Protein 5Y53 (pdb70)

Structure (mmCIF, N/CA/C/O backbone):
data_5Y53
#
_entry.id   5Y53
#
_cell.length_a   43.650
_cell.length_b   49.232
_cell.length_c   71.265
_cell.angle_alpha   75.64
_cell.angle_beta   82.97
_cell.angle_gamma   67.38
#
_symmetry.space_group_name_H-M   'P 1'
#
loop_
_entity.id
_entity.type
_entity.pdbx_description
1 polymer 'PHD finger protein ALFIN-LIKE 2'
2 polymer 'AtBMI1b binding site'
3 water water
#
loop_
_atom_site.group_PDB
_atom_site.id
_atom_site.type_symbol
_atom_site.label_atom_id
_atom_site.label_alt_id
_atom_site.label_comp_id
_atom_site.label_asym_id
_atom_site.label_entity_id
_atom_site.label_seq_id
_atom_site.pdbx_PDB_ins_code
_atom_site.Cartn_x
_atom_site.Cartn_y
_atom_site.Cartn_z
_atom_site.occupancy
_atom_site.B_iso_or_equiv
_atom_site.auth_seq_id
_atom_site.auth_comp_id
_atom_site.auth_asym_id
_atom_site.auth_atom_id
_atom_site.pdbx_PDB_model_num
ATOM 1 N N . SER A 1 2 ? -20.194 -1.083 -12.429 1.00 19.08 -1 SER A N 1
ATOM 2 C CA . SER A 1 2 ? -19.871 -1.834 -11.217 1.00 17.18 -1 SER A CA 1
ATOM 3 C C . SER A 1 2 ? -21.113 -2.516 -10.634 1.00 10.24 -1 SER A C 1
ATOM 4 O O . SER A 1 2 ? -22.232 -2.039 -10.834 1.00 12.90 -1 SER A O 1
ATOM 7 N N . PRO A 1 3 ? -20.923 -3.618 -9.901 1.00 9.38 10 PRO A N 1
ATOM 8 C CA . PRO A 1 3 ? -22.071 -4.265 -9.236 1.00 8.04 10 PRO A CA 1
ATOM 9 C C . PRO A 1 3 ? -22.744 -3.304 -8.262 1.00 10.91 10 PRO A C 1
ATOM 10 O O . PRO A 1 3 ? -22.082 -2.579 -7.500 1.00 10.89 10 PRO A O 1
ATOM 14 N N . ARG A 1 4 ? -24.091 -3.305 -8.277 1.00 8.37 11 ARG A N 1
ATOM 15 C CA . ARG A 1 4 ? -24.824 -2.410 -7.375 1.00 10.86 11 ARG A CA 1
ATOM 16 C C . ARG A 1 4 ? -25.895 -3.126 -6.563 1.00 8.45 11 ARG A C 1
ATOM 17 O O . ARG A 1 4 ? -26.053 -2.821 -5.375 1.00 10.41 11 ARG A O 1
ATOM 25 N N . THR A 1 5 ? -26.657 -4.039 -7.172 1.00 10.82 12 THR A N 1
ATOM 26 C CA . THR A 1 5 ? -27.698 -4.728 -6.422 1.00 8.32 12 THR A CA 1
ATOM 27 C C . THR A 1 5 ? -27.083 -5.839 -5.583 1.00 8.39 12 THR A C 1
ATOM 28 O O . THR A 1 5 ? -25.944 -6.268 -5.806 1.00 8.48 12 THR A O 1
ATOM 32 N N . VAL A 1 6 ? -27.856 -6.311 -4.602 1.00 9.07 13 VAL A N 1
ATOM 33 C CA . VAL A 1 6 ? -27.398 -7.436 -3.780 1.00 9.48 13 VAL A CA 1
ATOM 34 C C . VAL A 1 6 ? -27.017 -8.605 -4.670 1.00 6.60 13 VAL A C 1
ATOM 35 O O . VAL A 1 6 ? -25.993 -9.261 -4.458 1.00 7.14 13 VAL A O 1
ATOM 39 N N . GLU A 1 7 ? -27.842 -8.894 -5.680 1.00 7.41 14 GLU A N 1
ATOM 40 C CA . GLU A 1 7 ? -27.562 -10.023 -6.552 1.00 7.95 14 GLU A CA 1
ATOM 41 C C . GLU A 1 7 ? -26.270 -9.806 -7.332 1.00 6.78 14 GLU A C 1
ATOM 42 O O . GLU A 1 7 ? -25.442 -10.716 -7.419 1.00 7.34 14 GLU A O 1
ATOM 48 N N . GLU A 1 8 ? -26.097 -8.612 -7.918 1.00 6.96 15 GLU A N 1
ATOM 49 C CA . GLU A 1 8 ? -24.895 -8.327 -8.700 1.00 5.97 15 GLU A CA 1
ATOM 50 C C . GLU A 1 8 ? -23.664 -8.419 -7.826 1.00 5.79 15 GLU A C 1
ATOM 51 O O . GLU A 1 8 ? -22.639 -8.972 -8.247 1.00 9.25 15 GLU A O 1
ATOM 57 N N . ILE A 1 9 ? -23.750 -7.889 -6.604 1.00 5.63 16 ILE A N 1
ATOM 58 C CA . ILE A 1 9 ? -22.564 -7.889 -5.749 1.00 4.58 16 ILE A CA 1
ATOM 59 C C . ILE A 1 9 ? -22.232 -9.299 -5.308 1.00 6.92 16 ILE A C 1
ATOM 60 O O . ILE A 1 9 ? -21.050 -9.683 -5.241 1.00 6.89 16 ILE A O 1
ATOM 65 N N . PHE A 1 10 ? -23.260 -10.095 -4.975 1.00 6.74 17 PHE A N 1
ATOM 66 C CA . PHE A 1 10 ? -22.986 -11.452 -4.531 1.00 6.46 17 PHE A CA 1
ATOM 67 C C . PHE A 1 10 ? -22.478 -12.327 -5.675 1.00 7.41 17 PHE A C 1
ATOM 68 O O . PHE A 1 10 ? -21.633 -13.195 -5.442 1.00 7.89 17 PHE A O 1
ATOM 76 N N . LYS A 1 11 ? -22.948 -12.100 -6.906 1.00 6.37 18 LYS A N 1
ATOM 77 C CA . LYS A 1 11 ? -22.366 -12.809 -8.049 1.00 10.10 18 LYS A CA 1
ATOM 78 C C . LYS A 1 11 ? -20.882 -12.482 -8.194 1.00 6.09 18 LYS A C 1
ATOM 79 O O . LYS A 1 11 ? -20.068 -13.375 -8.457 1.00 8.43 18 LYS A O 1
ATOM 85 N N . ASP A 1 12 ? -20.521 -11.197 -8.039 1.00 6.29 19 ASP A N 1
ATOM 86 C CA . ASP A 1 12 ? -19.126 -10.772 -8.133 1.00 7.09 19 ASP A CA 1
ATOM 87 C C . ASP A 1 12 ? -18.304 -11.408 -7.018 1.00 5.98 19 ASP A C 1
ATOM 88 O O . ASP A 1 12 ? -17.230 -11.969 -7.261 1.00 6.89 19 ASP A O 1
ATOM 93 N N . TYR A 1 13 ? -18.835 -11.383 -5.792 1.00 5.69 20 TYR A N 1
ATOM 94 C CA . TYR A 1 13 ? -18.175 -12.012 -4.651 1.00 4.43 20 TYR A CA 1
ATOM 95 C C . TYR A 1 13 ? -17.931 -13.491 -4.921 1.00 6.71 20 TYR A C 1
ATOM 96 O O . TYR A 1 13 ? -16.832 -14.012 -4.691 1.00 7.02 20 TYR A O 1
ATOM 105 N N . SER A 1 14 ? -18.967 -14.189 -5.378 1.00 6.06 21 SER A N 1
ATOM 106 C CA . SER A 1 14 ? -18.867 -15.631 -5.575 1.00 6.01 21 SER A CA 1
ATOM 107 C C . SER A 1 14 ? -17.845 -15.972 -6.647 1.00 5.24 21 SER A C 1
ATOM 108 O O . SER A 1 14 ? -17.143 -16.981 -6.532 1.00 7.74 21 SER A O 1
ATOM 111 N N . ALA A 1 15 ? -17.774 -15.155 -7.699 1.00 7.44 22 ALA A N 1
ATOM 112 C CA . ALA A 1 15 ? -16.811 -15.401 -8.767 1.00 6.35 22 ALA A CA 1
ATOM 113 C C . ALA A 1 15 ? -15.377 -15.170 -8.287 1.00 10.03 22 ALA A C 1
ATOM 114 O O . ALA A 1 15 ? -14.482 -15.990 -8.538 1.00 9.63 22 ALA A O 1
ATOM 116 N N . ARG A 1 16 ? -15.130 -14.059 -7.592 1.00 5.38 23 ARG A N 1
ATOM 117 C CA . ARG A 1 16 ? -13.778 -13.839 -7.063 1.00 6.07 23 ARG A CA 1
ATOM 118 C C . ARG A 1 16 ? -13.379 -14.928 -6.075 1.00 6.12 23 ARG A C 1
ATOM 119 O O . ARG A 1 16 ? -12.219 -15.368 -6.047 1.00 7.13 23 ARG A O 1
ATOM 127 N N . ARG A 1 17 ? -14.310 -15.316 -5.203 1.00 4.87 24 ARG A N 1
ATOM 128 C CA . ARG A 1 17 ? -14.056 -16.368 -4.234 1.00 4.31 24 ARG A CA 1
ATOM 129 C C . ARG A 1 17 ? -13.731 -17.683 -4.926 1.00 8.23 24 ARG A C 1
ATOM 130 O O . ARG A 1 17 ? -12.808 -18.403 -4.518 1.00 8.17 24 ARG A O 1
ATOM 138 N N . ALA A 1 18 ? -14.480 -18.016 -5.981 1.00 7.50 25 ALA A N 1
ATOM 139 C CA . ALA A 1 18 ? -14.197 -19.256 -6.691 1.00 8.23 25 ALA A CA 1
ATOM 140 C C . ALA A 1 18 ? -12.766 -19.271 -7.210 1.00 8.68 25 ALA A C 1
ATOM 141 O O . ALA A 1 18 ? -12.086 -20.310 -7.169 1.00 10.05 25 ALA A O 1
ATOM 143 N N . ALA A 1 19 ? -12.310 -18.124 -7.721 1.00 7.18 26 ALA A N 1
ATOM 144 C CA . ALA A 1 19 ? -10.935 -17.999 -8.221 1.00 6.89 26 ALA A CA 1
ATOM 145 C C . ALA A 1 19 ? -9.926 -18.201 -7.093 1.00 7.39 26 ALA A C 1
ATOM 146 O O . ALA A 1 19 ? -8.936 -18.930 -7.245 1.00 7.17 26 ALA A O 1
ATOM 148 N N . LEU A 1 20 ? -10.146 -17.540 -5.957 1.00 5.34 27 LEU A N 1
ATOM 149 C CA . LEU A 1 20 ? -9.197 -17.654 -4.852 1.00 4.51 27 LEU A CA 1
ATOM 150 C C . LEU A 1 20 ? -9.219 -19.055 -4.262 1.00 5.62 27 LEU A C 1
ATOM 151 O O . LEU A 1 20 ? -8.179 -19.578 -3.845 1.00 7.65 27 LEU A O 1
ATOM 156 N N . LEU A 1 21 ? -10.402 -19.672 -4.194 1.00 7.36 28 LEU A N 1
ATOM 157 C CA . LEU A 1 21 ? -10.474 -21.046 -3.714 1.00 7.27 28 LEU A CA 1
ATOM 158 C C . LEU A 1 21 ? -9.656 -21.971 -4.610 1.00 7.82 28 LEU A C 1
ATOM 159 O O . LEU A 1 21 ? -8.899 -22.817 -4.116 1.00 8.46 28 LEU A O 1
ATOM 164 N N . ARG A 1 22 ? -9.785 -21.810 -5.929 1.00 6.15 29 ARG A N 1
ATOM 165 C CA . ARG A 1 22 ? -8.934 -22.575 -6.849 1.00 7.08 29 ARG A CA 1
ATOM 166 C C . ARG A 1 22 ? -7.450 -22.311 -6.584 1.00 9.02 29 ARG A C 1
ATOM 167 O O . ARG A 1 22 ? -6.649 -23.246 -6.516 1.00 9.17 29 ARG A O 1
ATOM 175 N N . ALA A 1 23 ? -7.064 -21.045 -6.402 1.00 6.32 30 ALA A N 1
ATOM 176 C CA . ALA A 1 23 ? -5.653 -20.721 -6.158 1.00 7.28 30 ALA A CA 1
ATOM 177 C C . ALA A 1 23 ? -5.098 -21.442 -4.933 1.00 6.90 30 ALA A C 1
ATOM 178 O O . ALA A 1 23 ? -3.925 -21.867 -4.918 1.00 7.00 30 ALA A O 1
ATOM 180 N N . LEU A 1 24 ? -5.915 -21.554 -3.881 1.00 6.98 31 LEU A N 1
ATOM 181 C CA . LEU A 1 24 ? -5.474 -22.067 -2.604 1.00 9.10 31 LEU A CA 1
ATOM 182 C C . LEU A 1 24 ? -5.681 -23.569 -2.461 1.00 7.86 31 LEU A C 1
ATOM 183 O O . LEU A 1 24 ? -5.250 -24.139 -1.457 1.00 11.06 31 LEU A O 1
ATOM 188 N N . THR A 1 25 ? -6.282 -24.234 -3.459 1.00 7.05 32 THR A N 1
ATOM 189 C CA . THR A 1 25 ? -6.507 -25.669 -3.371 1.00 10.55 32 THR A CA 1
ATOM 190 C C . THR A 1 25 ? -6.028 -26.345 -4.648 1.00 6.12 32 THR A C 1
ATOM 191 O O . THR A 1 25 ? -4.889 -26.816 -4.706 1.00 9.14 32 THR A O 1
ATOM 195 N N . LYS A 1 26 ? -6.865 -26.358 -5.688 1.00 8.73 33 LYS A N 1
ATOM 196 C CA . LYS A 1 26 ? -6.515 -27.070 -6.915 1.00 8.70 33 LYS A CA 1
ATOM 197 C C . LYS A 1 26 ? -5.190 -26.594 -7.502 1.00 8.00 33 LYS A C 1
ATOM 198 O O . LYS A 1 26 ? -4.352 -27.410 -7.921 1.00 9.88 33 LYS A O 1
ATOM 204 N N . ASP A 1 27 ? -4.985 -25.274 -7.557 1.00 7.27 34 ASP A N 1
ATOM 205 C CA . ASP A 1 27 ? -3.786 -24.703 -8.165 1.00 6.33 34 ASP A CA 1
ATOM 206 C C . ASP A 1 27 ? -2.760 -24.263 -7.125 1.00 5.75 34 ASP A C 1
ATOM 207 O O . ASP A 1 27 ? -1.901 -23.422 -7.431 1.00 7.87 34 ASP A O 1
ATOM 212 N N . VAL A 1 28 ? -2.819 -24.820 -5.912 1.00 7.29 35 VAL A N 1
ATOM 213 C CA . VAL A 1 28 ? -1.985 -24.299 -4.828 1.00 7.13 35 VAL A CA 1
ATOM 214 C C . VAL A 1 28 ? -0.497 -24.425 -5.135 1.00 7.73 35 VAL A C 1
ATOM 215 O O . VAL A 1 28 ? 0.294 -23.578 -4.709 1.00 8.43 35 VAL A O 1
ATOM 219 N N . ASP A 1 29 ? -0.081 -25.448 -5.886 1.00 7.64 36 ASP A N 1
ATOM 220 C CA . ASP A 1 29 ? 1.348 -25.552 -6.183 1.00 7.71 36 ASP A CA 1
ATOM 221 C C . ASP A 1 29 ? 1.796 -24.459 -7.145 1.00 9.38 36 ASP A C 1
ATOM 222 O O . ASP A 1 29 ? 2.941 -23.993 -7.075 1.00 10.29 36 ASP A O 1
ATOM 227 N N . ASP A 1 30 ? 0.908 -24.016 -8.029 1.00 9.37 37 ASP A N 1
ATOM 228 C CA . ASP A 1 30 ? 1.241 -22.906 -8.916 1.00 7.33 37 ASP A CA 1
ATOM 229 C C . ASP A 1 30 ? 1.276 -21.605 -8.130 1.00 8.35 37 ASP A C 1
ATOM 230 O O . ASP A 1 30 ? 2.237 -20.825 -8.216 1.00 8.02 37 ASP A O 1
ATOM 235 N N . PHE A 1 31 ? 0.231 -21.367 -7.340 1.00 5.90 38 PHE A N 1
ATOM 236 C CA . PHE A 1 31 ? 0.179 -20.177 -6.508 1.00 6.28 38 PHE A CA 1
ATOM 237 C C . PHE A 1 31 ? 1.416 -20.073 -5.610 1.00 7.08 38 PHE A C 1
ATOM 238 O O . PHE A 1 31 ? 2.066 -19.023 -5.540 1.00 7.94 38 PHE A O 1
ATOM 246 N N . TYR A 1 32 ? 1.771 -21.169 -4.939 1.00 7.07 39 TYR A N 1
ATOM 247 C CA . TYR A 1 32 ? 2.904 -21.128 -4.023 1.00 8.07 39 TYR A CA 1
ATOM 248 C C . TYR A 1 32 ? 4.186 -20.790 -4.768 1.00 9.01 39 TYR A C 1
ATOM 249 O O . TYR A 1 32 ? 4.968 -19.940 -4.325 1.00 10.56 39 TYR A O 1
ATOM 258 N N . SER A 1 33 ? 4.391 -21.425 -5.920 1.00 7.96 40 SER A N 1
ATOM 259 C CA A SER A 1 33 ? 5.619 -21.207 -6.681 0.55 8.45 40 SER A CA 1
ATOM 260 C CA B SER A 1 33 ? 5.624 -21.207 -6.674 0.45 8.50 40 SER A CA 1
ATOM 261 C C . SER A 1 33 ? 5.742 -19.767 -7.152 1.00 10.76 40 SER A C 1
ATOM 262 O O . SER A 1 33 ? 6.854 -19.230 -7.247 1.00 13.50 40 SER A O 1
ATOM 267 N N . GLN A 1 34 ? 4.617 -19.120 -7.437 1.00 6.17 41 GLN A N 1
ATOM 268 C CA . GLN A 1 34 ? 4.648 -17.752 -7.927 1.00 5.91 41 GLN A CA 1
ATOM 269 C C . GLN A 1 34 ? 4.979 -16.752 -6.827 1.00 9.91 41 GLN A C 1
ATOM 270 O O . GLN A 1 34 ? 5.362 -15.620 -7.134 1.00 9.73 41 GLN A O 1
ATOM 276 N N . CYS A 1 35 ? 4.850 -17.144 -5.566 1.00 9.02 42 CYS A N 1
ATOM 277 C CA . CYS A 1 35 ? 5.066 -16.203 -4.465 1.00 5.97 42 CYS A CA 1
ATOM 278 C C . CYS A 1 35 ? 6.507 -16.258 -3.956 1.00 8.46 42 CYS A C 1
ATOM 279 O O . CYS A 1 35 ? 6.760 -16.463 -2.782 1.00 8.58 42 CYS A O 1
ATOM 282 N N . ASP A 1 36 ? 7.445 -16.032 -4.852 1.00 10.90 43 ASP A N 1
ATOM 283 C CA . ASP A 1 36 ? 8.865 -16.105 -4.545 1.00 12.22 43 ASP A CA 1
ATOM 284 C C . ASP A 1 36 ? 9.247 -14.973 -3.609 1.00 9.51 43 ASP A C 1
ATOM 285 O O . ASP A 1 36 ? 8.999 -13.810 -3.949 1.00 9.18 43 ASP A O 1
ATOM 290 N N . PRO A 1 37 ? 9.812 -15.259 -2.426 1.00 10.59 44 PRO A N 1
ATOM 291 C CA . PRO A 1 37 ? 10.180 -14.184 -1.498 1.00 9.84 44 PRO A CA 1
ATOM 292 C C . PRO A 1 37 ? 11.148 -13.167 -2.066 1.00 10.43 44 PRO A C 1
ATOM 293 O O . PRO A 1 37 ? 11.182 -12.051 -1.540 1.00 9.19 44 PRO A O 1
ATOM 297 N N . GLU A 1 38 ? 11.934 -13.499 -3.105 1.00 9.70 45 GLU A N 1
ATOM 298 C CA . GLU A 1 38 ? 12.900 -12.513 -3.593 1.00 10.13 45 GLU A CA 1
ATOM 299 C C . GLU A 1 38 ? 12.268 -11.467 -4.505 1.00 8.02 45 GLU A C 1
ATOM 300 O O . GLU A 1 38 ? 12.905 -10.448 -4.779 1.00 10.22 45 GLU A O 1
ATOM 306 N N . LYS A 1 39 ? 11.024 -11.667 -4.952 1.00 8.56 46 LYS A N 1
ATOM 307 C CA . LYS A 1 39 ? 10.407 -10.693 -5.847 1.00 8.43 46 LYS A CA 1
ATOM 308 C C . LYS A 1 39 ? 9.941 -9.453 -5.059 1.00 10.03 46 LYS A C 1
ATOM 309 O O . LYS A 1 39 ? 9.982 -9.408 -3.824 1.00 9.67 46 LYS A O 1
ATOM 315 N N . GLU A 1 40 ? 9.505 -8.425 -5.792 1.00 9.20 47 GLU A N 1
ATOM 316 C CA . GLU A 1 40 ? 8.885 -7.268 -5.169 1.00 11.58 47 GLU A CA 1
ATOM 317 C C . GLU A 1 40 ? 7.565 -7.704 -4.535 1.00 9.11 47 GLU A C 1
ATOM 318 O O . GLU A 1 40 ? 7.133 -8.844 -4.702 1.00 8.13 47 GLU A O 1
ATOM 324 N N . ASN A 1 41 ? 6.914 -6.793 -3.812 1.00 8.32 48 ASN A N 1
ATOM 325 C CA . ASN A 1 41 ? 5.685 -7.154 -3.105 1.00 7.41 48 ASN A CA 1
ATOM 326 C C . ASN A 1 41 ? 4.612 -7.657 -4.062 1.00 7.97 48 ASN A C 1
ATOM 327 O O . ASN A 1 41 ? 4.261 -6.988 -5.043 1.00 9.27 48 ASN A O 1
ATOM 332 N N . LEU A 1 42 ? 4.084 -8.843 -3.770 1.00 6.63 49 LEU A N 1
ATOM 333 C CA . LEU A 1 42 ? 3.048 -9.465 -4.589 1.00 4.96 49 LEU A CA 1
ATOM 334 C C . LEU A 1 42 ? 1.764 -9.629 -3.778 1.00 8.35 49 LEU A C 1
ATOM 335 O O . LEU A 1 42 ? 1.785 -9.723 -2.549 1.00 8.60 49 LEU A O 1
ATOM 340 N N . CYS A 1 43 ? 0.640 -9.695 -4.495 1.00 7.12 50 CYS A N 1
ATOM 341 C CA . CYS A 1 43 ? -0.689 -9.869 -3.917 1.00 8.06 50 CYS A CA 1
ATOM 342 C C . CYS A 1 43 ? -1.416 -10.953 -4.683 1.00 10.02 50 CYS A C 1
ATOM 343 O O . CYS A 1 43 ? -1.161 -11.159 -5.873 1.00 8.29 50 CYS A O 1
ATOM 346 N N . LEU A 1 44 ? -2.362 -11.593 -4.009 1.00 7.11 51 LEU A N 1
ATOM 347 C CA . LEU A 1 44 ? -3.235 -12.585 -4.627 1.00 4.42 51 LEU A CA 1
ATOM 348 C C . LEU A 1 44 ? -4.566 -11.916 -4.947 1.00 6.54 51 LEU A C 1
ATOM 349 O O . LEU A 1 44 ? -5.249 -11.446 -4.041 1.00 6.00 51 LEU A O 1
ATOM 354 N N . TYR A 1 45 ? -4.922 -11.869 -6.231 1.00 6.71 52 TYR A N 1
ATOM 355 C CA . TYR A 1 45 ? -6.166 -11.259 -6.683 1.00 5.08 52 TYR A CA 1
ATOM 356 C C . TYR A 1 45 ? -7.091 -12.336 -7.210 1.00 7.22 52 TYR A C 1
ATOM 357 O O . TYR A 1 45 ? -6.640 -13.263 -7.883 1.00 7.14 52 TYR A O 1
ATOM 366 N N . GLY A 1 46 ? -8.378 -12.167 -6.971 1.00 8.61 53 GLY A N 1
ATOM 367 C CA . GLY A 1 46 ? -9.403 -12.959 -7.641 1.00 9.27 53 GLY A CA 1
ATOM 368 C C . GLY A 1 46 ? -10.325 -11.999 -8.362 1.00 5.70 53 GLY A C 1
ATOM 369 O O . GLY A 1 46 ? -10.664 -10.939 -7.832 1.00 8.26 53 GLY A O 1
ATOM 370 N N . HIS A 1 47 ? -10.737 -12.379 -9.563 1.00 7.13 54 HIS A N 1
ATOM 371 C CA . HIS A 1 47 ? -11.448 -11.465 -10.438 1.00 6.35 54 HIS A CA 1
ATOM 372 C C . HIS A 1 47 ? -12.819 -12.013 -10.775 1.00 7.34 54 HIS A C 1
ATOM 373 O O . HIS A 1 47 ? -13.058 -13.218 -10.657 1.00 8.35 54 HIS A O 1
ATOM 380 N N . PRO A 1 48 ? -13.753 -11.153 -11.178 1.00 7.47 55 PRO A N 1
ATOM 381 C CA . PRO A 1 48 ? -15.108 -11.638 -11.458 1.00 9.24 55 PRO A CA 1
ATOM 382 C C . PRO A 1 48 ? -15.203 -12.545 -12.681 1.00 7.92 55 PRO A C 1
ATOM 383 O O . PRO A 1 48 ? -16.248 -13.172 -12.865 1.00 11.16 55 PRO A O 1
ATOM 387 N N . ASN A 1 49 ? -14.160 -12.653 -13.501 1.00 7.70 56 ASN A N 1
ATOM 388 C CA . ASN A 1 49 ? -14.147 -13.658 -14.560 1.00 8.57 56 ASN A CA 1
ATOM 389 C C . ASN A 1 49 ? -13.647 -15.016 -14.066 1.00 9.45 56 ASN A C 1
ATOM 390 O O . ASN A 1 49 ? -13.398 -15.927 -14.882 1.00 7.74 56 ASN A O 1
ATOM 395 N N . GLU A 1 50 ? -13.524 -15.176 -12.745 1.00 6.79 57 GLU A N 1
ATOM 396 C CA . GLU A 1 50 ? -13.133 -16.400 -12.047 1.00 6.07 57 GLU A CA 1
ATOM 397 C C . GLU A 1 50 ? -11.675 -16.772 -12.283 1.00 10.65 57 GLU A C 1
ATOM 398 O O . GLU A 1 50 ? -11.278 -17.915 -12.066 1.00 11.68 57 GLU A O 1
ATOM 404 N N . SER A 1 51 ? -10.860 -15.808 -12.665 1.00 5.62 58 SER A N 1
ATOM 405 C CA A SER A 1 51 ? -9.418 -15.991 -12.756 0.56 8.99 58 SER A CA 1
ATOM 406 C CA B SER A 1 51 ? -9.418 -15.989 -12.756 0.44 9.00 58 SER A CA 1
ATOM 407 C C . SER A 1 51 ? -8.748 -15.483 -11.485 1.00 9.61 58 SER A C 1
ATOM 408 O O . SER A 1 51 ? -9.221 -14.539 -10.855 1.00 8.20 58 SER A O 1
ATOM 413 N N . TRP A 1 52 ? -7.639 -16.122 -11.116 1.00 6.89 59 TRP A N 1
ATOM 414 C CA . TRP A 1 52 ? -6.790 -15.646 -10.028 1.00 5.96 59 TRP A CA 1
ATOM 415 C C . TRP A 1 52 ? -5.427 -15.292 -10.605 1.00 8.97 59 TRP A C 1
ATOM 416 O O . TRP A 1 52 ? -5.009 -15.797 -11.662 1.00 7.17 59 TRP A O 1
ATOM 427 N N . GLU A 1 53 ? -4.738 -14.383 -9.924 1.00 6.31 60 GLU A N 1
ATOM 428 C CA . GLU A 1 53 ? -3.384 -14.058 -10.335 1.00 6.98 60 GLU A CA 1
ATOM 429 C C . GLU A 1 53 ? -2.610 -13.592 -9.119 1.00 5.97 60 GLU A C 1
ATOM 430 O O . GLU A 1 53 ? -3.177 -13.105 -8.137 1.00 6.23 60 GLU A O 1
ATOM 436 N N . VAL A 1 54 ? -1.296 -13.712 -9.227 1.00 5.60 61 VAL A N 1
ATOM 437 C CA . VAL A 1 54 ? -0.338 -13.146 -8.275 1.00 2.73 61 VAL A CA 1
ATOM 438 C C . VAL A 1 54 ? 0.356 -12.002 -9.011 1.00 4.01 61 VAL A C 1
ATOM 439 O O . VAL A 1 54 ? 0.988 -12.228 -10.060 1.00 6.85 61 VAL A O 1
ATOM 443 N N . ASN A 1 55 ? 0.243 -10.774 -8.481 1.00 6.41 62 ASN A N 1
ATOM 444 C CA . ASN A 1 55 ? 0.763 -9.634 -9.220 1.00 7.91 62 ASN A CA 1
ATOM 445 C C . ASN A 1 55 ? 1.188 -8.526 -8.263 1.00 7.76 62 ASN A C 1
ATOM 446 O O . ASN A 1 55 ? 0.810 -8.511 -7.087 1.00 8.88 62 ASN A O 1
ATOM 451 N N . LEU A 1 56 ? 1.952 -7.580 -8.808 1.00 8.96 63 LEU A N 1
ATOM 452 C CA . LEU A 1 56 ? 2.223 -6.321 -8.129 1.00 10.87 63 LEU A CA 1
ATOM 453 C C . LEU A 1 56 ? 0.911 -5.600 -7.822 1.00 14.94 63 LEU A C 1
ATOM 454 O O . LEU A 1 56 ? -0.074 -5.750 -8.558 1.00 13.74 63 LEU A O 1
ATOM 459 N N . PRO A 1 57 ? 0.881 -4.773 -6.777 1.00 10.85 64 PRO A N 1
ATOM 460 C CA . PRO A 1 57 ? -0.312 -3.954 -6.521 1.00 10.65 64 PRO A CA 1
ATOM 461 C C . PRO A 1 57 ? -0.533 -2.907 -7.608 1.00 12.04 64 PRO A C 1
ATOM 462 O O . PRO A 1 57 ? 0.308 -2.651 -8.476 1.00 14.10 64 PRO A O 1
ATOM 466 N N . ALA A 1 58 ? -1.719 -2.300 -7.545 1.00 16.18 65 ALA A N 1
ATOM 467 C CA . ALA A 1 58 ? -2.105 -1.271 -8.506 1.00 22.56 65 ALA A CA 1
ATOM 468 C C . ALA A 1 58 ? -1.093 -0.132 -8.521 1.00 16.89 65 ALA A C 1
ATOM 469 O O . ALA A 1 58 ? -0.666 0.345 -7.462 1.00 17.66 65 ALA A O 1
ATOM 471 N N . GLU A 1 59 ? -0.721 0.316 -9.728 1.00 18.42 66 GLU A N 1
ATOM 472 C CA . GLU A 1 59 ? 0.334 1.323 -9.834 1.00 17.10 66 GLU A CA 1
ATOM 473 C C . GLU A 1 59 ? -0.172 2.708 -9.441 1.00 22.88 66 GLU A C 1
ATOM 474 O O . GLU A 1 59 ? 0.576 3.511 -8.870 1.00 30.28 66 GLU A O 1
ATOM 480 N N . GLU A 1 60 ? -1.426 3.009 -9.740 1.00 19.75 67 GLU A N 1
ATOM 481 C CA . GLU A 1 60 ? -2.013 4.306 -9.435 1.00 27.62 67 GLU A CA 1
ATOM 482 C C . GLU A 1 60 ? -2.813 4.197 -8.147 1.00 22.09 67 GLU A C 1
ATOM 483 O O . GLU A 1 60 ? -3.540 3.222 -7.945 1.00 19.34 67 GLU A O 1
ATOM 489 N N . VAL A 1 61 ? -2.667 5.186 -7.273 1.00 16.62 68 VAL A N 1
ATOM 490 C CA . VAL A 1 61 ? -3.371 5.153 -5.991 1.00 14.49 68 VAL A CA 1
ATOM 491 C C . VAL A 1 61 ? -4.054 6.505 -5.785 1.00 19.03 68 VAL A C 1
ATOM 492 O O . VAL A 1 61 ? -3.584 7.524 -6.316 1.00 18.25 68 VAL A O 1
ATOM 496 N N . PRO A 1 62 ? -5.197 6.564 -5.079 1.00 15.15 69 PRO A N 1
ATOM 497 C CA . PRO A 1 62 ? -5.838 5.394 -4.466 1.00 12.97 69 PRO A CA 1
ATOM 498 C C . PRO A 1 62 ? -6.485 4.494 -5.519 1.00 12.60 69 PRO A C 1
ATOM 499 O O . PRO A 1 62 ? -6.991 4.984 -6.511 1.00 15.29 69 PRO A O 1
ATOM 503 N N . PRO A 1 63 ? -6.428 3.185 -5.307 1.00 19.39 70 PRO A N 1
ATOM 504 C CA . PRO A 1 63 ? -6.972 2.252 -6.295 1.00 18.45 70 PRO A CA 1
ATOM 505 C C . PRO A 1 63 ? -8.484 2.333 -6.340 1.00 13.50 70 PRO A C 1
ATOM 506 O O . PRO A 1 63 ? -9.138 2.709 -5.367 1.00 15.68 70 PRO A O 1
ATOM 510 N N . GLU A 1 64 ? -9.035 1.926 -7.486 1.00 16.84 71 GLU A N 1
ATOM 511 C CA . GLU A 1 64 ? -10.483 1.963 -7.656 1.00 20.58 71 GLU A CA 1
ATOM 512 C C . GLU A 1 64 ? -11.176 1.056 -6.651 1.00 22.23 71 GLU A C 1
ATOM 513 O O . GLU A 1 64 ? -12.202 1.431 -6.074 1.00 37.34 71 GLU A O 1
ATOM 519 N N . LEU A 1 65 ? -10.613 -0.119 -6.397 1.00 15.46 72 LEU A N 1
ATOM 520 C CA . LEU A 1 65 ? -11.151 -1.072 -5.447 1.00 13.03 72 LEU A CA 1
ATOM 521 C C . LEU A 1 65 ? -10.217 -1.222 -4.256 1.00 14.21 72 LEU A C 1
ATOM 522 O O . LEU A 1 65 ? -9.005 -1.002 -4.384 1.00 13.37 72 LEU A O 1
ATOM 527 N N . PRO A 1 66 ? -10.741 -1.633 -3.093 1.00 10.76 73 PRO A N 1
ATOM 528 C CA . PRO A 1 66 ? -9.870 -2.108 -2.014 1.00 8.20 73 PRO A CA 1
ATOM 529 C C . PRO A 1 66 ? -8.861 -3.106 -2.561 1.00 8.12 73 PRO A C 1
ATOM 530 O O . PRO A 1 66 ? -9.156 -3.887 -3.469 1.00 10.70 73 PRO A O 1
ATOM 534 N N A GLU A 1 67 ? -7.659 -3.075 -1.994 0.51 11.09 74 GLU A N 1
ATOM 535 N N B GLU A 1 67 ? -7.628 -3.063 -1.994 0.49 11.08 74 GLU A N 1
ATOM 536 C CA A GLU A 1 67 ? -6.569 -3.898 -2.482 0.51 11.98 74 GLU A CA 1
ATOM 537 C CA B GLU A 1 67 ? -6.484 -3.854 -2.419 0.49 12.07 74 GLU A CA 1
ATOM 538 C C A GLU A 1 67 ? -6.265 -5.045 -1.523 0.51 11.27 74 GLU A C 1
ATOM 539 C C B GLU A 1 67 ? -6.270 -5.054 -1.505 0.49 11.30 74 GLU A C 1
ATOM 540 O O A GLU A 1 67 ? -6.443 -4.920 -0.305 0.51 9.96 74 GLU A O 1
ATOM 541 O O B GLU A 1 67 ? -6.513 -4.976 -0.294 0.49 9.90 74 GLU A O 1
ATOM 552 N N . PRO A 1 68 ? -5.808 -6.178 -2.049 1.00 8.20 75 PRO A N 1
ATOM 553 C CA . PRO A 1 68 ? -5.467 -7.330 -1.193 1.00 6.61 75 PRO A CA 1
ATOM 554 C C . PRO A 1 68 ? -4.221 -7.040 -0.370 1.00 11.55 75 PRO A C 1
ATOM 555 O O . PRO A 1 68 ? -3.509 -6.056 -0.588 1.00 11.28 75 PRO A O 1
ATOM 559 N N . ALA A 1 69 ? -3.945 -7.945 0.571 1.00 8.38 76 ALA A N 1
ATOM 560 C CA . ALA A 1 69 ? -2.734 -7.876 1.378 1.00 6.52 76 ALA A CA 1
ATOM 561 C C . ALA A 1 69 ? -1.491 -7.857 0.492 1.00 9.66 76 ALA A C 1
ATOM 562 O O . ALA A 1 69 ? -1.378 -8.632 -0.461 1.00 9.53 76 ALA A O 1
ATOM 564 N N . LEU A 1 70 ? -0.560 -6.977 0.827 1.00 9.82 77 LEU A N 1
ATOM 565 C CA . LEU A 1 70 ? 0.622 -6.686 0.033 1.00 9.33 77 LEU A CA 1
ATOM 566 C C . LEU A 1 70 ? 1.829 -7.476 0.531 1.00 9.54 77 LEU A C 1
ATOM 567 O O . LEU A 1 70 ? 2.056 -7.571 1.740 1.00 12.26 77 LEU A O 1
ATOM 572 N N . GLY A 1 71 ? 2.611 -8.032 -0.394 1.00 7.63 78 GLY A N 1
ATOM 573 C CA . GLY A 1 71 ? 3.847 -8.672 0.026 1.00 11.23 78 GLY A CA 1
ATOM 574 C C . GLY A 1 71 ? 3.679 -10.030 0.676 1.00 8.40 78 GLY A C 1
ATOM 575 O O . GLY A 1 71 ? 4.526 -10.430 1.492 1.00 8.75 78 GLY A O 1
ATOM 576 N N . ILE A 1 72 ? 2.628 -10.782 0.308 1.00 8.58 79 ILE A N 1
ATOM 577 C CA . ILE A 1 72 ? 2.438 -12.090 0.927 1.00 6.33 79 ILE A CA 1
ATOM 578 C C . ILE A 1 72 ? 3.601 -13.013 0.597 1.00 9.17 79 ILE A C 1
ATOM 579 O O . ILE A 1 72 ? 3.895 -13.933 1.367 1.00 9.98 79 ILE A O 1
ATOM 584 N N . ASN A 1 73 ? 4.309 -12.765 -0.511 1.00 6.43 80 ASN A N 1
ATOM 585 C CA . ASN A 1 73 ? 5.447 -13.601 -0.866 1.00 7.78 80 ASN A CA 1
ATOM 586 C C . ASN A 1 73 ? 6.604 -13.458 0.111 1.00 8.03 80 ASN A C 1
ATOM 587 O O . ASN A 1 73 ? 7.422 -14.377 0.232 1.00 9.15 80 ASN A O 1
ATOM 592 N N . PHE A 1 74 ? 6.709 -12.318 0.801 1.00 7.48 81 PHE A N 1
ATOM 593 C CA . PHE A 1 74 ? 7.928 -12.082 1.573 1.00 7.61 81 PHE A CA 1
ATOM 594 C C . PHE A 1 74 ? 8.119 -13.119 2.672 1.00 11.60 81 PHE A C 1
ATOM 595 O O . PHE A 1 74 ? 9.264 -13.462 3.006 1.00 13.69 81 PHE A O 1
ATOM 603 N N . ALA A 1 75 ? 7.026 -13.608 3.256 1.00 12.64 82 ALA A N 1
ATOM 604 C CA . ALA A 1 75 ? 7.083 -14.518 4.395 1.00 18.15 82 ALA A CA 1
ATOM 605 C C . ALA A 1 75 ? 7.042 -15.992 4.006 1.00 17.18 82 ALA A C 1
ATOM 606 O O . ALA A 1 75 ? 7.072 -16.857 4.890 1.00 14.11 82 ALA A O 1
ATOM 608 N N . ARG A 1 76 ? 6.980 -16.298 2.712 1.00 9.95 83 ARG A N 1
ATOM 609 C CA . ARG A 1 76 ? 6.689 -17.665 2.284 1.00 9.21 83 ARG A CA 1
ATOM 610 C C . ARG A 1 76 ? 7.682 -18.683 2.833 1.00 13.42 83 ARG A C 1
ATOM 611 O O . ARG A 1 76 ? 7.278 -19.780 3.231 1.00 13.97 83 ARG A O 1
ATOM 619 N N . ASP A 1 77 ? 8.980 -18.366 2.818 1.00 10.71 84 ASP A N 1
ATOM 620 C CA . ASP A 1 77 ? 10.005 -19.342 3.178 1.00 10.49 84 ASP A CA 1
ATOM 621 C C . ASP A 1 77 ? 10.449 -19.199 4.630 1.00 15.44 84 ASP A C 1
ATOM 622 O O . ASP A 1 77 ? 11.506 -19.717 5.003 1.00 15.74 84 ASP A O 1
ATOM 627 N N . GLY A 1 78 ? 9.675 -18.493 5.446 1.00 11.73 85 GLY A N 1
ATOM 628 C CA . GLY A 1 78 ? 9.981 -18.328 6.849 1.00 18.83 85 GLY A CA 1
ATOM 629 C C . GLY A 1 78 ? 8.951 -18.931 7.770 1.00 22.15 85 GLY A C 1
ATOM 630 O O . GLY A 1 78 ? 9.023 -18.707 8.987 1.00 20.09 85 GLY A O 1
ATOM 631 N N . MET A 1 79 ? 7.992 -19.689 7.244 1.00 12.45 86 MET A N 1
ATOM 632 C CA . MET A 1 79 ? 6.993 -20.326 8.078 1.00 15.57 86 MET A CA 1
ATOM 633 C C . MET A 1 79 ? 6.568 -21.613 7.394 1.00 13.42 86 MET A C 1
ATOM 634 O O . MET A 1 79 ? 6.795 -21.811 6.195 1.00 12.50 86 MET A O 1
ATOM 639 N N . GLN A 1 80 ? 6.007 -22.522 8.186 1.00 13.53 87 GLN A N 1
ATOM 640 C CA . GLN A 1 80 ? 5.516 -23.757 7.606 1.00 11.15 87 GLN A CA 1
ATOM 641 C C . GLN A 1 80 ? 4.407 -23.450 6.616 1.00 10.73 87 GLN A C 1
ATOM 642 O O . GLN A 1 80 ? 3.631 -22.506 6.803 1.00 12.87 87 GLN A O 1
ATOM 648 N N . ARG A 1 81 ? 4.353 -24.255 5.554 1.00 12.37 88 ARG A N 1
ATOM 649 C CA . ARG A 1 81 ? 3.433 -24.005 4.446 1.00 10.98 88 ARG A CA 1
ATOM 650 C C . ARG A 1 81 ? 1.997 -23.840 4.927 1.00 11.14 88 ARG A C 1
ATOM 651 O O . ARG A 1 81 ? 1.286 -22.932 4.483 1.00 10.35 88 ARG A O 1
ATOM 659 N N . LYS A 1 82 ? 1.553 -24.709 5.838 1.00 13.48 89 LYS A N 1
ATOM 660 C CA . LYS A 1 82 ? 0.159 -24.633 6.289 1.00 12.42 89 LYS A CA 1
ATOM 661 C C . LYS A 1 82 ? -0.141 -23.292 6.944 1.00 12.00 89 LYS A C 1
ATOM 662 O O . LYS A 1 82 ? -1.256 -22.760 6.806 1.00 12.91 89 LYS A O 1
ATOM 668 N N . ASP A 1 83 ? 0.823 -22.740 7.683 1.00 12.79 90 ASP A N 1
ATOM 669 C CA . ASP A 1 83 ? 0.642 -21.466 8.366 1.00 13.88 90 ASP A CA 1
ATOM 670 C C . ASP A 1 83 ? 0.676 -20.301 7.391 1.00 10.97 90 ASP A C 1
ATOM 671 O O . ASP A 1 83 ? -0.054 -19.315 7.574 1.00 12.35 90 ASP A O 1
ATOM 676 N N . TRP A 1 84 ? 1.488 -20.406 6.342 1.00 10.29 91 TRP A N 1
ATOM 677 C CA . TRP A 1 84 ? 1.501 -19.345 5.346 1.00 10.03 91 TRP A CA 1
ATOM 678 C C . TRP A 1 84 ? 0.193 -19.338 4.557 1.00 9.36 91 TRP A C 1
ATOM 679 O O . TRP A 1 84 ? -0.389 -18.268 4.317 1.00 7.44 91 TRP A O 1
ATOM 690 N N . LEU A 1 85 ? -0.290 -20.524 4.159 1.00 7.83 92 LEU A N 1
ATOM 691 C CA . LEU A 1 85 ? -1.539 -20.587 3.414 1.00 7.34 92 LEU A CA 1
ATOM 692 C C . LEU A 1 85 ? -2.696 -20.079 4.258 1.00 8.33 92 LEU A C 1
ATOM 693 O O . LEU A 1 85 ? -3.594 -19.404 3.745 1.00 8.74 92 LEU A O 1
ATOM 698 N N A SER A 1 86 ? -2.691 -20.376 5.560 0.43 9.43 93 SER A N 1
ATOM 699 N N C SER A 1 86 ? -2.691 -20.383 5.558 0.48 9.37 93 SER A N 1
ATOM 700 C CA A SER A 1 86 ? -3.760 -19.862 6.414 0.48 8.85 93 SER A CA 1
ATOM 701 C CA C SER A 1 86 ? -3.750 -19.863 6.424 0.52 8.82 93 SER A CA 1
ATOM 702 C C A SER A 1 86 ? -3.732 -18.338 6.471 0.43 9.17 93 SER A C 1
ATOM 703 C C C SER A 1 86 ? -3.729 -18.340 6.469 0.48 9.13 93 SER A C 1
ATOM 704 O O A SER A 1 86 ? -4.785 -17.689 6.411 0.43 9.64 93 SER A O 1
ATOM 705 O O C SER A 1 86 ? -4.784 -17.695 6.401 0.48 9.59 93 SER A O 1
ATOM 710 N N . LEU A 1 87 ? -2.534 -17.751 6.573 1.00 9.23 94 LEU A N 1
ATOM 711 C CA . LEU A 1 87 ? -2.395 -16.298 6.540 1.00 10.37 94 LEU A CA 1
ATOM 712 C C . LEU A 1 87 ? -2.941 -15.723 5.237 1.00 9.59 94 LEU A C 1
ATOM 713 O O . LEU A 1 87 ? -3.681 -14.724 5.231 1.00 9.01 94 LEU A O 1
ATOM 718 N N . VAL A 1 88 ? -2.570 -16.338 4.114 1.00 6.12 95 VAL A N 1
ATOM 719 C CA . VAL A 1 88 ? -3.083 -15.850 2.833 1.00 8.15 95 VAL A CA 1
ATOM 720 C C . VAL A 1 88 ? -4.606 -15.956 2.799 1.00 9.48 95 VAL A C 1
ATOM 721 O O . VAL A 1 88 ? -5.308 -15.052 2.315 1.00 8.86 95 VAL A O 1
ATOM 725 N N . ALA A 1 89 ? -5.134 -17.081 3.283 1.00 8.66 96 ALA A N 1
ATOM 726 C CA . ALA A 1 89 ? -6.579 -17.331 3.263 1.00 7.66 96 ALA A CA 1
ATOM 727 C C . ALA A 1 89 ? -7.337 -16.284 4.070 1.00 9.77 96 ALA A C 1
ATOM 728 O O . ALA A 1 89 ? -8.330 -15.728 3.596 1.00 7.83 96 ALA A O 1
ATOM 730 N N . VAL A 1 90 ? -6.875 -15.974 5.284 1.00 8.70 97 VAL A N 1
ATOM 731 C CA A VAL A 1 90 ? -7.619 -15.005 6.089 0.47 8.73 97 VAL A CA 1
ATOM 732 C CA B VAL A 1 90 ? -7.573 -14.989 6.118 0.53 8.75 97 VAL A CA 1
ATOM 733 C C . VAL A 1 90 ? -7.576 -13.626 5.437 1.00 7.32 97 VAL A C 1
ATOM 734 O O . VAL A 1 90 ? -8.604 -12.951 5.333 1.00 7.51 97 VAL A O 1
ATOM 741 N N . HIS A 1 91 ? -6.411 -13.200 4.950 1.00 5.96 98 HIS A N 1
ATOM 742 C CA . HIS A 1 91 ? -6.362 -11.902 4.286 1.00 4.46 98 HIS A CA 1
ATOM 743 C C . HIS A 1 91 ? -7.226 -11.884 3.039 1.00 8.67 98 HIS A C 1
ATOM 744 O O . HIS A 1 91 ? -7.789 -10.839 2.694 1.00 7.54 98 HIS A O 1
ATOM 751 N N . SER A 1 92 ? -7.340 -13.033 2.368 1.00 6.13 99 SER A N 1
ATOM 752 C CA . SER A 1 92 ? -8.181 -13.123 1.175 1.00 5.80 99 SER A CA 1
ATOM 753 C C . SER A 1 92 ? -9.658 -13.043 1.540 1.00 6.05 99 SER A C 1
ATOM 754 O O . SER A 1 92 ? -10.416 -12.357 0.856 1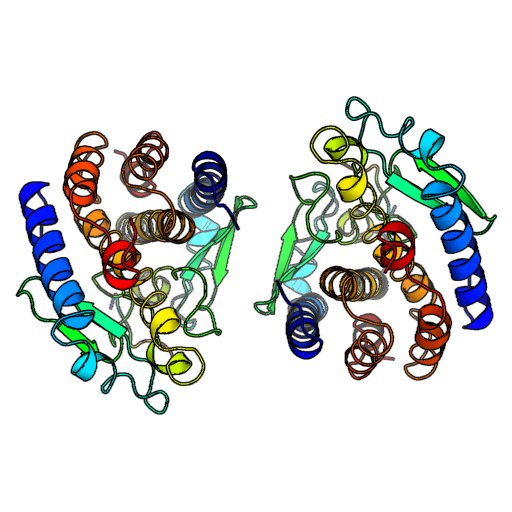.00 6.49 99 SER A O 1
ATOM 757 N N . ASP A 1 93 ? -10.069 -13.695 2.634 1.00 5.24 100 ASP A N 1
ATOM 758 C CA . ASP A 1 93 ? -11.451 -13.578 3.105 1.00 8.09 100 ASP A CA 1
ATOM 759 C C . ASP A 1 93 ? -11.786 -12.125 3.415 1.00 7.34 100 ASP A C 1
ATOM 760 O O . ASP A 1 93 ? -12.858 -11.617 3.043 1.00 7.11 100 ASP A O 1
ATOM 765 N N . CYS A 1 94 ? -10.848 -11.432 4.079 1.00 5.59 101 CYS A N 1
ATOM 766 C CA . CYS A 1 94 ? -11.061 -10.032 4.430 1.00 6.56 101 CYS A CA 1
ATOM 767 C C . CYS A 1 94 ? -11.164 -9.164 3.196 1.00 6.80 101 CYS A C 1
ATOM 768 O O . CYS A 1 94 ? -11.996 -8.262 3.143 1.00 8.76 101 CYS A O 1
ATOM 771 N N . TRP A 1 95 ? -10.356 -9.457 2.167 1.00 8.06 102 TRP A N 1
ATOM 772 C CA . TRP A 1 95 ? -10.392 -8.670 0.940 1.00 5.20 102 TRP A CA 1
ATOM 773 C C . TRP A 1 95 ? -11.707 -8.862 0.201 1.00 6.47 102 TRP A C 1
ATOM 774 O O . TRP A 1 95 ? -12.314 -7.890 -0.273 1.00 6.29 102 TRP A O 1
ATOM 785 N N . LEU A 1 96 ? -12.167 -10.115 0.094 1.00 7.30 103 LEU A N 1
ATOM 786 C CA . LEU A 1 96 ? -13.442 -10.370 -0.573 1.00 7.58 103 LEU A CA 1
ATOM 787 C C . LEU A 1 96 ? -14.564 -9.589 0.090 1.00 7.11 103 LEU A C 1
ATOM 788 O O . LEU A 1 96 ? -15.415 -9.006 -0.584 1.00 7.53 103 LEU A O 1
ATOM 793 N N . LEU A 1 97 ? -14.591 -9.591 1.420 1.00 6.04 104 LEU A N 1
ATOM 794 C CA A LEU A 1 97 ? -15.603 -8.825 2.148 0.57 7.46 104 LEU A CA 1
ATOM 795 C CA B LEU A 1 97 ? -15.603 -8.823 2.149 0.43 7.46 104 LEU A CA 1
ATOM 796 C C . LEU A 1 97 ? -15.477 -7.334 1.854 1.00 6.49 104 LEU A C 1
ATOM 797 O O . LEU A 1 97 ? -16.474 -6.647 1.591 1.00 8.82 104 LEU A O 1
ATOM 806 N N . SER A 1 98 ? -14.244 -6.818 1.902 1.00 6.12 105 SER A N 1
ATOM 807 C CA A SER A 1 98 ? -14.013 -5.406 1.635 0.54 6.97 105 SER A CA 1
ATOM 808 C CA B SER A 1 98 ? -14.011 -5.404 1.630 0.46 6.94 105 SER A CA 1
ATOM 809 C C . SER A 1 98 ? -14.496 -5.015 0.246 1.00 6.95 105 SER A C 1
ATOM 810 O O . SER A 1 98 ? -15.132 -3.965 0.074 1.00 7.02 105 SER A O 1
ATOM 815 N N . VAL A 1 99 ? -14.215 -5.851 -0.764 1.00 6.25 106 VAL A N 1
ATOM 816 C CA . VAL A 1 99 ? -14.633 -5.503 -2.116 1.00 5.69 106 VAL A CA 1
ATOM 817 C C . VAL A 1 99 ? -16.153 -5.456 -2.211 1.00 6.86 106 VAL A C 1
ATOM 818 O O . VAL A 1 99 ? -16.732 -4.513 -2.759 1.00 6.43 106 VAL A O 1
ATOM 822 N N . SER A 1 100 ? -16.819 -6.473 -1.665 1.00 6.08 107 SER A N 1
ATOM 823 C CA . SER A 1 100 ? -18.277 -6.524 -1.799 1.00 5.05 107 SER A CA 1
ATOM 824 C C . SER A 1 100 ? -18.934 -5.341 -1.108 1.00 5.82 107 SER A C 1
ATOM 825 O O . SER A 1 100 ? -19.901 -4.763 -1.626 1.00 7.38 107 SER A O 1
ATOM 828 N N . PHE A 1 101 ? -18.433 -4.971 0.075 1.00 5.91 108 PHE A N 1
ATOM 829 C CA . PHE A 1 101 ? -19.084 -3.875 0.785 1.00 6.27 108 PHE A CA 1
ATOM 830 C C . PHE A 1 101 ? -18.612 -2.512 0.296 1.00 7.93 108 PHE A C 1
ATOM 831 O O . PHE A 1 101 ? -19.299 -1.504 0.532 1.00 9.19 108 PHE A O 1
ATOM 839 N N . TYR A 1 102 ? -17.556 -2.478 -0.515 1.00 6.80 109 TYR A N 1
ATOM 840 C CA . TYR A 1 102 ? -17.266 -1.277 -1.288 1.00 5.62 109 TYR A CA 1
ATOM 841 C C . TYR A 1 102 ? -18.343 -1.065 -2.344 1.00 7.76 109 TYR A C 1
ATOM 842 O O . TYR A 1 102 ? -18.934 0.017 -2.450 1.00 8.34 109 TYR A O 1
ATOM 851 N N . PHE A 1 103 ? -18.561 -2.086 -3.178 1.00 7.36 110 PHE A N 1
ATOM 852 C CA . PHE A 1 103 ? -19.622 -2.008 -4.174 1.00 5.78 110 PHE A CA 1
ATOM 853 C C . PHE A 1 103 ? -20.962 -1.745 -3.505 1.00 8.99 110 PHE A C 1
ATOM 854 O O . PHE A 1 103 ? -21.824 -1.047 -4.060 1.00 10.00 110 PHE A O 1
ATOM 862 N N . GLY A 1 104 ? -21.146 -2.290 -2.298 1.00 7.00 111 GLY A N 1
ATOM 863 C CA . GLY A 1 104 ? -22.392 -2.200 -1.547 1.00 7.01 111 GLY A CA 1
ATOM 864 C C . GLY A 1 104 ? -22.548 -0.955 -0.689 1.00 7.33 111 GLY A C 1
ATOM 865 O O . GLY A 1 104 ? -23.433 -0.903 0.170 1.00 9.99 111 GLY A O 1
ATOM 866 N N . ALA A 1 105 ? -21.731 0.068 -0.927 1.00 8.16 112 ALA A N 1
ATOM 867 C CA . ALA A 1 105 ? -21.774 1.245 -0.048 1.00 9.65 112 ALA A CA 1
ATOM 868 C C . ALA A 1 105 ? -23.164 1.867 0.003 1.00 7.27 112 ALA A C 1
ATOM 869 O O . ALA A 1 105 ? -23.593 2.365 1.057 1.00 9.61 112 ALA A O 1
ATOM 871 N N . ARG A 1 106 ? -23.861 1.866 -1.123 1.00 8.15 113 ARG A N 1
ATOM 872 C CA . ARG A 1 106 ? -25.160 2.515 -1.234 1.00 10.13 113 ARG A CA 1
ATOM 873 C C . ARG A 1 106 ? -26.318 1.615 -0.846 1.00 9.79 113 ARG A C 1
ATOM 874 O O . ARG A 1 106 ? -27.458 2.086 -0.860 1.00 14.51 113 ARG A O 1
ATOM 882 N N . LEU A 1 107 ? -26.066 0.349 -0.515 1.00 8.69 114 LEU A N 1
ATOM 883 C CA . LEU A 1 107 ? -27.121 -0.504 0.022 1.00 7.84 114 LEU A CA 1
ATOM 884 C C . LEU A 1 107 ? -27.541 -0.005 1.390 1.00 10.29 114 LEU A C 1
ATOM 885 O O . LEU A 1 107 ? -26.722 0.482 2.168 1.00 9.57 114 LEU A O 1
ATOM 890 N N . ASN A 1 108 ? -28.820 -0.179 1.706 1.00 9.61 115 ASN A N 1
ATOM 891 C CA . ASN A 1 108 ? -29.291 0.202 3.025 1.00 10.08 115 ASN A CA 1
ATOM 892 C C . ASN A 1 108 ? -28.939 -0.884 4.050 1.00 13.55 115 ASN A C 1
ATOM 893 O O . ASN A 1 108 ? -28.388 -1.934 3.721 1.00 9.63 115 ASN A O 1
ATOM 898 N N . ARG A 1 109 ? -29.255 -0.607 5.318 1.00 10.17 116 ARG A N 1
ATOM 899 C CA . ARG A 1 109 ? -28.895 -1.505 6.415 1.00 9.71 116 ARG A CA 1
ATOM 900 C C . ARG A 1 109 ? -29.446 -2.914 6.212 1.00 9.36 116 ARG A C 1
ATOM 901 O O . ARG A 1 109 ? -28.734 -3.904 6.426 1.00 8.90 116 ARG A O 1
ATOM 909 N N . ASN A 1 110 ? -30.707 -3.024 5.795 1.00 10.65 117 ASN A N 1
ATOM 910 C CA . ASN A 1 110 ? -31.314 -4.333 5.575 1.00 9.75 117 ASN A CA 1
ATOM 911 C C . ASN A 1 110 ? -30.641 -5.078 4.430 1.00 10.17 117 ASN A C 1
ATOM 912 O O . ASN A 1 110 ? -30.412 -6.290 4.524 1.00 9.55 117 ASN A O 1
ATOM 917 N N . GLU A 1 111 ? -30.340 -4.365 3.341 1.00 8.38 118 GLU A N 1
ATOM 918 C CA . GLU A 1 111 ? -29.661 -4.960 2.199 1.00 7.52 118 GLU A CA 1
ATOM 919 C C . GLU A 1 111 ? -28.268 -5.419 2.580 1.00 6.14 118 GLU A C 1
ATOM 920 O O . GLU A 1 111 ? -27.812 -6.473 2.126 1.00 8.52 118 GLU A O 1
ATOM 926 N N . ARG A 1 112 ? -27.559 -4.638 3.392 1.00 7.04 119 ARG A N 1
ATOM 927 C CA A ARG A 1 112 ? -26.218 -5.059 3.782 0.58 9.06 119 ARG A CA 1
ATOM 928 C CA B ARG A 1 112 ? -26.218 -5.065 3.778 0.42 9.13 119 ARG A CA 1
ATOM 929 C C . ARG A 1 112 ? -26.268 -6.335 4.616 1.00 5.11 119 ARG A C 1
ATOM 930 O O . ARG A 1 112 ? -25.441 -7.235 4.434 1.00 7.96 119 ARG A O 1
ATOM 945 N N . LYS A 1 113 ? -27.242 -6.436 5.527 1.00 7.00 120 LYS A N 1
ATOM 946 C CA . LYS A 1 113 ? -27.421 -7.667 6.286 1.00 8.16 120 LYS A CA 1
ATOM 947 C C . LYS A 1 113 ? -27.739 -8.853 5.380 1.00 5.94 120 LYS A C 1
ATOM 948 O O . LYS A 1 113 ? -27.227 -9.959 5.593 1.00 7.92 120 LYS A O 1
ATOM 954 N N . ARG A 1 114 ? -28.592 -8.639 4.373 1.00 7.81 121 ARG A N 1
ATOM 955 C CA . ARG A 1 114 ? -28.953 -9.720 3.457 1.00 5.18 121 ARG A CA 1
ATOM 956 C C . ARG A 1 114 ? -27.746 -10.155 2.667 1.00 8.54 121 ARG A C 1
ATOM 957 O O . ARG A 1 114 ? -27.541 -11.351 2.446 1.00 9.44 121 ARG A O 1
ATOM 965 N N . LEU A 1 115 ? -26.914 -9.195 2.262 1.00 7.57 122 LEU A N 1
ATOM 966 C CA . LEU A 1 115 ? -25.713 -9.561 1.510 1.00 7.51 122 LEU A CA 1
ATOM 967 C C . LEU A 1 115 ? -24.735 -10.337 2.374 1.00 7.72 122 LEU A C 1
ATOM 968 O O . LEU A 1 115 ? -24.145 -11.322 1.920 1.00 7.54 122 LEU A O 1
ATOM 973 N N . PHE A 1 116 ? -24.527 -9.911 3.623 1.00 8.03 123 PHE A N 1
ATOM 974 C CA . PHE A 1 116 ? -23.639 -10.702 4.463 1.00 7.53 123 PHE A CA 1
ATOM 975 C C . PHE A 1 116 ? -24.189 -12.111 4.659 1.00 7.21 123 PHE A C 1
ATOM 976 O O . PHE A 1 116 ? -23.417 -13.077 4.765 1.00 7.69 123 PHE A O 1
ATOM 984 N N . SER A 1 117 ? -25.518 -12.243 4.768 1.00 7.15 124 SER A N 1
ATOM 985 C CA . SER A 1 117 ? -26.102 -13.568 4.965 1.00 7.59 124 SER A CA 1
ATOM 986 C C . SER A 1 117 ? -25.768 -14.495 3.802 1.00 9.82 124 SER A C 1
ATOM 987 O O . SER A 1 117 ? -25.407 -15.658 4.019 1.00 10.71 124 SER A O 1
ATOM 990 N N . LEU A 1 118 ? -25.852 -13.988 2.569 1.00 6.07 125 LEU A N 1
ATOM 991 C CA . LEU A 1 118 ? -25.460 -14.771 1.404 1.00 7.05 125 LEU A CA 1
ATOM 992 C C . LEU A 1 118 ? -23.994 -15.177 1.490 1.00 6.63 125 LEU A C 1
ATOM 993 O O . LEU A 1 118 ? -23.629 -16.340 1.240 1.00 8.78 125 LEU A O 1
ATOM 998 N N . ILE A 1 119 ? -23.131 -14.219 1.841 1.00 6.22 126 ILE A N 1
ATOM 999 C CA . ILE A 1 119 ? -21.698 -14.499 1.933 1.00 8.15 126 ILE A CA 1
ATOM 1000 C C . ILE A 1 119 ? -21.430 -15.541 3.010 1.00 9.20 126 ILE A C 1
ATOM 1001 O O . ILE A 1 119 ? -20.564 -16.410 2.862 1.00 10.48 126 ILE A O 1
ATOM 1006 N N . ASN A 1 120 ? -22.165 -15.453 4.120 1.00 6.88 127 ASN A N 1
ATOM 1007 C CA . ASN A 1 120 ? -21.922 -16.311 5.261 1.00 6.05 127 ASN A CA 1
ATOM 1008 C C . ASN A 1 120 ? -22.421 -17.724 5.052 1.00 10.77 127 ASN A C 1
ATOM 1009 O O . ASN A 1 120 ? -22.144 -18.587 5.893 1.00 15.08 127 ASN A O 1
ATOM 1014 N N . ASP A 1 121 ? -23.125 -17.996 3.960 1.00 6.75 128 ASP A N 1
ATOM 1015 C CA . ASP A 1 121 ? -23.509 -19.359 3.646 1.00 9.25 128 ASP A CA 1
ATOM 1016 C C . ASP A 1 121 ? -22.438 -20.082 2.840 1.00 19.16 128 ASP A C 1
ATOM 1017 O O . ASP A 1 121 ? -22.631 -21.251 2.503 1.00 18.42 128 ASP A O 1
ATOM 1022 N N . LEU A 1 122 ? -21.313 -19.423 2.546 1.00 12.91 129 LEU A N 1
ATOM 1023 C CA . LEU A 1 122 ? -20.154 -20.051 1.905 1.00 10.43 129 LEU A CA 1
ATOM 1024 C C . LEU A 1 122 ? -19.044 -20.189 2.931 1.00 15.21 129 LEU A C 1
ATOM 1025 O O . LEU A 1 122 ? -18.764 -19.226 3.657 1.00 15.50 129 LEU A O 1
ATOM 1030 N N . PRO A 1 123 ? -18.408 -21.348 3.035 1.00 10.69 130 PRO A N 1
ATOM 1031 C CA . PRO A 1 123 ? -17.273 -21.484 3.956 1.00 9.56 130 PRO A CA 1
ATOM 1032 C C . PRO A 1 123 ? -16.195 -20.470 3.605 1.00 8.35 130 PRO A C 1
ATOM 1033 O O . PRO A 1 123 ? -15.977 -20.153 2.430 1.00 11.28 130 PRO A O 1
ATOM 1037 N N . THR A 1 124 ? -15.522 -19.970 4.632 1.00 8.40 131 THR A N 1
ATOM 1038 C CA . THR A 1 124 ? -14.426 -19.039 4.400 1.00 10.02 131 THR A CA 1
ATOM 1039 C C . THR A 1 124 ? -13.212 -19.766 3.844 1.00 9.10 131 THR A C 1
ATOM 1040 O O . THR A 1 124 ? -13.017 -20.964 4.067 1.00 9.21 131 THR A O 1
ATOM 1044 N N . LEU A 1 125 ? -12.377 -19.022 3.125 1.00 9.59 132 LEU A N 1
ATOM 1045 C CA . LEU A 1 125 ? -11.147 -19.633 2.613 1.00 7.73 132 LEU A CA 1
ATOM 1046 C C . LEU A 1 125 ? -10.274 -20.126 3.763 1.00 11.28 132 LEU A C 1
ATOM 1047 O O . LEU A 1 125 ? -9.635 -21.184 3.663 1.00 11.22 132 LEU A O 1
ATOM 1052 N N . PHE A 1 126 ? -10.260 -19.388 4.872 1.00 8.77 133 PHE A N 1
ATOM 1053 C CA . PHE A 1 126 ? -9.564 -19.850 6.071 1.00 10.21 133 PHE A CA 1
ATOM 1054 C C . PHE A 1 126 ? -10.091 -21.213 6.521 1.00 10.18 133 PHE A C 1
ATOM 1055 O O . PHE A 1 126 ? -9.301 -22.118 6.810 1.00 11.73 133 PHE A O 1
ATOM 1063 N N . ASP A 1 127 ? -11.427 -21.374 6.594 1.00 8.70 134 ASP A N 1
ATOM 1064 C CA . ASP A 1 127 ? -12.033 -22.674 6.891 1.00 13.54 134 ASP A CA 1
ATOM 1065 C C . ASP A 1 127 ? -11.554 -23.750 5.920 1.00 12.39 134 ASP A C 1
ATOM 1066 O O . ASP A 1 127 ? -11.220 -24.870 6.329 1.00 14.10 134 ASP A O 1
ATOM 1071 N N . VAL A 1 128 ? -11.570 -23.447 4.622 1.00 10.78 135 VAL A N 1
ATOM 1072 C CA . VAL A 1 128 ? -11.221 -24.457 3.619 1.00 14.80 135 VAL A CA 1
ATOM 1073 C C . VAL A 1 128 ? -9.768 -24.884 3.769 1.00 18.37 135 VAL A C 1
ATOM 1074 O O . VAL A 1 128 ? -9.455 -26.080 3.813 1.00 17.07 135 VAL A O 1
ATOM 1078 N N . VAL A 1 129 ? -8.857 -23.915 3.845 1.00 14.57 136 VAL A N 1
ATOM 1079 C CA . VAL A 1 129 ? -7.426 -24.223 3.829 1.00 16.33 136 VAL A CA 1
ATOM 1080 C C . VAL A 1 129 ? -7.002 -24.934 5.105 1.00 22.50 136 VAL A C 1
ATOM 1081 O O . VAL A 1 129 ? -6.173 -25.853 5.073 1.00 25.05 136 VAL A O 1
ATOM 1085 N N . THR A 1 130 ? -7.550 -24.526 6.248 1.00 13.20 137 THR A N 1
ATOM 1086 C CA . THR A 1 130 ? -7.217 -25.183 7.504 1.00 16.38 137 THR A CA 1
ATOM 1087 C C . THR A 1 130 ? -7.987 -26.484 7.730 1.00 17.77 137 THR A C 1
ATOM 1088 O O . THR A 1 130 ? -7.641 -27.222 8.657 1.00 24.36 137 THR A O 1
ATOM 1092 N N . GLY A 1 131 ? -8.992 -26.789 6.912 1.00 16.06 138 GLY A N 1
ATOM 1093 C CA . GLY A 1 131 ? -9.797 -27.985 7.138 1.00 14.98 138 GLY A CA 1
ATOM 1094 C C . GLY A 1 131 ? -10.581 -27.924 8.431 1.00 24.58 138 GLY A C 1
ATOM 1095 O O . GLY A 1 131 ? -10.683 -28.929 9.148 1.00 19.78 138 GLY A O 1
ATOM 1096 N N . ARG A 1 132 ? -11.120 -26.748 8.752 1.00 25.46 139 ARG A N 1
ATOM 1097 C CA . ARG A 1 132 ? -11.919 -26.543 9.955 1.00 24.75 139 ARG A CA 1
ATOM 1098 C C . ARG A 1 132 ? -13.176 -27.393 9.997 1.00 19.95 139 ARG A C 1
ATOM 1099 O O . ARG A 1 132 ? -13.940 -27.461 9.030 1.00 27.38 139 ARG A O 1
ATOM 1107 N N . LYS A 1 133 ? -13.421 -27.970 11.172 1.00 33.98 140 LYS A N 1
ATOM 1108 C CA . LYS A 1 133 ? -14.557 -28.845 11.434 1.00 39.84 140 LYS A CA 1
ATOM 1109 C C . LYS A 1 133 ? -15.921 -28.147 11.285 1.00 28.83 140 LYS A C 1
ATOM 1110 O O . LYS A 1 133 ? -16.166 -27.114 11.892 1.00 21.77 140 LYS A O 1
ATOM 1116 N N . SER B 1 2 ? -5.344 -9.435 21.292 1.00 22.64 -1 SER B N 1
ATOM 1117 C CA A SER B 1 2 ? -6.207 -8.988 20.198 0.51 17.56 -1 SER B CA 1
ATOM 1118 C CA B SER B 1 2 ? -6.203 -8.983 20.205 0.49 17.57 -1 SER B CA 1
ATOM 1119 C C . SER B 1 2 ? -7.644 -9.359 20.519 1.00 13.77 -1 SER B C 1
ATOM 1120 O O . SER B 1 2 ? -7.884 -10.297 21.260 1.00 15.52 -1 SER B O 1
ATOM 1125 N N . PRO B 1 3 ? -8.608 -8.623 19.965 1.00 10.28 10 PRO B N 1
ATOM 1126 C CA . PRO B 1 3 ? -10.011 -8.990 20.198 1.00 9.03 10 PRO B CA 1
ATOM 1127 C C . PRO B 1 3 ? -10.301 -10.367 19.639 1.00 10.69 10 PRO B C 1
ATOM 1128 O O . PRO B 1 3 ? -9.880 -10.701 18.526 1.00 11.21 10 PRO B O 1
ATOM 1132 N N . ARG B 1 4 ? -11.063 -11.154 20.403 1.00 10.91 11 ARG B N 1
ATOM 1133 C CA . ARG B 1 4 ? -11.371 -12.508 19.962 1.00 9.68 11 ARG B CA 1
ATOM 1134 C C . ARG B 1 4 ? -12.851 -12.825 20.026 1.00 9.92 11 ARG B C 1
ATOM 1135 O O . ARG B 1 4 ? -13.369 -13.463 19.108 1.00 11.48 11 ARG B O 1
ATOM 1143 N N . THR B 1 5 ? -13.541 -12.429 21.091 1.00 10.46 12 THR B N 1
ATOM 1144 C CA . THR B 1 5 ? -14.966 -12.749 21.138 1.00 8.75 12 THR B CA 1
ATOM 1145 C C . THR B 1 5 ? -15.759 -11.770 20.293 1.00 9.93 12 THR B C 1
ATOM 1146 O O . THR B 1 5 ? -15.287 -10.696 19.943 1.00 7.71 12 THR B O 1
ATOM 1150 N N . VAL B 1 6 ? -17.007 -12.144 19.993 1.00 9.79 13 VAL B N 1
ATOM 1151 C CA . VAL B 1 6 ? -17.887 -11.219 19.285 1.00 7.91 13 VAL B CA 1
ATOM 1152 C C . VAL B 1 6 ? -17.918 -9.861 19.987 1.00 8.21 13 VAL B C 1
ATOM 1153 O O . VAL B 1 6 ? -17.769 -8.803 19.349 1.00 8.22 13 VAL B O 1
ATOM 1157 N N . GLU B 1 7 ? -18.106 -9.869 21.319 1.00 9.48 14 GLU B N 1
ATOM 1158 C CA . GLU B 1 7 ? -18.189 -8.605 22.055 1.00 9.10 14 GLU B CA 1
ATOM 1159 C C . GLU B 1 7 ? -16.878 -7.826 22.005 1.00 9.19 14 GLU B C 1
ATOM 1160 O O . GLU B 1 7 ? -16.884 -6.594 21.880 1.00 8.69 14 GLU B O 1
ATOM 1166 N N . GLU B 1 8 ? -15.739 -8.513 22.124 1.00 6.96 15 GLU B N 1
ATOM 1167 C CA . GLU B 1 8 ? -14.463 -7.801 22.077 1.00 9.21 15 GLU B CA 1
ATOM 1168 C C . GLU B 1 8 ? -14.258 -7.162 20.713 1.00 7.99 15 GLU B C 1
ATOM 1169 O O . GLU B 1 8 ? -13.758 -6.036 20.600 1.00 8.28 15 GLU B O 1
ATOM 1175 N N . ILE B 1 9 ? -14.630 -7.887 19.667 1.00 5.96 16 ILE B N 1
ATOM 1176 C CA . ILE B 1 9 ? -14.432 -7.384 18.317 1.00 7.16 16 ILE B CA 1
ATOM 1177 C C . ILE B 1 9 ? -15.345 -6.197 18.050 1.00 6.84 16 ILE B C 1
ATOM 1178 O O . ILE B 1 9 ? -14.937 -5.217 17.411 1.00 6.74 16 ILE B O 1
ATOM 1183 N N . PHE B 1 10 ? -16.583 -6.238 18.563 1.00 5.97 17 PHE B N 1
ATOM 1184 C CA . PHE B 1 10 ? -17.470 -5.091 18.359 1.00 5.18 17 PHE B CA 1
ATOM 1185 C C . PHE B 1 10 ? -17.003 -3.877 19.153 1.00 6.65 17 PHE B C 1
ATOM 1186 O O . PHE B 1 10 ? -17.129 -2.735 18.687 1.00 8.75 17 PHE B O 1
ATOM 1194 N N . LYS B 1 11 ? -16.467 -4.087 20.358 1.00 6.39 18 LYS B N 1
ATOM 1195 C CA . LYS B 1 11 ? -15.910 -2.952 21.091 1.00 7.11 18 LYS B CA 1
ATOM 1196 C C . LYS B 1 11 ? -14.800 -2.270 20.297 1.00 7.45 18 LYS B C 1
ATOM 1197 O O . LYS B 1 11 ? -14.760 -1.034 20.179 1.00 9.49 18 LYS B O 1
ATOM 1203 N N . ASP B 1 12 ? -13.884 -3.068 19.751 1.00 5.64 19 ASP B N 1
ATOM 1204 C CA . ASP B 1 12 ? -12.803 -2.532 18.928 1.00 7.87 19 ASP B CA 1
ATOM 1205 C C . ASP B 1 12 ? -13.361 -1.821 17.694 1.00 8.17 19 ASP B C 1
ATOM 1206 O O . ASP B 1 12 ? -12.970 -0.689 17.377 1.00 7.73 19 ASP B O 1
ATOM 1211 N N . TYR B 1 13 ? -14.327 -2.452 17.012 1.00 7.48 20 TYR B N 1
ATOM 1212 C CA . TYR B 1 13 ? -14.936 -1.829 15.842 1.00 9.06 20 TYR B CA 1
ATOM 1213 C C . TYR B 1 13 ? -15.559 -0.480 16.184 1.00 7.96 20 TYR B C 1
ATOM 1214 O O . TYR B 1 13 ? -15.355 0.508 15.471 1.00 6.98 20 TYR B O 1
ATOM 1223 N N A SER B 1 14 ? -16.331 -0.421 17.272 0.57 6.98 21 SER B N 1
ATOM 1224 N N B SER B 1 14 ? -16.326 -0.421 17.277 0.43 7.03 21 SER B N 1
ATOM 1225 C CA A SER B 1 14 ? -17.045 0.816 17.570 0.57 7.88 21 SER B CA 1
ATOM 1226 C CA B SER B 1 14 ? -17.036 0.813 17.602 0.43 7.92 21 SER B CA 1
ATOM 1227 C C A SER B 1 14 ? -16.081 1.935 17.939 0.57 8.05 21 SER B C 1
ATOM 1228 C C B SER B 1 14 ? -16.062 1.935 17.919 0.43 8.05 21 SER B C 1
ATOM 1229 O O A SER B 1 14 ? -16.336 3.097 17.601 0.57 7.38 21 SER B O 1
ATOM 1230 O O B SER B 1 14 ? -16.298 3.093 17.552 0.43 7.30 21 SER B O 1
ATOM 1235 N N . ALA B 1 15 ? -14.947 1.607 18.572 1.00 6.71 22 ALA B N 1
ATOM 1236 C CA . ALA B 1 15 ? -13.994 2.645 18.939 1.00 7.94 22 ALA B CA 1
ATOM 1237 C C . ALA B 1 15 ? -13.273 3.177 17.706 1.00 9.71 22 ALA B C 1
ATOM 1238 O O . ALA B 1 15 ? -13.099 4.391 17.561 1.00 8.91 22 ALA B O 1
ATOM 1240 N N . ARG B 1 16 ? -12.838 2.283 16.808 1.00 7.39 23 ARG B N 1
ATOM 1241 C CA . ARG B 1 16 ? -12.214 2.758 15.577 1.00 6.72 23 ARG B CA 1
ATOM 1242 C C . ARG B 1 16 ? -13.192 3.575 14.750 1.00 7.41 23 ARG B C 1
ATOM 1243 O O . ARG B 1 16 ? -12.822 4.607 14.174 1.00 7.44 23 ARG B O 1
ATOM 1251 N N . ARG B 1 17 ? -14.448 3.112 14.662 1.00 7.31 24 ARG B N 1
ATOM 1252 C CA . ARG B 1 17 ? -15.460 3.826 13.900 1.00 6.74 24 ARG B CA 1
ATOM 1253 C C . ARG B 1 17 ? -15.698 5.215 14.480 1.00 9.36 24 ARG B C 1
ATOM 1254 O O . ARG B 1 17 ? -15.836 6.195 13.741 1.00 9.55 24 ARG B O 1
ATOM 1262 N N . ALA B 1 18 ? -15.791 5.315 15.807 1.00 7.30 25 ALA B N 1
ATOM 1263 C CA . ALA B 1 18 ? -15.982 6.631 16.414 1.00 11.12 25 ALA B CA 1
ATOM 1264 C C . ALA B 1 18 ? -14.860 7.587 16.034 1.00 12.14 25 ALA B C 1
ATOM 1265 O O . ALA B 1 18 ? -15.112 8.768 15.738 1.00 11.52 25 ALA B O 1
ATOM 1267 N N . ALA B 1 19 ? -13.616 7.092 16.027 1.00 7.94 26 ALA B N 1
ATOM 1268 C CA . ALA B 1 19 ? -12.470 7.899 15.608 1.00 10.35 26 ALA B CA 1
ATOM 1269 C C . ALA B 1 19 ? -12.618 8.385 14.173 1.00 11.04 26 ALA B C 1
ATOM 1270 O O . ALA B 1 19 ? -12.447 9.577 13.881 1.00 9.83 26 ALA B O 1
ATOM 1272 N N . LEU B 1 20 ? -12.908 7.461 13.253 1.00 8.08 27 LEU B N 1
ATOM 1273 C CA . LEU B 1 20 ? -13.019 7.825 11.847 1.00 5.29 27 LEU B CA 1
ATOM 1274 C C . LEU B 1 20 ? -14.186 8.767 11.606 1.00 8.50 27 LEU B C 1
ATOM 1275 O O . LEU B 1 20 ? -14.093 9.669 10.767 1.00 9.75 27 LEU B O 1
ATOM 1280 N N . LEU B 1 21 ? -15.318 8.540 12.286 1.00 7.23 28 LEU B N 1
ATOM 1281 C CA . LEU B 1 21 ? -16.460 9.428 12.107 1.00 10.08 28 LEU B CA 1
ATOM 1282 C C . LEU B 1 21 ? -16.090 10.850 12.493 1.00 10.15 28 LEU B C 1
ATOM 1283 O O . LEU B 1 21 ? -16.459 11.812 11.806 1.00 9.53 28 LEU B O 1
ATOM 1288 N N . ARG B 1 22 ? -15.312 10.991 13.572 1.00 10.47 29 ARG B N 1
ATOM 1289 C CA . ARG B 1 22 ? -14.907 12.320 14.016 1.00 11.45 29 ARG B CA 1
ATOM 1290 C C . ARG B 1 22 ? -14.024 12.997 12.978 1.00 13.37 29 ARG B C 1
ATOM 1291 O O . ARG B 1 22 ? -14.231 14.170 12.654 1.00 9.63 29 ARG B O 1
ATOM 1299 N N . ALA B 1 23 ? -13.060 12.260 12.417 1.00 10.22 30 ALA B N 1
ATOM 1300 C CA . ALA B 1 23 ? -12.200 12.793 11.367 1.00 10.36 30 ALA B CA 1
ATOM 1301 C C . ALA B 1 23 ? -13.007 13.337 10.205 1.00 9.41 30 ALA B C 1
ATOM 1302 O O . ALA B 1 23 ? -12.661 14.375 9.634 1.00 12.56 30 ALA B O 1
ATOM 1304 N N . LEU B 1 24 ? -14.085 12.647 9.836 1.00 8.15 31 LEU B N 1
ATOM 1305 C CA . LEU B 1 24 ? -14.870 13.005 8.661 1.00 9.37 31 LEU B CA 1
ATOM 1306 C C . LEU B 1 24 ? -15.921 14.075 8.917 1.00 13.34 31 LEU B C 1
ATOM 1307 O O . LEU B 1 24 ? -16.515 14.572 7.954 1.00 12.40 31 LEU B O 1
ATOM 1312 N N . THR B 1 25 ? -16.180 14.429 10.174 1.00 10.87 32 THR B N 1
ATOM 1313 C CA . THR B 1 25 ? -17.248 15.378 10.474 1.00 12.63 32 THR B CA 1
ATOM 1314 C C . THR B 1 25 ? -16.715 16.500 11.362 1.00 11.50 32 THR B C 1
ATOM 1315 O O . THR B 1 25 ? -16.227 17.510 10.845 1.00 12.51 32 THR B O 1
ATOM 1319 N N . LYS B 1 26 ? -16.773 16.319 12.686 1.00 9.34 33 LYS B N 1
ATOM 1320 C CA . LYS B 1 26 ? -16.381 17.370 13.623 1.00 11.92 33 LYS B CA 1
ATOM 1321 C C . LYS B 1 26 ? -14.969 17.873 13.359 1.00 15.79 33 LYS B C 1
ATOM 1322 O O . LYS B 1 26 ? -14.699 19.081 13.456 1.00 11.78 33 LYS B O 1
ATOM 1328 N N . ASP B 1 27 ? -14.047 16.964 13.050 1.00 11.79 34 ASP B N 1
ATOM 1329 C CA . ASP B 1 27 ? -12.653 17.323 12.865 1.00 10.44 34 ASP B CA 1
ATOM 1330 C C . ASP B 1 27 ? -12.278 17.486 11.402 1.00 8.12 34 ASP B C 1
ATOM 1331 O O . ASP B 1 27 ? -11.082 17.470 11.101 1.00 9.78 34 ASP B O 1
ATOM 1336 N N . VAL B 1 28 ? -13.259 17.684 10.503 1.00 11.36 35 VAL B N 1
ATOM 1337 C CA . VAL B 1 28 ? -12.978 17.590 9.065 1.00 10.22 35 VAL B CA 1
ATOM 1338 C C . VAL B 1 28 ? -12.013 18.676 8.592 1.00 12.24 35 VAL B C 1
ATOM 1339 O O . VAL B 1 28 ? -11.241 18.455 7.642 1.00 10.46 35 VAL B O 1
ATOM 1343 N N . ASP B 1 29 ? -12.049 19.868 9.193 1.00 8.78 36 ASP B N 1
ATOM 1344 C CA . ASP B 1 29 ? -11.113 20.902 8.755 1.00 12.18 36 ASP B CA 1
ATOM 1345 C C . ASP B 1 29 ? -9.671 20.450 8.959 1.00 11.57 36 ASP B C 1
ATOM 1346 O O . ASP B 1 29 ? -8.817 20.618 8.074 1.00 11.49 36 ASP B O 1
ATOM 1351 N N . ASP B 1 30 ? -9.385 19.863 10.119 1.00 10.45 37 ASP B N 1
ATOM 1352 C CA . ASP B 1 30 ? -8.035 19.386 10.403 1.00 10.97 37 ASP B CA 1
ATOM 1353 C C . ASP B 1 30 ? -7.706 18.154 9.567 1.00 11.15 37 ASP B C 1
ATOM 1354 O O . ASP B 1 30 ? -6.614 18.059 8.993 1.00 11.51 37 ASP B O 1
ATOM 1359 N N . PHE B 1 31 ? -8.641 17.204 9.482 1.00 9.71 38 PHE B N 1
ATOM 1360 C CA . PHE B 1 31 ? -8.403 16.010 8.678 1.00 9.12 38 PHE B CA 1
ATOM 1361 C C . PHE B 1 31 ? -8.128 16.369 7.221 1.00 7.42 38 PHE B C 1
ATOM 1362 O O . PHE B 1 31 ? -7.169 15.871 6.613 1.00 9.70 38 PHE B O 1
ATOM 1370 N N . TYR B 1 32 ? -8.975 17.218 6.635 1.00 7.89 39 TYR B N 1
ATOM 1371 C CA . TYR B 1 32 ? -8.772 17.599 5.243 1.00 9.80 39 TYR B CA 1
ATOM 1372 C C . TYR B 1 32 ? -7.397 18.207 5.042 1.00 10.09 39 TYR B C 1
ATOM 1373 O O . TYR B 1 32 ? -6.694 17.872 4.078 1.00 11.31 39 TYR B O 1
ATOM 1382 N N . SER B 1 33 ? -6.985 19.068 5.978 1.00 9.81 40 SER B N 1
ATOM 1383 C CA A SER B 1 33 ? -5.685 19.732 5.888 0.60 10.59 40 SER B CA 1
ATOM 1384 C CA B SER B 1 33 ? -5.688 19.728 5.867 0.40 10.57 40 SER B CA 1
ATOM 1385 C C . SER B 1 33 ? -4.539 18.736 5.964 1.00 12.60 40 SER B C 1
ATOM 1386 O O . SER B 1 33 ? -3.525 18.889 5.270 1.00 15.60 40 SER B O 1
ATOM 1391 N N . GLN B 1 34 ? -4.676 17.718 6.812 1.00 12.13 41 GLN B N 1
ATOM 1392 C CA . GLN B 1 34 ? -3.592 16.756 6.974 1.00 11.52 41 GLN B CA 1
ATOM 1393 C C . GLN B 1 34 ? -3.402 15.882 5.742 1.00 14.01 41 GLN B C 1
ATOM 1394 O O . GLN B 1 34 ? -2.328 15.288 5.580 1.00 12.88 41 GLN B O 1
ATOM 1400 N N . CYS B 1 35 ? -4.400 15.793 4.864 1.00 12.76 42 CYS B N 1
ATOM 1401 C CA . CYS B 1 35 ? -4.288 14.925 3.689 1.00 12.63 42 CYS B CA 1
ATOM 1402 C C . CYS B 1 35 ? -3.660 15.705 2.538 1.00 11.72 42 CYS B C 1
ATOM 1403 O O . CYS B 1 35 ? -4.246 15.943 1.478 1.00 12.68 42 CYS B O 1
ATOM 1406 N N . ASP B 1 36 ? -2.411 16.068 2.771 1.00 13.03 43 ASP B N 1
ATOM 1407 C CA . ASP B 1 36 ? -1.621 16.941 1.925 1.00 14.79 43 ASP B CA 1
ATOM 1408 C C . ASP B 1 36 ? -1.214 16.258 0.618 1.00 12.52 43 ASP B C 1
ATOM 1409 O O . ASP B 1 36 ? -0.422 15.312 0.659 1.00 13.50 43 ASP B O 1
ATOM 1414 N N . PRO B 1 37 ? -1.728 16.681 -0.541 1.00 14.65 44 PRO B N 1
ATOM 1415 C CA . PRO B 1 37 ? -1.330 16.047 -1.806 1.00 17.65 44 PRO B CA 1
ATOM 1416 C C . PRO B 1 37 ? 0.154 16.151 -2.092 1.00 18.25 44 PRO B C 1
ATOM 1417 O O . PRO B 1 37 ? 0.654 15.403 -2.941 1.00 20.68 44 PRO B O 1
ATOM 1421 N N . GLU B 1 38 ? 0.870 17.051 -1.411 1.00 18.43 45 GLU B N 1
ATOM 1422 C CA . GLU B 1 38 ? 2.298 17.204 -1.642 1.00 19.95 45 GLU B CA 1
ATOM 1423 C C . GLU B 1 38 ? 3.115 16.110 -0.966 1.00 20.42 45 GLU B C 1
ATOM 1424 O O . GLU B 1 38 ? 4.284 15.927 -1.324 1.00 19.88 45 GLU B O 1
ATOM 1430 N N . LYS B 1 39 ? 2.531 15.390 -0.001 1.00 16.42 46 LYS B N 1
ATOM 1431 C CA . LYS B 1 39 ? 3.217 14.328 0.722 1.00 15.36 46 LYS B CA 1
ATOM 1432 C C . LYS B 1 39 ? 3.179 13.025 -0.078 1.00 13.50 46 LYS B C 1
ATOM 1433 O O . LYS B 1 39 ? 2.498 12.913 -1.101 1.00 16.46 46 LYS B O 1
ATOM 1439 N N . GLU B 1 40 ? 3.910 12.053 0.420 1.00 16.41 47 GLU B N 1
ATOM 1440 C CA . GLU B 1 40 ? 3.844 10.696 -0.086 1.00 15.29 47 GLU B CA 1
ATOM 1441 C C . GLU B 1 40 ? 2.434 10.113 0.187 1.00 13.93 47 GLU B C 1
ATOM 1442 O O . GLU B 1 40 ? 1.633 10.735 0.827 1.00 15.10 47 GLU B O 1
ATOM 1448 N N . ASN B 1 41 ? 2.185 8.909 -0.297 1.00 11.62 48 ASN B N 1
ATOM 1449 C CA . ASN B 1 41 ? 0.859 8.333 -0.091 1.00 12.37 48 ASN B CA 1
ATOM 1450 C C . ASN B 1 41 ? 0.439 8.229 1.373 1.00 13.49 48 ASN B C 1
ATOM 1451 O O . ASN B 1 41 ? 1.118 7.693 2.152 1.00 13.75 48 ASN B O 1
ATOM 1456 N N . LEU B 1 42 ? -0.728 8.766 1.695 1.00 10.11 49 LEU B N 1
ATOM 1457 C CA . LEU B 1 42 ? -1.225 8.757 3.044 1.00 9.54 49 LEU B CA 1
ATOM 1458 C C . LEU B 1 42 ? -2.504 7.934 3.231 1.00 10.14 49 LEU B C 1
ATOM 1459 O O . LEU B 1 42 ? -3.198 7.712 2.311 1.00 8.51 49 LEU B O 1
ATOM 1464 N N . CYS B 1 43 ? -2.711 7.523 4.499 1.00 10.38 50 CYS B N 1
ATOM 1465 C CA . CYS B 1 43 ? -3.866 6.723 4.889 1.00 10.97 50 CYS B CA 1
ATOM 1466 C C . CYS B 1 43 ? -4.529 7.335 6.108 1.00 10.14 50 CYS B C 1
ATOM 1467 O O . CYS B 1 43 ? -3.872 7.987 6.921 1.00 9.73 50 CYS B O 1
ATOM 1470 N N . LEU B 1 44 ? -5.818 7.035 6.274 1.00 6.59 51 LEU B N 1
ATOM 1471 C CA . LEU B 1 44 ? -6.572 7.393 7.471 1.00 6.24 51 LEU B CA 1
ATOM 1472 C C . LEU B 1 44 ? -6.782 6.147 8.327 1.00 9.15 51 LEU B C 1
ATOM 1473 O O . LEU B 1 44 ? -7.370 5.159 7.861 1.00 9.64 51 LEU B O 1
ATOM 1478 N N . TYR B 1 45 ? -6.251 6.178 9.552 1.00 10.74 52 TYR B N 1
ATOM 1479 C CA . TYR B 1 45 ? -6.377 5.095 10.521 1.00 8.44 52 TYR B CA 1
ATOM 1480 C C . TYR B 1 45 ? -7.319 5.496 11.640 1.00 9.90 52 TYR B C 1
ATOM 1481 O O . TYR B 1 45 ? -7.311 6.649 12.090 1.00 11.50 52 TYR B O 1
ATOM 1490 N N . GLY B 1 46 ? -8.108 4.539 12.109 1.00 8.91 53 GLY B N 1
ATOM 1491 C CA . GLY B 1 46 ? -8.828 4.731 13.355 1.00 8.17 53 GLY B CA 1
ATOM 1492 C C . GLY B 1 46 ? -8.366 3.706 14.370 1.00 9.46 53 GLY B C 1
ATOM 1493 O O . GLY B 1 46 ? -8.254 2.529 14.049 1.00 8.70 53 GLY B O 1
ATOM 1494 N N . HIS B 1 47 ? -8.092 4.137 15.591 1.00 12.63 54 HIS B N 1
ATOM 1495 C CA . HIS B 1 47 ? -7.493 3.280 16.603 1.00 11.87 54 HIS B CA 1
ATOM 1496 C C . HIS B 1 47 ? -8.471 2.936 17.721 1.00 10.61 54 HIS B C 1
ATOM 1497 O O . HIS B 1 47 ? -9.451 3.654 17.952 1.00 12.10 54 HIS B O 1
ATOM 1504 N N . PRO B 1 48 ? -8.227 1.833 18.445 1.00 10.43 55 PRO B N 1
ATOM 1505 C CA . PRO B 1 48 ? -9.183 1.392 19.473 1.00 11.15 55 PRO B CA 1
ATOM 1506 C C . PRO B 1 48 ? -9.246 2.296 20.696 1.00 12.94 55 PRO B C 1
ATOM 1507 O O . PRO B 1 48 ? -10.148 2.103 21.523 1.00 14.11 55 PRO B O 1
ATOM 1511 N N . ASN B 1 49 ? -8.360 3.285 20.827 1.00 12.72 56 ASN B N 1
ATOM 1512 C CA . ASN B 1 49 ? -8.530 4.324 21.840 1.00 12.17 56 ASN B CA 1
ATOM 1513 C C . ASN B 1 49 ? -9.319 5.518 21.316 1.00 15.11 56 ASN B C 1
ATOM 1514 O O . ASN B 1 49 ? -9.352 6.570 21.966 1.00 12.95 56 ASN B O 1
ATOM 1519 N N . GLU B 1 50 ? -9.947 5.379 20.145 1.00 10.79 57 GLU B N 1
ATOM 1520 C CA . GLU B 1 50 ? -10.813 6.380 19.539 1.00 12.45 57 GLU B CA 1
ATOM 1521 C C . GLU B 1 50 ? -10.039 7.576 18.997 1.00 8.65 57 GLU B C 1
ATOM 1522 O O . GLU B 1 50 ? -10.632 8.616 18.708 1.00 15.09 57 GLU B O 1
ATOM 1528 N N . SER B 1 51 ? -8.734 7.427 18.782 1.00 10.82 58 SER B N 1
ATOM 1529 C CA . SER B 1 51 ? -7.961 8.441 18.080 1.00 10.47 58 SER B CA 1
ATOM 1530 C C . SER B 1 51 ? -7.955 8.127 16.586 1.00 11.87 58 SER B C 1
ATOM 1531 O O . SER B 1 51 ? -7.994 6.962 16.185 1.00 10.90 58 SER B O 1
ATOM 1534 N N . TRP B 1 52 ? -7.965 9.179 15.768 1.00 10.31 59 TRP B N 1
ATOM 1535 C CA . TRP B 1 52 ? -7.728 9.035 14.336 1.00 8.70 59 TRP B CA 1
ATOM 1536 C C . TRP B 1 52 ? -6.366 9.614 13.976 1.00 11.57 59 TRP B C 1
ATOM 1537 O O . TRP B 1 52 ? -5.822 10.488 14.665 1.00 10.70 59 TRP B O 1
ATOM 1548 N N . GLU B 1 53 ? -5.800 9.094 12.892 1.00 10.79 60 GLU B N 1
ATOM 1549 C CA . GLU B 1 53 ? -4.423 9.407 12.537 1.00 12.01 60 GLU B CA 1
ATOM 1550 C C . GLU B 1 53 ? -4.290 9.341 11.030 1.00 9.83 60 GLU B C 1
ATOM 1551 O O . GLU B 1 53 ? -4.755 8.369 10.429 1.00 10.69 60 GLU B O 1
ATOM 1557 N N . VAL B 1 54 ? -3.656 10.350 10.423 1.00 9.29 61 VAL B N 1
ATOM 1558 C CA . VAL B 1 54 ? -3.282 10.296 9.012 1.00 10.06 61 VAL B CA 1
ATOM 1559 C C . VAL B 1 54 ? -1.784 10.029 8.969 1.00 12.35 61 VAL B C 1
ATOM 1560 O O . VAL B 1 54 ? -1.014 10.732 9.634 1.00 14.98 61 VAL B O 1
ATOM 1564 N N . ASN B 1 55 ? -1.365 8.987 8.247 1.00 10.09 62 ASN B N 1
ATOM 1565 C CA . ASN B 1 55 ? 0.059 8.647 8.236 1.00 8.77 62 ASN B CA 1
ATOM 1566 C C . ASN B 1 55 ? 0.377 7.813 7.002 1.00 13.94 62 ASN B C 1
ATOM 1567 O O . ASN B 1 55 ? -0.509 7.414 6.245 1.00 13.23 62 ASN B O 1
ATOM 1572 N N . LEU B 1 56 ? 1.678 7.586 6.794 1.00 15.23 63 LEU B N 1
ATOM 1573 C CA . LEU B 1 56 ? 2.128 6.698 5.736 1.00 14.93 63 LEU B CA 1
ATOM 1574 C C . LEU B 1 56 ? 1.649 5.277 6.028 1.00 14.79 63 LEU B C 1
ATOM 1575 O O . LEU B 1 56 ? 1.331 4.944 7.172 1.00 18.57 63 LEU B O 1
ATOM 1580 N N . PRO B 1 57 ? 1.608 4.414 5.015 1.00 11.75 64 PRO B N 1
ATOM 1581 C CA . PRO B 1 57 ? 1.261 3.016 5.261 1.00 12.51 64 PRO B CA 1
ATOM 1582 C C . PRO B 1 57 ? 2.318 2.322 6.106 1.00 19.57 64 PRO B C 1
ATOM 1583 O O . PRO B 1 57 ? 3.456 2.786 6.264 1.00 17.99 64 PRO B O 1
ATOM 1587 N N . ALA B 1 58 ? 1.904 1.175 6.649 1.00 20.89 65 ALA B N 1
ATOM 1588 C CA . ALA B 1 58 ? 2.766 0.360 7.496 1.00 23.75 65 ALA B CA 1
ATOM 1589 C C . ALA B 1 58 ? 4.020 -0.086 6.752 1.00 33.38 65 ALA B C 1
ATOM 1590 O O . ALA B 1 58 ? 3.967 -0.466 5.575 1.00 22.02 65 ALA B O 1
ATOM 1592 N N . GLU B 1 59 ? 5.152 -0.055 7.463 1.00 23.35 66 GLU B N 1
ATOM 1593 C CA . GLU B 1 59 ? 6.420 -0.517 6.904 1.00 37.00 66 GLU B CA 1
ATOM 1594 C C . GLU B 1 59 ? 6.576 -2.025 7.013 1.00 31.56 66 GLU B C 1
ATOM 1595 O O . GLU B 1 59 ? 7.285 -2.632 6.201 1.00 31.29 66 GLU B O 1
ATOM 1601 N N . GLU B 1 60 ? 5.957 -2.633 8.016 1.00 36.99 67 GLU B N 1
ATOM 1602 C CA . GLU B 1 60 ? 6.009 -4.079 8.179 1.00 37.05 67 GLU B CA 1
ATOM 1603 C C . GLU B 1 60 ? 5.128 -4.704 7.103 1.00 37.06 67 GLU B C 1
ATOM 1604 O O . GLU B 1 60 ? 3.907 -4.508 7.100 1.00 32.43 67 GLU B O 1
ATOM 1610 N N . VAL B 1 61 ? 5.750 -5.402 6.154 1.00 23.24 68 VAL B N 1
ATOM 1611 C CA . VAL B 1 61 ? 5.037 -5.991 5.023 1.00 25.32 68 VAL B CA 1
ATOM 1612 C C . VAL B 1 61 ? 5.375 -7.478 4.955 1.00 24.05 68 VAL B C 1
ATOM 1613 O O . VAL B 1 61 ? 6.559 -7.841 4.986 1.00 30.82 68 VAL B O 1
ATOM 1617 N N . PRO B 1 62 ? 4.382 -8.380 4.889 1.00 23.57 69 PRO B N 1
ATOM 1618 C CA . PRO B 1 62 ? 2.951 -8.065 4.967 1.00 24.53 69 PRO B CA 1
ATOM 1619 C C . PRO B 1 62 ? 2.549 -7.672 6.391 1.00 30.74 69 PRO B C 1
ATOM 1620 O O . PRO B 1 62 ? 3.060 -8.242 7.344 1.00 25.54 69 PRO B O 1
ATOM 1624 N N . PRO B 1 63 ? 1.673 -6.683 6.531 1.00 48.29 70 PRO B N 1
ATOM 1625 C CA . PRO B 1 63 ? 1.293 -6.224 7.872 1.00 33.19 70 PRO B CA 1
ATOM 1626 C C . PRO B 1 63 ? 0.396 -7.236 8.575 1.00 24.36 70 PRO B C 1
ATOM 1627 O O . PRO B 1 63 ? -0.217 -8.104 7.954 1.00 26.45 70 PRO B O 1
ATOM 1631 N N . GLU B 1 64 ? 0.348 -7.123 9.899 1.00 23.29 71 GLU B N 1
ATOM 1632 C CA . GLU B 1 64 ? -0.545 -7.952 10.703 1.00 23.40 71 GLU B CA 1
ATOM 1633 C C . GLU B 1 64 ? -2.010 -7.664 10.369 1.00 21.21 71 GLU B C 1
ATOM 1634 O O . GLU B 1 64 ? -2.717 -8.525 9.839 1.00 28.07 71 GLU B O 1
ATOM 1640 N N . LEU B 1 65 ? -2.463 -6.473 10.652 1.00 19.96 72 LEU B N 1
ATOM 1641 C CA . LEU B 1 65 ? -3.841 -6.102 10.357 1.00 17.73 72 LEU B CA 1
ATOM 1642 C C . LEU B 1 65 ? -3.999 -5.691 8.900 1.00 13.62 72 LEU B C 1
ATOM 1643 O O . LEU B 1 65 ? -3.064 -5.161 8.291 1.00 14.66 72 LEU B O 1
ATOM 1648 N N . PRO B 1 66 ? -5.182 -5.898 8.327 1.00 11.81 73 PRO B N 1
ATOM 1649 C CA . PRO B 1 66 ? -5.502 -5.255 7.052 1.00 10.23 73 PRO B CA 1
ATOM 1650 C C . PRO B 1 66 ? -5.204 -3.766 7.116 1.00 11.05 73 PRO B C 1
ATOM 1651 O O . PRO B 1 66 ? -5.353 -3.125 8.161 1.00 11.13 73 PRO B O 1
ATOM 1655 N N . GLU B 1 67 ? -4.773 -3.222 5.981 1.00 11.64 74 GLU B N 1
ATOM 1656 C CA . GLU B 1 67 ? -4.336 -1.846 5.826 1.00 13.18 74 GLU B CA 1
ATOM 1657 C C . GLU B 1 67 ? -5.413 -0.990 5.177 1.00 9.46 74 GLU B C 1
ATOM 1658 O O . GLU B 1 67 ? -6.153 -1.472 4.309 1.00 10.92 74 GLU B O 1
ATOM 1664 N N . PRO B 1 68 ? -5.530 0.281 5.572 1.00 8.78 75 PRO B N 1
ATOM 1665 C CA . PRO B 1 68 ? -6.503 1.166 4.928 1.00 8.54 75 PRO B CA 1
ATOM 1666 C C . PRO B 1 68 ? -6.068 1.521 3.521 1.00 10.97 75 PRO B C 1
ATOM 1667 O O . PRO B 1 68 ? -4.929 1.279 3.099 1.00 12.78 75 PRO B O 1
ATOM 1671 N N . ALA B 1 69 ? -7.006 2.149 2.815 1.00 9.04 76 ALA B N 1
ATOM 1672 C CA . ALA B 1 69 ? -6.741 2.667 1.478 1.00 7.96 76 ALA B CA 1
ATOM 1673 C C . ALA B 1 69 ? -5.546 3.612 1.487 1.00 8.05 76 ALA B C 1
ATOM 1674 O O . ALA B 1 69 ? -5.408 4.455 2.378 1.00 10.60 76 ALA B O 1
ATOM 1676 N N . LEU B 1 70 ? -4.687 3.435 0.490 1.00 10.78 77 LEU B N 1
ATOM 1677 C CA . LEU B 1 70 ? -3.417 4.133 0.327 1.00 12.77 77 LEU B CA 1
ATOM 1678 C C . LEU B 1 70 ? -3.577 5.343 -0.586 1.00 9.77 77 LEU B C 1
ATOM 1679 O O . LEU B 1 70 ? -4.199 5.239 -1.646 1.00 10.15 77 LEU B O 1
ATOM 1684 N N . GLY B 1 71 ? -2.973 6.476 -0.214 1.00 9.63 78 GLY B N 1
ATOM 1685 C CA . GLY B 1 71 ? -2.933 7.597 -1.146 1.00 10.52 78 GLY B CA 1
ATOM 1686 C C . GLY B 1 71 ? -4.197 8.438 -1.249 1.00 10.35 78 GLY B C 1
ATOM 1687 O O . GLY B 1 71 ? -4.414 9.106 -2.272 1.00 10.37 78 GLY B O 1
ATOM 1688 N N . ILE B 1 72 ? -5.016 8.488 -0.188 1.00 10.38 79 ILE B N 1
ATOM 1689 C CA . ILE B 1 72 ? -6.222 9.312 -0.259 1.00 9.29 79 ILE B CA 1
ATOM 1690 C C . ILE B 1 72 ? -5.895 10.785 -0.498 1.00 10.11 79 ILE B C 1
ATOM 1691 O O . ILE B 1 72 ? -6.701 11.513 -1.095 1.00 10.59 79 ILE B O 1
ATOM 1696 N N . ASN B 1 73 ? -4.700 11.238 -0.098 1.00 8.89 80 ASN B N 1
ATOM 1697 C CA . ASN B 1 73 ? -4.312 12.619 -0.364 1.00 9.57 80 ASN B CA 1
ATOM 1698 C C . ASN B 1 73 ? -4.124 12.898 -1.846 1.00 11.88 80 ASN B C 1
ATOM 1699 O O . ASN B 1 73 ? -4.238 14.055 -2.260 1.00 10.61 80 ASN B O 1
ATOM 1704 N N . PHE B 1 74 ? -3.861 11.867 -2.657 1.00 11.42 81 PHE B N 1
ATOM 1705 C CA . PHE B 1 74 ? -3.683 12.074 -4.085 1.00 11.02 81 PHE B CA 1
ATOM 1706 C C . PHE B 1 74 ? -5.004 12.336 -4.793 1.00 14.42 81 PHE B C 1
ATOM 1707 O O . PHE B 1 74 ? -4.997 12.747 -5.958 1.00 17.51 81 PHE B O 1
ATOM 1715 N N . ALA B 1 75 ? -6.137 12.089 -4.130 1.00 9.15 82 ALA B N 1
ATOM 1716 C CA . ALA B 1 75 ? -7.447 12.280 -4.723 1.00 14.19 82 ALA B CA 1
ATOM 1717 C C . ALA B 1 75 ? -8.133 13.534 -4.226 1.00 11.54 82 ALA B C 1
ATOM 1718 O O . ALA B 1 75 ? -9.212 13.866 -4.716 1.00 14.53 82 ALA B O 1
ATOM 1720 N N . ARG B 1 76 ? -7.533 14.230 -3.258 1.00 10.29 83 ARG B N 1
ATOM 1721 C CA . ARG B 1 76 ? -8.240 15.282 -2.538 1.00 9.52 83 ARG B CA 1
ATOM 1722 C C . ARG B 1 76 ? -8.508 16.491 -3.434 1.00 10.86 83 ARG B C 1
ATOM 1723 O O . ARG B 1 76 ? -9.628 17.000 -3.478 1.00 11.64 83 ARG B O 1
ATOM 1731 N N . ASP B 1 77 ? -7.502 16.947 -4.184 1.00 12.52 84 ASP B N 1
ATOM 1732 C CA . ASP B 1 77 ? -7.686 18.211 -4.885 1.00 15.61 84 ASP B CA 1
ATOM 1733 C C . ASP B 1 77 ? -8.510 18.100 -6.162 1.00 16.15 84 ASP B C 1
ATOM 1734 O O . ASP B 1 77 ? -9.080 19.112 -6.586 1.00 18.43 84 ASP B O 1
ATOM 1739 N N . GLY B 1 78 ? -8.603 16.920 -6.773 1.00 9.53 85 GLY B N 1
ATOM 1740 C CA . GLY B 1 78 ? -9.359 16.758 -8.004 1.00 14.30 85 GLY B CA 1
ATOM 1741 C C . GLY B 1 78 ? -10.824 16.414 -7.837 1.00 15.42 85 GLY B C 1
ATOM 1742 O O . GLY B 1 78 ? -11.487 16.089 -8.828 1.00 19.21 85 GLY B O 1
ATOM 1743 N N . MET B 1 79 ? -11.354 16.474 -6.617 1.00 11.94 86 MET B N 1
ATOM 1744 C CA . MET B 1 79 ? -12.735 16.117 -6.324 1.00 16.85 86 MET B CA 1
ATOM 1745 C C . MET B 1 79 ? -13.366 17.216 -5.493 1.00 9.07 86 MET B C 1
ATOM 1746 O O . MET B 1 79 ? -12.683 17.923 -4.764 1.00 13.30 86 MET B O 1
ATOM 1751 N N . GLN B 1 80 ? -14.690 17.350 -5.601 1.00 11.91 87 GLN B N 1
ATOM 1752 C CA . GLN B 1 80 ? -15.422 18.155 -4.633 1.00 11.24 87 GLN B CA 1
ATOM 1753 C C . GLN B 1 80 ? -15.254 17.556 -3.245 1.00 11.39 87 GLN B C 1
ATOM 1754 O O . GLN B 1 80 ? -15.180 16.343 -3.098 1.00 9.99 87 GLN B O 1
ATOM 1760 N N . ARG B 1 81 ? -15.190 18.418 -2.224 1.00 9.12 88 ARG B N 1
ATOM 1761 C CA . ARG B 1 81 ? -14.925 17.933 -0.865 1.00 9.95 88 ARG B CA 1
ATOM 1762 C C . ARG B 1 81 ? -15.882 16.813 -0.448 1.00 13.96 88 ARG B C 1
ATOM 1763 O O . ARG B 1 81 ? -15.444 15.791 0.102 1.00 10.21 88 ARG B O 1
ATOM 1771 N N . LYS B 1 82 ? -17.194 16.975 -0.688 1.00 9.86 89 LYS B N 1
ATOM 1772 C CA . LYS B 1 82 ? -18.109 15.934 -0.222 1.00 12.13 89 LYS B CA 1
ATOM 1773 C C . LYS B 1 82 ? -17.840 14.613 -0.934 1.00 10.06 89 LYS B C 1
ATOM 1774 O O . LYS B 1 82 ? -17.926 13.540 -0.324 1.00 10.50 89 LYS B O 1
ATOM 1780 N N . ASP B 1 83 ? -17.496 14.665 -2.224 1.00 9.67 90 ASP B N 1
ATOM 1781 C CA . ASP B 1 83 ? -17.217 13.426 -2.948 1.00 10.91 90 ASP B CA 1
ATOM 1782 C C . ASP B 1 83 ? -15.951 12.763 -2.428 1.00 10.09 90 ASP B C 1
ATOM 1783 O O . ASP B 1 83 ? -15.882 11.529 -2.335 1.00 10.71 90 ASP B O 1
ATOM 1788 N N . TRP B 1 84 ? -14.936 13.566 -2.109 1.00 8.79 91 TRP B N 1
ATOM 1789 C CA . TRP B 1 84 ? -13.715 13.005 -1.545 1.00 8.26 91 TRP B CA 1
ATOM 1790 C C . TRP B 1 84 ? -13.988 12.388 -0.173 1.00 8.14 91 TRP B C 1
ATOM 1791 O O . TRP B 1 84 ? -13.552 11.262 0.109 1.00 7.20 91 TRP B O 1
ATOM 1802 N N . LEU B 1 85 ? -14.718 13.105 0.693 1.00 9.36 92 LEU B N 1
ATOM 1803 C CA . LEU B 1 85 ? -15.045 12.543 2.001 1.00 7.47 92 LEU B CA 1
ATOM 1804 C C . LEU B 1 85 ? -15.830 11.250 1.845 1.00 8.70 92 LEU B C 1
ATOM 1805 O O . LEU B 1 85 ? -15.655 10.323 2.638 1.00 7.86 92 LEU B O 1
ATOM 1810 N N A SER B 1 86 ? -16.710 11.177 0.836 0.61 8.05 93 SER B N 1
ATOM 1811 N N B SER B 1 86 ? -16.712 11.172 0.842 0.39 8.05 93 SER B N 1
ATOM 1812 C CA A SER B 1 86 ? -17.486 9.957 0.623 0.61 9.38 93 SER B CA 1
ATOM 1813 C CA B SER B 1 86 ? -17.473 9.940 0.645 0.39 9.37 93 SER B CA 1
ATOM 1814 C C A SER B 1 86 ? -16.579 8.808 0.197 0.61 9.78 93 SER B C 1
ATOM 1815 C C B SER B 1 86 ? -16.560 8.802 0.212 0.39 9.80 93 SER B C 1
ATOM 1816 O O A SER B 1 86 ? -16.767 7.661 0.632 0.61 8.50 93 SER B O 1
ATOM 1817 O O B SER B 1 86 ? -16.731 7.657 0.653 0.39 8.50 93 SER B O 1
ATOM 1822 N N . LEU B 1 87 ? -15.578 9.105 -0.639 1.00 8.65 94 LEU B N 1
ATOM 1823 C CA . LEU B 1 87 ? -14.600 8.096 -1.030 1.00 6.55 94 LEU B CA 1
ATOM 1824 C C . LEU B 1 87 ? -13.826 7.599 0.190 1.00 9.42 94 LEU B C 1
ATOM 1825 O O . LEU B 1 87 ? -13.701 6.389 0.421 1.00 8.05 94 LEU B O 1
ATOM 1830 N N . VAL B 1 88 ? -13.310 8.530 0.999 1.00 7.45 95 VAL B N 1
ATOM 1831 C CA . VAL B 1 88 ? -12.633 8.124 2.225 1.00 4.57 95 VAL B CA 1
ATOM 1832 C C . VAL B 1 88 ? -13.569 7.321 3.115 1.00 6.81 95 VAL B C 1
ATOM 1833 O O . VAL B 1 88 ? -13.150 6.343 3.743 1.00 8.35 95 VAL B O 1
ATOM 1837 N N . ALA B 1 89 ? -14.831 7.749 3.218 1.00 5.97 96 ALA B N 1
ATOM 1838 C CA . ALA B 1 89 ? -15.794 7.068 4.085 1.00 7.78 96 ALA B CA 1
ATOM 1839 C C . ALA B 1 89 ? -16.000 5.613 3.669 1.00 8.11 96 ALA B C 1
ATOM 1840 O O . ALA B 1 89 ? -15.955 4.708 4.515 1.00 8.19 96 ALA B O 1
ATOM 1842 N N . VAL B 1 90 ? -16.237 5.354 2.374 1.00 4.97 97 VAL B N 1
ATOM 1843 C CA A VAL B 1 90 ? -16.481 3.967 1.994 0.61 8.28 97 VAL B CA 1
ATOM 1844 C CA B VAL B 1 90 ? -16.452 3.973 1.922 0.39 8.22 97 VAL B CA 1
ATOM 1845 C C . VAL B 1 90 ? -15.229 3.119 2.213 1.00 8.90 97 VAL B C 1
ATOM 1846 O O . VAL B 1 90 ? -15.322 2.014 2.760 1.00 8.70 97 VAL B O 1
ATOM 1853 N N . HIS B 1 91 ? -14.043 3.610 1.809 1.00 6.70 98 HIS B N 1
ATOM 1854 C CA . HIS B 1 91 ? -12.837 2.815 2.064 1.00 7.64 98 HIS B CA 1
ATOM 1855 C C . HIS B 1 91 ? -12.633 2.588 3.551 1.00 5.76 98 HIS B C 1
ATOM 1856 O O . HIS B 1 91 ? -12.141 1.524 3.959 1.00 6.82 98 HIS B O 1
ATOM 1863 N N . SER B 1 92 ? -13.032 3.555 4.381 1.00 6.73 99 SER B N 1
ATOM 1864 C CA . SER B 1 92 ? -12.855 3.393 5.820 1.00 7.16 99 SER B CA 1
ATOM 1865 C C . SER B 1 92 ? -13.852 2.382 6.384 1.00 5.83 99 SER B C 1
ATOM 1866 O O . SER B 1 92 ? -13.495 1.562 7.237 1.00 6.74 99 SER B O 1
ATOM 1869 N N . ASP B 1 93 ? -15.111 2.423 5.918 1.00 5.76 100 ASP B N 1
ATOM 1870 C CA . ASP B 1 93 ? -16.070 1.395 6.299 1.00 7.84 100 ASP B CA 1
ATOM 1871 C C . ASP B 1 93 ? -15.559 0.010 5.923 1.00 7.68 100 ASP B C 1
ATOM 1872 O O . ASP B 1 93 ? -15.677 -0.946 6.707 1.00 8.03 100 ASP B O 1
ATOM 1877 N N . CYS B 1 94 ? -14.992 -0.111 4.717 1.00 6.23 101 CYS B N 1
ATOM 1878 C CA . CYS B 1 94 ? -14.471 -1.397 4.268 1.00 6.22 101 CYS B CA 1
ATOM 1879 C C . CYS B 1 94 ? -13.316 -1.837 5.136 1.00 7.99 101 CYS B C 1
ATOM 1880 O O . CYS B 1 94 ? -13.178 -3.024 5.437 1.00 7.53 101 CYS B O 1
ATOM 1883 N N . TRP B 1 95 ? -12.471 -0.882 5.554 1.00 8.02 102 TRP B N 1
ATOM 1884 C CA . TRP B 1 95 ? -11.332 -1.226 6.405 1.00 5.39 102 TRP B CA 1
ATOM 1885 C C . TRP B 1 95 ? -11.817 -1.706 7.764 1.00 7.12 102 TRP B C 1
ATOM 1886 O O . TRP B 1 95 ? -11.307 -2.704 8.296 1.00 7.96 102 TRP B O 1
ATOM 1897 N N . LEU B 1 96 ? -12.820 -1.028 8.325 1.00 5.30 103 LEU B N 1
ATOM 1898 C CA . LEU B 1 96 ? -13.347 -1.450 9.622 1.00 8.33 103 LEU B CA 1
ATOM 1899 C C . LEU B 1 96 ? -13.881 -2.875 9.549 1.00 9.36 103 LEU B C 1
ATOM 1900 O O . LEU B 1 96 ? -13.636 -3.697 10.448 1.00 8.28 103 LEU B O 1
ATOM 1905 N N . LEU B 1 97 ? -14.627 -3.189 8.481 1.00 6.12 104 LEU B N 1
ATOM 1906 C CA A LEU B 1 97 ? -15.123 -4.552 8.310 0.50 6.74 104 LEU B CA 1
ATOM 1907 C CA B LEU B 1 97 ? -15.125 -4.549 8.311 0.50 6.74 104 LEU B CA 1
ATOM 1908 C C . LEU B 1 97 ? -13.974 -5.536 8.175 1.00 7.15 104 LEU B C 1
ATOM 1909 O O . LEU B 1 97 ? -13.989 -6.625 8.783 1.00 7.88 104 LEU B O 1
ATOM 1918 N N . SER B 1 98 ? -12.964 -5.174 7.374 1.00 6.13 105 SER B N 1
ATOM 1919 C CA A SER B 1 98 ? -11.821 -6.051 7.181 0.56 8.21 105 SER B CA 1
ATOM 1920 C CA B SER B 1 98 ? -11.808 -6.043 7.181 0.44 8.24 105 SER B CA 1
ATOM 1921 C C . SER B 1 98 ? -11.113 -6.335 8.497 1.00 6.60 105 SER B C 1
ATOM 1922 O O . SER B 1 98 ? -10.769 -7.484 8.784 1.00 7.63 105 SER B O 1
ATOM 1927 N N . VAL B 1 99 ? -10.891 -5.298 9.303 1.00 5.68 106 VAL B N 1
ATOM 1928 C CA . VAL B 1 99 ? -10.207 -5.481 10.581 1.00 5.70 106 VAL B CA 1
ATOM 1929 C C . VAL B 1 99 ? -11.021 -6.392 11.490 1.00 5.22 106 VAL B C 1
ATOM 1930 O O . VAL B 1 99 ? -10.491 -7.340 12.083 1.00 6.30 106 VAL B O 1
ATOM 1934 N N . SER B 1 100 ? -12.328 -6.152 11.582 1.00 6.13 107 SER B N 1
ATOM 1935 C CA . SER B 1 100 ? -13.150 -6.951 12.496 1.00 5.40 107 SER B CA 1
ATOM 1936 C C . SER B 1 100 ? -13.181 -8.415 12.098 1.00 4.65 107 SER B C 1
ATOM 1937 O O . SER B 1 100 ? -13.163 -9.298 12.962 1.00 8.33 107 SER B O 1
ATOM 1940 N N . PHE B 1 101 ? -13.282 -8.698 10.792 1.00 5.71 108 PHE B N 1
ATOM 1941 C CA . PHE B 1 101 ? -13.343 -10.097 10.390 1.00 5.80 108 PHE B CA 1
ATOM 1942 C C . PHE B 1 101 ? -11.970 -10.725 10.250 1.00 4.91 108 PHE B C 1
ATOM 1943 O O . PHE B 1 101 ? -11.875 -11.956 10.203 1.00 10.47 108 PHE B O 1
ATOM 1951 N N . TYR B 1 102 ? -10.909 -9.917 10.305 1.00 6.43 109 TYR B N 1
ATOM 1952 C CA . TYR B 1 102 ? -9.578 -10.459 10.545 1.00 7.40 109 TYR B CA 1
ATOM 1953 C C . TYR B 1 102 ? -9.497 -10.990 11.966 1.00 10.58 109 TYR B C 1
ATOM 1954 O O . TYR B 1 102 ? -9.130 -12.151 12.191 1.00 9.15 109 TYR B O 1
ATOM 1963 N N . PHE B 1 103 ? -9.839 -10.143 12.939 1.00 7.30 110 PHE B N 1
ATOM 1964 C CA . PHE B 1 103 ? -9.884 -10.608 14.323 1.00 5.72 110 PHE B CA 1
ATOM 1965 C C . PHE B 1 103 ? -10.880 -11.746 14.472 1.00 8.96 110 PHE B C 1
ATOM 1966 O O . PHE B 1 103 ? -10.678 -12.660 15.297 1.00 8.83 110 PHE B O 1
ATOM 1974 N N . GLY B 1 104 ? -11.951 -11.721 13.673 1.00 7.52 111 GLY B N 1
ATOM 1975 C CA . GLY B 1 104 ? -12.976 -12.745 13.720 1.00 7.43 111 GLY B CA 1
ATOM 1976 C C . GLY B 1 104 ? -12.742 -13.972 12.852 1.00 7.83 111 GLY B C 1
ATOM 1977 O O . GLY B 1 104 ? -13.689 -14.735 12.631 1.00 12.29 111 GLY B O 1
ATOM 1978 N N . ALA B 1 105 ? -11.513 -14.178 12.359 1.00 7.60 112 ALA B N 1
ATOM 1979 C CA . ALA B 1 105 ? -11.301 -15.295 11.427 1.00 9.04 112 ALA B CA 1
ATOM 1980 C C . ALA B 1 105 ? -11.636 -16.637 12.074 1.00 10.55 112 ALA B C 1
ATOM 1981 O O . ALA B 1 105 ? -12.098 -17.560 11.390 1.00 10.95 112 ALA B O 1
ATOM 1983 N N . ARG B 1 106 ? -11.463 -16.746 13.387 1.00 11.22 113 ARG B N 1
ATOM 1984 C CA . ARG B 1 106 ? -11.666 -18.006 14.086 1.00 11.34 113 ARG B CA 1
ATOM 1985 C C . ARG B 1 106 ? -13.090 -18.155 14.620 1.00 10.23 113 ARG B C 1
ATOM 1986 O O . ARG B 1 106 ? -13.416 -19.194 15.205 1.00 9.87 113 ARG B O 1
ATOM 1994 N N . LEU B 1 107 ? -13.951 -17.172 14.388 1.00 6.22 114 LEU B N 1
ATOM 1995 C CA . LEU B 1 107 ? -15.373 -17.335 14.685 1.00 5.94 114 LEU B CA 1
ATOM 1996 C C . LEU B 1 107 ? -16.027 -18.273 13.678 1.00 10.55 114 LEU B C 1
ATOM 1997 O O . LEU B 1 107 ? -15.614 -18.352 12.512 1.00 12.16 114 LEU B O 1
ATOM 2002 N N . ASN B 1 108 ? -17.067 -18.986 14.129 1.00 9.30 115 ASN B N 1
ATOM 2003 C CA . ASN B 1 108 ? -17.789 -19.882 13.235 1.00 9.93 115 ASN B CA 1
ATOM 2004 C C . ASN B 1 108 ? -18.903 -19.120 12.522 1.00 7.74 115 ASN B C 1
ATOM 2005 O O . ASN B 1 108 ? -19.079 -17.909 12.707 1.00 8.13 115 ASN B O 1
ATOM 2010 N N . ARG B 1 109 ? -19.667 -19.842 11.700 1.00 9.83 116 ARG B N 1
ATOM 2011 C CA . ARG B 1 109 ? -20.671 -19.206 10.847 1.00 10.76 116 ARG B CA 1
ATOM 2012 C C . ARG B 1 109 ? -21.683 -18.429 11.680 1.00 10.43 116 ARG B C 1
ATOM 2013 O O . ARG B 1 109 ? -22.007 -17.274 11.373 1.00 9.03 116 ARG B O 1
ATOM 2021 N N A ASN B 1 110 ? -22.190 -19.039 12.751 0.58 8.54 117 ASN B N 1
ATOM 2022 N N B ASN B 1 110 ? -22.203 -19.054 12.741 0.42 8.64 117 ASN B N 1
ATOM 2023 C CA A ASN B 1 110 ? -23.217 -18.346 13.518 0.58 10.52 117 ASN B CA 1
ATOM 2024 C CA B ASN B 1 110 ? -23.198 -18.376 13.566 0.42 10.58 117 ASN B CA 1
ATOM 2025 C C A ASN B 1 110 ? -22.628 -17.191 14.325 0.58 8.83 117 ASN B C 1
ATOM 2026 C C B ASN B 1 110 ? -22.594 -17.168 14.265 0.42 8.99 117 ASN B C 1
ATOM 2027 O O A ASN B 1 110 ? -23.292 -16.160 14.491 0.58 10.14 117 ASN B O 1
ATOM 2028 O O B ASN B 1 110 ? -23.216 -16.099 14.327 0.42 9.97 117 ASN B O 1
ATOM 2037 N N . GLU B 1 111 ? -21.374 -17.317 14.785 1.00 7.15 118 GLU B N 1
ATOM 2038 C CA . GLU B 1 111 ? -20.722 -16.208 15.474 1.00 6.10 118 GLU B CA 1
ATOM 2039 C C . GLU B 1 111 ? -20.456 -15.041 14.534 1.00 8.61 118 GLU B C 1
ATOM 2040 O O . GLU B 1 111 ? -20.606 -13.880 14.927 1.00 8.35 118 GLU B O 1
ATOM 2046 N N . ARG B 1 112 ? -20.010 -15.322 13.301 1.00 7.50 119 ARG B N 1
ATOM 2047 C CA A ARG B 1 112 ? -19.775 -14.239 12.350 0.52 8.89 119 ARG B CA 1
ATOM 2048 C CA B ARG B 1 112 ? -19.773 -14.234 12.357 0.48 8.87 119 ARG B CA 1
ATOM 2049 C C . ARG B 1 112 ? -21.066 -13.506 12.023 1.00 9.71 119 ARG B C 1
ATOM 2050 O O . ARG B 1 112 ? -21.059 -12.283 11.865 1.00 7.43 119 ARG B O 1
ATOM 2065 N N . LYS B 1 113 ? -22.178 -14.248 11.906 1.00 8.11 120 LYS B N 1
ATOM 2066 C CA . LYS B 1 113 ? -23.492 -13.637 11.693 1.00 9.02 120 LYS B CA 1
ATOM 2067 C C . LYS B 1 113 ? -23.855 -12.702 12.841 1.00 8.37 120 LYS B C 1
ATOM 2068 O O . LYS B 1 113 ? -24.327 -11.579 12.615 1.00 9.24 120 LYS B O 1
ATOM 2074 N N . ARG B 1 114 ? -23.638 -13.151 14.079 1.00 7.81 121 ARG B N 1
ATOM 2075 C CA . ARG B 1 114 ? -23.919 -12.295 15.230 1.00 7.63 121 ARG B CA 1
ATOM 2076 C C . ARG B 1 114 ? -23.065 -11.042 15.197 1.00 8.32 121 ARG B C 1
ATOM 2077 O O . ARG B 1 114 ? -23.553 -9.936 15.470 1.00 9.77 121 ARG B O 1
ATOM 2085 N N . LEU B 1 115 ? -21.771 -11.206 14.913 1.00 7.40 122 LEU B N 1
ATOM 2086 C CA . LEU B 1 115 ? -20.874 -10.056 14.850 1.00 7.40 122 LEU B CA 1
ATOM 2087 C C . LEU B 1 115 ? -21.336 -9.054 13.801 1.00 7.76 122 LEU B C 1
ATOM 2088 O O . LEU B 1 115 ? -21.365 -7.844 14.051 1.00 8.14 122 LEU B O 1
ATOM 2093 N N . PHE B 1 116 ? -21.689 -9.532 12.606 1.00 7.40 123 PHE B N 1
ATOM 2094 C CA . PHE B 1 116 ? -22.142 -8.589 11.599 1.00 6.02 123 PHE B CA 1
ATOM 2095 C C . PHE B 1 116 ? -23.429 -7.904 12.039 1.00 7.22 123 PHE B C 1
ATOM 2096 O O . PHE B 1 116 ? -23.613 -6.713 11.775 1.00 9.57 123 PHE B O 1
ATOM 2104 N N A SER B 1 117 ? -24.327 -8.627 12.717 0.52 7.96 124 SER B N 1
ATOM 2105 N N B SER B 1 117 ? -24.328 -8.642 12.702 0.48 7.97 124 SER B N 1
ATOM 2106 C CA A SER B 1 117 ? -25.577 -7.997 13.138 0.52 8.43 124 SER B CA 1
ATOM 2107 C CA B SER B 1 117 ? -25.574 -8.045 13.178 0.48 8.38 124 SER B CA 1
ATOM 2108 C C A SER B 1 117 ? -25.301 -6.805 14.048 0.52 10.86 124 SER B C 1
ATOM 2109 C C B SER B 1 117 ? -25.295 -6.823 14.044 0.48 10.87 124 SER B C 1
ATOM 2110 O O A SER B 1 117 ? -25.960 -5.764 13.934 0.52 9.40 124 SER B O 1
ATOM 2111 O O B SER B 1 117 ? -25.945 -5.780 13.894 0.48 9.31 124 SER B O 1
ATOM 2116 N N . LEU B 1 118 ? -24.299 -6.926 14.926 1.00 9.46 125 LEU B N 1
ATOM 2117 C CA . LEU B 1 118 ? -23.952 -5.810 15.811 1.00 11.01 125 LEU B CA 1
ATOM 2118 C C . LEU B 1 118 ? -23.340 -4.664 15.017 1.00 11.08 125 LEU B C 1
ATOM 2119 O O . LEU B 1 118 ? -23.707 -3.496 15.195 1.00 9.95 125 LEU B O 1
ATOM 2124 N N . ILE B 1 119 ? -22.394 -4.983 14.128 1.00 9.67 126 ILE B N 1
ATOM 2125 C CA . ILE B 1 119 ? -21.782 -3.965 13.279 1.00 7.06 126 ILE B CA 1
ATOM 2126 C C . ILE B 1 119 ? -22.844 -3.233 12.487 1.00 12.21 126 ILE B C 1
ATOM 2127 O O . ILE B 1 119 ? -22.814 -2.005 12.352 1.00 11.57 126 ILE B O 1
ATOM 2132 N N . ASN B 1 120 ? -23.808 -3.987 11.965 1.00 10.17 127 ASN B N 1
ATOM 2133 C CA . ASN B 1 120 ? -24.885 -3.483 11.126 1.00 10.04 127 ASN B CA 1
ATOM 2134 C C . ASN B 1 120 ? -25.890 -2.644 11.915 1.00 13.38 127 ASN B C 1
ATOM 2135 O O . ASN B 1 120 ? -26.720 -1.963 11.304 1.00 15.19 127 ASN B O 1
ATOM 2140 N N . ASP B 1 121 ? -25.813 -2.641 13.244 1.00 11.96 128 ASP B N 1
ATOM 2141 C CA . ASP B 1 121 ? -26.673 -1.775 14.046 1.00 14.10 128 ASP B CA 1
ATOM 2142 C C . ASP B 1 121 ? -26.194 -0.326 14.069 1.00 19.88 128 ASP B C 1
ATOM 2143 O O . ASP B 1 121 ? -26.946 0.544 14.521 1.00 21.99 128 ASP B O 1
ATOM 2148 N N . LEU B 1 122 ? -24.969 -0.044 13.618 1.00 12.17 129 LEU B N 1
ATOM 2149 C CA . LEU B 1 122 ? -24.488 1.329 13.589 1.00 12.90 129 LEU B CA 1
ATOM 2150 C C . LEU B 1 122 ? -24.484 1.849 12.158 1.00 13.52 129 LEU B C 1
ATOM 2151 O O . LEU B 1 122 ? -24.083 1.112 11.253 1.00 14.28 129 LEU B O 1
ATOM 2156 N N . PRO B 1 123 ? -24.920 3.092 11.916 1.00 10.45 130 PRO B N 1
ATOM 2157 C CA . PRO B 1 123 ? -24.842 3.648 10.556 1.00 9.31 130 PRO B CA 1
ATOM 2158 C C . PRO B 1 123 ? -23.408 3.593 10.051 1.00 11.41 130 PRO B C 1
ATOM 2159 O O . PRO B 1 123 ? -22.456 3.757 10.822 1.00 11.03 130 PRO B O 1
ATOM 2163 N N . THR B 1 124 ? -23.254 3.362 8.752 1.00 9.54 131 THR B N 1
ATOM 2164 C CA . THR B 1 124 ? -21.893 3.378 8.233 1.00 7.18 131 THR B CA 1
ATOM 2165 C C . THR B 1 124 ? -21.379 4.805 8.117 1.00 9.50 131 THR B C 1
ATOM 2166 O O . THR B 1 124 ? -22.147 5.768 8.082 1.00 9.74 131 THR B O 1
ATOM 2170 N N . LEU B 1 125 ? -20.055 4.934 8.014 1.00 10.39 132 LEU B N 1
ATOM 2171 C CA . LEU B 1 125 ? -19.470 6.259 7.801 1.00 8.83 132 LEU B CA 1
ATOM 2172 C C . LEU B 1 125 ? -19.981 6.875 6.506 1.00 10.29 132 LEU B C 1
ATOM 2173 O O . LEU B 1 125 ? -20.270 8.076 6.444 1.00 12.13 132 LEU B O 1
ATOM 2178 N N . PHE B 1 126 ? -20.133 6.055 5.467 1.00 7.72 133 PHE B N 1
ATOM 2179 C CA . PHE B 1 126 ? -20.680 6.535 4.207 1.00 9.40 133 PHE B CA 1
ATOM 2180 C C . PHE B 1 126 ? -22.113 7.021 4.391 1.00 11.52 133 PHE B C 1
ATOM 2181 O O . PHE B 1 126 ? -22.486 8.065 3.841 1.00 15.82 133 PHE B O 1
ATOM 2189 N N . ASP B 1 127 ? -22.918 6.282 5.178 1.00 11.84 134 ASP B N 1
ATOM 2190 C CA . ASP B 1 127 ? -24.286 6.692 5.521 1.00 12.98 134 ASP B CA 1
ATOM 2191 C C . ASP B 1 127 ? -24.279 8.125 6.042 1.00 14.59 134 ASP B C 1
ATOM 2192 O O . ASP B 1 127 ? -25.027 8.991 5.574 1.00 15.17 134 ASP B O 1
ATOM 2197 N N . VAL B 1 128 ? -23.404 8.389 7.012 1.00 12.08 135 VAL B N 1
ATOM 2198 C CA . VAL B 1 128 ? -23.376 9.692 7.670 1.00 12.97 135 VAL B CA 1
ATOM 2199 C C . VAL B 1 128 ? -22.853 10.777 6.735 1.00 18.35 135 VAL B C 1
ATOM 2200 O O . VAL B 1 128 ? -23.416 11.876 6.674 1.00 19.37 135 VAL B O 1
ATOM 2204 N N . VAL B 1 129 ? -21.759 10.505 6.013 1.00 13.94 136 VAL B N 1
ATOM 2205 C CA . VAL B 1 129 ? -21.136 11.535 5.190 1.00 15.03 136 VAL B CA 1
ATOM 2206 C C . VAL B 1 129 ? -22.050 11.935 4.041 1.00 24.00 136 VAL B C 1
ATOM 2207 O O . VAL B 1 129 ? -22.101 13.107 3.653 1.00 30.82 136 VAL B O 1
ATOM 2211 N N . THR B 1 130 ? -22.800 10.990 3.492 1.00 17.80 137 THR B N 1
ATOM 2212 C CA . THR B 1 130 ? -23.655 11.288 2.350 1.00 21.46 137 THR B CA 1
ATOM 2213 C C . THR B 1 130 ? -25.041 11.769 2.746 1.00 26.69 137 THR B C 1
ATOM 2214 O O . THR B 1 130 ? -25.848 12.073 1.860 1.00 32.01 137 THR B O 1
ATOM 2218 N N . GLY B 1 131 ? -25.335 11.844 4.042 1.00 25.43 138 GLY B N 1
ATOM 2219 C CA . GLY B 1 131 ? -26.630 12.308 4.503 1.00 30.70 138 GLY B CA 1
ATOM 2220 C C . GLY B 1 131 ? -27.742 11.287 4.443 1.00 39.61 138 GLY B C 1
ATOM 2221 O O . GLY B 1 131 ? -28.917 11.666 4.485 1.00 41.42 138 GLY B O 1
ATOM 2222 N N . ARG B 1 132 ? -27.417 10.003 4.328 1.00 30.32 139 ARG B N 1
ATOM 2223 C CA . ARG B 1 132 ? -28.433 8.957 4.322 1.00 29.54 139 ARG B CA 1
ATOM 2224 C C . ARG B 1 132 ? -28.926 8.653 5.737 1.00 41.05 139 ARG B C 1
ATOM 2225 O O . ARG B 1 132 ? -28.336 9.099 6.728 1.00 42.52 139 ARG B O 1
ATOM 2233 N N . THR C 2 10 ? -5.858 15.557 -11.753 1.00 42.52 164 THR D N 1
ATOM 2234 C CA . THR C 2 10 ? -5.718 14.126 -11.494 1.00 28.91 164 THR D CA 1
ATOM 2235 C C . THR C 2 10 ? -6.264 13.773 -10.108 1.00 44.19 164 THR D C 1
ATOM 2236 O O . THR C 2 10 ? -6.184 14.569 -9.171 1.00 34.69 164 THR D O 1
ATOM 2240 N N . THR C 2 11 ? -6.824 12.569 -9.994 1.00 31.18 165 THR D N 1
ATOM 2241 C CA . THR C 2 11 ? -7.304 12.034 -8.725 1.00 22.10 165 THR D CA 1
ATOM 2242 C C . THR C 2 11 ? -6.583 10.747 -8.346 1.00 24.44 165 THR D C 1
ATOM 2243 O O . THR C 2 11 ? -7.000 10.061 -7.403 1.00 19.56 165 THR D O 1
ATOM 2247 N N . GLN C 2 12 ? -5.516 10.406 -9.067 1.00 20.89 166 GLN D N 1
ATOM 2248 C CA . GLN C 2 12 ? -4.639 9.294 -8.735 1.00 26.75 166 GLN D CA 1
ATOM 2249 C C . GLN C 2 12 ? -3.223 9.690 -9.113 1.00 33.57 166 GLN D C 1
ATOM 2250 O O . GLN C 2 12 ? -3.022 10.501 -10.020 1.00 24.76 166 GLN D O 1
ATOM 2256 N N . ARG C 2 13 ? -2.246 9.105 -8.417 1.00 19.94 167 ARG D N 1
ATOM 2257 C CA . ARG C 2 13 ? -0.843 9.197 -8.805 1.00 29.69 167 ARG D CA 1
ATOM 2258 C C . ARG C 2 13 ? -0.169 7.847 -8.601 1.00 39.59 167 ARG D C 1
ATOM 2259 O O . ARG C 2 13 ? -0.714 6.946 -7.955 1.00 23.86 167 ARG D O 1
ATOM 2267 N N . LYS C 2 14 ? 1.039 7.718 -9.149 1.00 29.25 168 LYS D N 1
ATOM 2268 C CA . LYS C 2 14 ? 1.813 6.504 -8.936 1.00 28.02 168 LYS D CA 1
ATOM 2269 C C . LYS C 2 14 ? 2.098 6.314 -7.449 1.00 21.76 168 LYS D C 1
ATOM 2270 O O . LYS C 2 14 ? 2.371 7.276 -6.721 1.00 19.54 168 LYS D O 1
ATOM 2276 N N . ARG C 2 15 ? 2.014 5.069 -6.989 1.00 20.16 169 ARG D N 1
ATOM 2277 C CA . ARG C 2 15 ? 2.244 4.812 -5.575 1.00 22.33 169 ARG D CA 1
ATOM 2278 C C . ARG C 2 15 ? 3.675 5.188 -5.201 1.00 24.01 169 ARG D C 1
ATOM 2279 O O . ARG C 2 15 ? 4.605 5.077 -6.006 1.00 21.18 169 ARG D O 1
ATOM 2287 N N . SER C 2 16 ? 3.831 5.695 -3.985 1.00 21.31 170 SER D N 1
ATOM 2288 C CA . SER C 2 16 ? 5.129 6.171 -3.531 1.00 21.07 170 SER D CA 1
ATOM 2289 C C . SER C 2 16 ? 6.114 5.013 -3.435 1.00 26.91 170 SER D C 1
ATOM 2290 O O . SER C 2 16 ? 5.744 3.895 -3.068 1.00 24.72 170 SER D O 1
ATOM 2293 N N . ALA C 2 17 ? 7.371 5.288 -3.782 1.00 27.71 171 ALA D N 1
ATOM 2294 C CA . ALA C 2 17 ? 8.427 4.272 -3.760 1.00 40.36 171 ALA D CA 1
ATOM 2295 C C . ALA C 2 17 ? 8.717 3.782 -2.342 1.00 35.10 171 ALA D C 1
ATOM 2296 O O . ALA C 2 17 ? 8.885 4.582 -1.418 1.00 49.56 171 ALA D O 1
ATOM 2298 N N . SER D 1 2 ? 17.410 12.242 47.453 1.00 25.01 -1 SER C N 1
ATOM 2299 C CA . SER D 1 2 ? 17.165 11.138 46.532 1.00 23.82 -1 SER C CA 1
ATOM 2300 C C . SER D 1 2 ? 18.422 10.306 46.313 1.00 18.64 -1 SER C C 1
ATOM 2301 O O . SER D 1 2 ? 19.531 10.837 46.327 1.00 17.99 -1 SER C O 1
ATOM 2304 N N . PRO D 1 3 ? 18.242 9.008 46.080 1.00 12.45 10 PRO C N 1
ATOM 2305 C CA . PRO D 1 3 ? 19.391 8.156 45.737 1.00 12.51 10 PRO C CA 1
ATOM 2306 C C . PRO D 1 3 ? 20.050 8.631 44.448 1.00 11.98 10 PRO C C 1
ATOM 2307 O O . PRO D 1 3 ? 19.376 8.912 43.459 1.00 10.36 10 PRO C O 1
ATOM 2311 N N . ARG D 1 4 ? 21.391 8.705 44.463 1.00 11.31 11 ARG C N 1
ATOM 2312 C CA . ARG D 1 4 ? 22.168 9.125 43.294 1.00 12.52 11 ARG C CA 1
ATOM 2313 C C . ARG D 1 4 ? 23.224 8.113 42.873 1.00 10.62 11 ARG C C 1
ATOM 2314 O O . ARG D 1 4 ? 23.385 7.857 41.672 1.00 13.76 11 ARG C O 1
ATOM 2322 N N . THR D 1 5 ? 23.953 7.524 43.813 1.00 11.66 12 THR C N 1
ATOM 2323 C CA . THR D 1 5 ? 24.987 6.579 43.421 1.00 12.44 12 THR C CA 1
ATOM 2324 C C . THR D 1 5 ? 24.390 5.207 43.138 1.00 10.68 12 THR C C 1
ATOM 2325 O O . THR D 1 5 ? 23.271 4.891 43.538 1.00 8.71 12 THR C O 1
ATOM 2329 N N . VAL D 1 6 ? 25.164 4.369 42.453 1.00 10.23 13 VAL C N 1
ATOM 2330 C CA . VAL D 1 6 ? 24.717 2.997 42.234 1.00 9.04 13 VAL C CA 1
ATOM 2331 C C . VAL D 1 6 ? 24.346 2.345 43.562 1.00 7.68 13 VAL C C 1
ATOM 2332 O O . VAL D 1 6 ? 23.300 1.687 43.674 1.00 9.12 13 VAL C O 1
ATOM 2336 N N . GLU D 1 7 ? 25.180 2.527 44.601 1.00 9.43 14 GLU C N 1
ATOM 2337 C CA . GLU D 1 7 ? 24.896 1.863 45.873 1.00 10.00 14 GLU C CA 1
ATOM 2338 C C . GLU D 1 7 ? 23.601 2.403 46.498 1.00 7.42 14 GLU C C 1
ATOM 2339 O O . GLU D 1 7 ? 22.761 1.629 46.959 1.00 8.65 14 GLU C O 1
ATOM 2345 N N . GLU D 1 8 ? 23.426 3.729 46.498 1.00 7.39 15 GLU C N 1
ATOM 2346 C CA . GLU D 1 8 ? 22.219 4.329 47.062 1.00 9.50 15 GLU C CA 1
ATOM 2347 C C . GLU D 1 8 ? 20.989 3.852 46.310 1.00 10.22 15 GLU C C 1
ATOM 2348 O O . GLU D 1 8 ? 19.980 3.471 46.922 1.00 9.42 15 GLU C O 1
ATOM 2354 N N . ILE D 1 9 ? 21.070 3.844 44.977 1.00 9.77 16 ILE C N 1
ATOM 2355 C CA . ILE D 1 9 ? 19.910 3.424 44.193 1.00 5.89 16 ILE C CA 1
ATOM 2356 C C . ILE D 1 9 ? 19.608 1.950 44.421 1.00 9.88 16 ILE C C 1
ATOM 2357 O O . ILE D 1 9 ? 18.436 1.557 44.540 1.00 9.40 16 ILE C O 1
ATOM 2362 N N . PHE D 1 10 ? 20.645 1.097 44.497 1.00 7.69 17 PHE C N 1
ATOM 2363 C CA . PHE D 1 10 ? 20.369 -0.321 44.690 1.00 7.58 17 PHE C CA 1
ATOM 2364 C C . PHE D 1 10 ? 19.826 -0.596 46.098 1.00 8.79 17 PHE C C 1
ATOM 2365 O O . PHE D 1 10 ? 19.007 -1.503 46.277 1.00 8.98 17 PHE C O 1
ATOM 2373 N N . LYS D 1 11 ? 20.261 0.170 47.100 1.00 8.26 18 LYS C N 1
ATOM 2374 C CA . LYS D 1 11 ? 19.706 -0.023 48.439 1.00 9.38 18 LYS C CA 1
ATOM 2375 C C . LYS D 1 11 ? 18.232 0.359 48.478 1.00 7.79 18 LYS C C 1
ATOM 2376 O O . LYS D 1 11 ? 17.427 -0.321 49.136 1.00 11.50 18 LYS C O 1
ATOM 2382 N N . ASP D 1 12 ? 17.875 1.446 47.789 1.00 7.07 19 ASP C N 1
ATOM 2383 C CA . ASP D 1 12 ? 16.477 1.849 47.661 1.00 7.52 19 ASP C CA 1
ATOM 2384 C C . ASP D 1 12 ? 15.674 0.772 46.938 1.00 10.59 19 ASP C C 1
ATOM 2385 O O . ASP D 1 12 ? 14.613 0.355 47.412 1.00 7.71 19 ASP C O 1
ATOM 2390 N N . TYR D 1 13 ? 16.185 0.291 45.792 1.00 7.84 20 TYR C N 1
ATOM 2391 C CA . TYR D 1 13 ? 15.546 -0.811 45.076 1.00 6.83 20 TYR C CA 1
ATOM 2392 C C . TYR D 1 13 ? 15.325 -2.017 45.988 1.00 10.40 20 TYR C C 1
ATOM 2393 O O . TYR D 1 13 ? 14.229 -2.594 46.042 1.00 9.24 20 TYR C O 1
ATOM 2402 N N . SER D 1 14 ? 16.368 -2.414 46.721 1.00 7.25 21 SER C N 1
ATOM 2403 C CA . SER D 1 14 ? 16.275 -3.640 47.499 1.00 5.41 21 SER C CA 1
ATOM 2404 C C . SER D 1 14 ? 15.261 -3.497 48.620 1.00 7.36 21 SER C C 1
ATOM 2405 O O . SER D 1 14 ? 14.568 -4.462 48.954 1.00 7.65 21 SER C O 1
ATOM 2408 N N . ALA D 1 15 ? 15.148 -2.291 49.182 1.00 8.73 22 ALA C N 1
ATOM 2409 C CA . ALA D 1 15 ? 14.195 -2.050 50.267 1.00 9.09 22 ALA C CA 1
ATOM 2410 C C . ALA D 1 15 ? 12.759 -2.071 49.751 1.00 9.82 22 ALA C C 1
ATOM 2411 O O . ALA D 1 15 ? 11.881 -2.716 50.343 1.00 8.60 22 ALA C O 1
ATOM 2413 N N . ARG D 1 16 ? 12.499 -1.380 48.635 1.00 7.48 23 ARG C N 1
ATOM 2414 C CA . ARG D 1 16 ? 11.149 -1.429 48.061 1.00 8.93 23 ARG C CA 1
ATOM 2415 C C . ARG D 1 16 ? 10.797 -2.838 47.643 1.00 6.94 23 ARG C C 1
ATOM 2416 O O . ARG D 1 16 ? 9.665 -3.287 47.854 1.00 8.00 23 ARG C O 1
ATOM 2424 N N . ARG D 1 17 ? 11.754 -3.542 47.021 1.00 5.14 24 ARG C N 1
ATOM 2425 C CA . ARG D 1 17 ? 11.528 -4.926 46.614 1.00 7.79 24 ARG C CA 1
ATOM 2426 C C . ARG D 1 17 ? 11.215 -5.817 47.809 1.00 8.46 24 ARG C C 1
ATOM 2427 O O . ARG D 1 17 ? 10.330 -6.674 47.739 1.00 9.71 24 ARG C O 1
ATOM 2435 N N . ALA D 1 18 ? 11.952 -5.645 48.910 1.00 7.21 25 ALA C N 1
ATOM 2436 C CA . ALA D 1 18 ? 11.693 -6.464 50.088 1.00 10.33 25 ALA C CA 1
ATOM 2437 C C . ALA D 1 18 ? 10.265 -6.267 50.575 1.00 9.92 25 ALA C C 1
ATOM 2438 O O . ALA D 1 18 ? 9.598 -7.233 50.968 1.00 11.16 25 ALA C O 1
ATOM 2440 N N . ALA D 1 19 ? 9.773 -5.024 50.529 1.00 8.66 26 ALA C N 1
ATOM 2441 C CA . ALA D 1 19 ? 8.394 -4.744 50.941 1.00 6.87 26 ALA C CA 1
ATOM 2442 C C . ALA D 1 19 ? 7.394 -5.428 50.018 1.00 9.96 26 ALA C C 1
ATOM 2443 O O . ALA D 1 19 ? 6.411 -6.028 50.489 1.00 8.81 26 ALA C O 1
ATOM 2445 N N . LEU D 1 20 ? 7.623 -5.331 48.699 1.00 6.87 27 LEU C N 1
ATOM 2446 C CA . LEU D 1 20 ? 6.675 -5.906 47.746 1.00 6.28 27 LEU C CA 1
ATOM 2447 C C . LEU D 1 20 ? 6.694 -7.417 47.810 1.00 8.18 27 LEU C C 1
ATOM 2448 O O . LEU D 1 20 ? 5.649 -8.062 47.670 1.00 9.04 27 LEU C O 1
ATOM 2453 N N . LEU D 1 21 ? 7.873 -8.001 48.045 1.00 8.13 28 LEU C N 1
ATOM 2454 C CA . LEU D 1 21 ? 7.955 -9.448 48.188 1.00 8.74 28 LEU C CA 1
ATOM 2455 C C . LEU D 1 21 ? 7.148 -9.900 49.398 1.00 9.98 28 LEU C C 1
ATOM 2456 O O . LEU D 1 21 ? 6.439 -10.905 49.327 1.00 9.29 28 LEU C O 1
ATOM 2461 N N . ARG D 1 22 ? 7.209 -9.119 50.472 1.00 7.86 29 ARG C N 1
ATOM 2462 C CA . ARG D 1 22 ? 6.456 -9.420 51.680 1.00 7.47 29 ARG C CA 1
ATOM 2463 C C . ARG D 1 22 ? 4.958 -9.355 51.385 1.00 7.72 29 ARG C C 1
ATOM 2464 O O . ARG D 1 22 ? 4.199 -10.231 51.801 1.00 8.28 29 ARG C O 1
ATOM 2472 N N . ALA D 1 23 ? 4.537 -8.316 50.667 1.00 7.21 30 ALA C N 1
ATOM 2473 C CA . ALA D 1 23 ? 3.125 -8.160 50.315 1.00 6.28 30 ALA C CA 1
ATOM 2474 C C . ALA D 1 23 ? 2.594 -9.345 49.513 1.00 7.13 30 ALA C C 1
ATOM 2475 O O . ALA D 1 23 ? 1.419 -9.710 49.631 1.00 8.64 30 ALA C O 1
ATOM 2477 N N . LEU D 1 24 ? 3.418 -9.895 48.633 1.00 7.46 31 LEU C N 1
ATOM 2478 C CA . LEU D 1 24 ? 2.936 -10.913 47.703 1.00 10.03 31 LEU C CA 1
ATOM 2479 C C . LEU D 1 24 ? 3.123 -12.327 48.231 1.00 11.13 31 LEU C C 1
ATOM 2480 O O . LEU D 1 24 ? 2.698 -13.284 47.570 1.00 12.71 31 LEU C O 1
ATOM 2485 N N . THR D 1 25 ? 3.736 -12.485 49.400 1.00 9.38 32 THR C N 1
ATOM 2486 C CA . THR D 1 25 ? 3.998 -13.822 49.930 1.00 9.88 32 THR C CA 1
ATOM 2487 C C . THR D 1 25 ? 3.548 -13.877 51.390 1.00 9.93 32 THR C C 1
ATOM 2488 O O . THR D 1 25 ? 2.409 -14.247 51.683 1.00 8.52 32 THR C O 1
ATOM 2492 N N . LYS D 1 26 ? 4.408 -13.433 52.306 1.00 9.85 33 LYS C N 1
ATOM 2493 C CA . LYS D 1 26 ? 4.086 -13.515 53.728 1.00 9.51 33 LYS C CA 1
ATOM 2494 C C . LYS D 1 26 ? 2.742 -12.869 54.064 1.00 10.69 33 LYS C C 1
ATOM 2495 O O . LYS D 1 26 ? 1.937 -13.438 54.822 1.00 11.95 33 LYS C O 1
ATOM 2501 N N . ASP D 1 27 ? 2.500 -11.664 53.542 1.00 8.81 34 ASP C N 1
ATOM 2502 C CA . ASP D 1 27 ? 1.288 -10.899 53.829 1.00 6.92 34 ASP C CA 1
ATOM 2503 C C . ASP D 1 27 ? 0.270 -10.993 52.707 1.00 7.05 34 ASP C C 1
ATOM 2504 O O . ASP D 1 27 ? -0.596 -10.115 52.591 1.00 8.86 34 ASP C O 1
ATOM 2509 N N . VAL D 1 28 ? 0.361 -12.027 51.868 1.00 10.21 35 VAL C N 1
ATOM 2510 C CA . VAL D 1 28 ? -0.472 -12.046 50.664 1.00 10.07 35 VAL C CA 1
ATOM 2511 C C . VAL D 1 28 ? -1.959 -12.044 51.003 1.00 10.14 35 VAL C C 1
ATOM 2512 O O . VAL D 1 28 ? -2.760 -11.453 50.267 1.00 9.96 35 VAL C O 1
ATOM 2516 N N . ASP D 1 29 ? -2.358 -12.658 52.123 1.00 9.93 36 ASP C N 1
ATOM 2517 C CA . ASP D 1 29 ? -3.782 -12.631 52.445 1.00 9.57 36 ASP C CA 1
ATOM 2518 C C . ASP D 1 29 ? -4.243 -11.221 52.784 1.00 12.04 36 ASP C C 1
ATOM 2519 O O . ASP D 1 29 ? -5.376 -10.849 52.473 1.00 12.74 36 ASP C O 1
ATOM 2524 N N . ASP D 1 30 ? -3.394 -10.428 53.448 1.00 8.29 37 ASP C N 1
ATOM 2525 C CA . ASP D 1 30 ? -3.780 -9.053 53.756 1.00 10.48 37 ASP C CA 1
ATOM 2526 C C . ASP D 1 30 ? -3.821 -8.220 52.486 1.00 9.84 37 ASP C C 1
ATOM 2527 O O . ASP D 1 30 ? -4.777 -7.479 52.234 1.00 9.93 37 ASP C O 1
ATOM 2532 N N . PHE D 1 31 ? -2.778 -8.348 51.669 1.00 8.17 38 PHE C N 1
ATOM 2533 C CA . PHE D 1 31 ? -2.732 -7.664 50.387 1.00 7.74 38 PHE C CA 1
ATOM 2534 C C . PHE D 1 31 ? -3.965 -7.976 49.545 1.00 9.23 38 PHE C C 1
ATOM 2535 O O . PHE D 1 31 ? -4.636 -7.065 49.050 1.00 9.26 38 PHE C O 1
ATOM 2543 N N . TYR D 1 32 ? -4.294 -9.262 49.406 1.00 7.35 39 TYR C N 1
ATOM 2544 C CA . TYR D 1 32 ? -5.439 -9.649 48.581 1.00 9.45 39 TYR C CA 1
ATOM 2545 C C . TYR D 1 32 ? -6.732 -9.027 49.102 1.00 10.73 39 TYR C C 1
ATOM 2546 O O . TYR D 1 32 ? -7.520 -8.457 48.333 1.00 13.09 39 TYR C O 1
ATOM 2555 N N . SER D 1 33 ? -6.926 -9.060 50.427 1.00 10.10 40 SER C N 1
ATOM 2556 C CA A SER D 1 33 ? -8.155 -8.537 51.018 0.49 12.04 40 SER C CA 1
ATOM 2557 C CA B SER D 1 33 ? -8.146 -8.532 51.035 0.51 12.04 40 SER C CA 1
ATOM 2558 C C . SER D 1 33 ? -8.283 -7.027 50.836 1.00 13.04 40 SER C C 1
ATOM 2559 O O . SER D 1 33 ? -9.399 -6.513 50.692 1.00 16.89 40 SER C O 1
ATOM 2564 N N . GLN D 1 34 ? -7.171 -6.300 50.840 1.00 8.45 41 GLN C N 1
ATOM 2565 C CA . GLN D 1 34 ? -7.225 -4.855 50.669 1.00 8.09 41 GLN C CA 1
ATOM 2566 C C . GLN D 1 34 ? -7.585 -4.429 49.257 1.00 13.15 41 GLN C C 1
ATOM 2567 O O . GLN D 1 34 ? -8.002 -3.279 49.065 1.00 13.60 41 GLN C O 1
ATOM 2573 N N . CYS D 1 35 ? -7.452 -5.312 48.266 1.00 10.69 42 CYS C N 1
ATOM 2574 C CA . CYS D 1 35 ? -7.704 -4.911 46.880 1.00 10.23 42 CYS C CA 1
ATOM 2575 C C . CYS D 1 35 ? -9.150 -5.177 46.443 1.00 10.64 42 CYS C C 1
ATOM 2576 O O . CYS D 1 35 ? -9.416 -5.848 45.449 1.00 12.15 42 CYS C O 1
ATOM 2579 N N . ASP D 1 36 ? -10.096 -4.607 47.178 1.00 13.16 43 ASP C N 1
ATOM 2580 C CA . ASP D 1 36 ? -11.510 -4.804 46.864 1.00 16.75 43 ASP C CA 1
ATOM 2581 C C . ASP D 1 36 ? -11.883 -4.140 45.541 1.00 12.94 43 ASP C C 1
ATOM 2582 O O . ASP D 1 36 ? -11.642 -2.942 45.373 1.00 11.33 43 ASP C O 1
ATOM 2587 N N . PRO D 1 37 ? -12.446 -4.874 44.575 1.00 13.35 44 PRO C N 1
ATOM 2588 C CA . PRO D 1 37 ? -12.814 -4.251 43.290 1.00 14.71 44 PRO C CA 1
ATOM 2589 C C . PRO D 1 37 ? -13.796 -3.090 43.392 1.00 9.09 44 PRO C C 1
ATOM 2590 O O . PRO D 1 37 ? -13.862 -2.282 42.456 1.00 14.06 44 PRO C O 1
ATOM 2594 N N . GLU D 1 38 ? -14.564 -2.964 44.475 1.00 13.81 45 GLU C N 1
ATOM 2595 C CA . GLU D 1 38 ? -15.526 -1.871 44.508 1.00 11.83 45 GLU C CA 1
ATOM 2596 C C . GLU D 1 38 ? -14.900 -0.536 44.896 1.00 12.26 45 GLU C C 1
ATOM 2597 O O . GLU D 1 38 ? -15.533 0.510 44.688 1.00 13.06 45 GLU C O 1
ATOM 2603 N N . LYS D 1 39 ? -13.675 -0.548 45.432 1.00 12.17 46 LYS C N 1
ATOM 2604 C CA . LYS D 1 39 ? -13.019 0.686 45.831 1.00 11.53 46 LYS C CA 1
ATOM 2605 C C . LYS D 1 39 ? -12.561 1.486 44.612 1.00 16.02 46 LYS C C 1
ATOM 2606 O O . LYS D 1 39 ? -12.612 1.023 43.466 1.00 11.52 46 LYS C O 1
ATOM 2612 N N . GLU D 1 40 ? -12.117 2.719 44.871 1.00 11.68 47 GLU C N 1
ATOM 2613 C CA . GLU D 1 40 ? -11.492 3.501 43.821 1.00 12.38 47 GLU C CA 1
ATOM 2614 C C . GLU D 1 40 ? -10.192 2.825 43.391 1.00 13.51 47 GLU C C 1
ATOM 2615 O O . GLU D 1 40 ? -9.763 1.828 43.982 1.00 14.21 47 GLU C O 1
ATOM 2621 N N . ASN D 1 41 ? -9.578 3.350 42.331 1.00 10.79 48 ASN C N 1
ATOM 2622 C CA . ASN D 1 41 ? -8.389 2.691 41.798 1.00 11.81 48 ASN C CA 1
ATOM 2623 C C . ASN D 1 41 ? -7.276 2.661 42.838 1.00 13.23 48 ASN C C 1
ATOM 2624 O O . ASN D 1 41 ? -6.935 3.684 43.447 1.00 13.48 48 ASN C O 1
ATOM 2629 N N . LEU D 1 42 ? -6.746 1.460 43.067 1.00 9.55 49 LEU C N 1
ATOM 2630 C CA . LEU D 1 42 ? -5.708 1.219 44.063 1.00 8.29 49 LEU C CA 1
ATOM 2631 C C . LEU D 1 42 ? -4.436 0.717 43.389 1.00 10.25 49 LEU C C 1
ATOM 2632 O O . LEU D 1 42 ? -4.464 0.101 42.311 1.00 9.05 49 LEU C O 1
ATOM 2637 N N . CYS D 1 43 ? -3.306 0.994 44.031 1.00 7.90 50 CYS C N 1
ATOM 2638 C CA . CYS D 1 43 ? 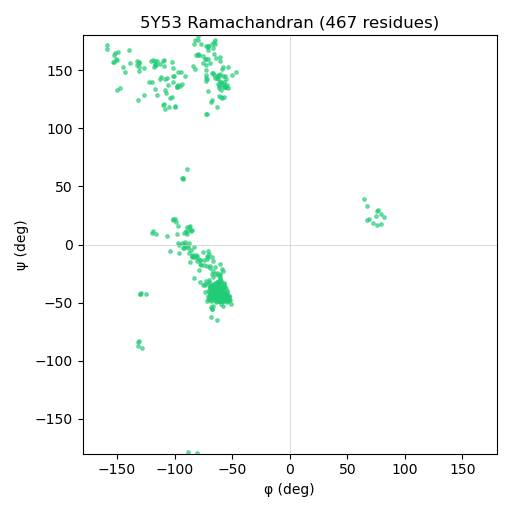-2.010 0.522 43.554 1.00 9.10 50 CYS C CA 1
ATOM 2639 C C . CYS D 1 43 ? -1.249 -0.082 44.719 1.00 8.71 50 CYS C C 1
ATOM 2640 O O . CYS D 1 43 ? -1.502 0.244 45.876 1.00 8.57 50 CYS C O 1
ATOM 2643 N N . LEU D 1 44 ? -0.289 -0.947 44.401 1.00 5.89 51 LEU C N 1
ATOM 2644 C CA . LEU D 1 44 ? 0.613 -1.528 45.394 1.00 6.56 51 LEU C CA 1
ATOM 2645 C C . LEU D 1 44 ? 1.945 -0.772 45.373 1.00 8.00 51 LEU C C 1
ATOM 2646 O O . LEU D 1 44 ? 2.619 -0.730 44.344 1.00 7.55 51 LEU C O 1
ATOM 2651 N N . TYR D 1 45 ? 2.305 -0.153 46.504 1.00 5.82 52 TYR C N 1
ATOM 2652 C CA . TYR D 1 45 ? 3.533 0.612 46.630 1.00 7.45 52 TYR C CA 1
ATOM 2653 C C . TYR D 1 45 ? 4.475 -0.094 47.582 1.00 6.89 52 TYR C C 1
ATOM 2654 O O . TYR D 1 45 ? 4.037 -0.640 48.598 1.00 9.05 52 TYR C O 1
ATOM 2663 N N . GLY D 1 46 ? 5.759 -0.044 47.273 1.00 7.54 53 GLY C N 1
ATOM 2664 C CA . GLY D 1 46 ? 6.803 -0.426 48.219 1.00 10.54 53 GLY C CA 1
ATOM 2665 C C . GLY D 1 46 ? 7.699 0.774 48.451 1.00 8.59 53 GLY C C 1
ATOM 2666 O O . GLY D 1 46 ? 8.022 1.510 47.509 1.00 8.60 53 GLY C O 1
ATOM 2667 N N . HIS D 1 47 ? 8.109 0.970 49.703 1.00 6.35 54 HIS C N 1
ATOM 2668 C CA . HIS D 1 47 ? 8.818 2.175 50.095 1.00 8.72 54 HIS C CA 1
ATOM 2669 C C . HIS D 1 47 ? 10.193 1.837 50.617 1.00 8.07 54 HIS C C 1
ATOM 2670 O O . HIS D 1 47 ? 10.442 0.703 51.050 1.00 10.25 54 HIS C O 1
ATOM 2677 N N . PRO D 1 48 ? 11.109 2.806 50.604 1.00 7.75 55 PRO C N 1
ATOM 2678 C CA . PRO D 1 48 ? 12.482 2.531 51.054 1.00 8.11 55 PRO C CA 1
ATOM 2679 C C . PRO D 1 48 ? 12.578 2.212 52.526 1.00 9.11 55 PRO C C 1
ATOM 2680 O O . PRO D 1 48 ? 13.634 1.727 52.954 1.00 10.48 55 PRO C O 1
ATOM 2684 N N . ASN D 1 49 ? 11.534 2.484 53.314 1.00 8.91 56 ASN C N 1
ATOM 2685 C CA . ASN D 1 49 ? 11.523 2.069 54.710 1.00 7.83 56 ASN C CA 1
ATOM 2686 C C . ASN D 1 49 ? 11.032 0.633 54.870 1.00 9.07 56 ASN C C 1
ATOM 2687 O O . ASN D 1 49 ? 10.770 0.203 55.996 1.00 9.94 56 ASN C O 1
ATOM 2692 N N . GLU D 1 50 ? 10.935 -0.113 53.762 1.00 7.61 57 GLU C N 1
ATOM 2693 C CA . GLU D 1 50 ? 10.538 -1.517 53.689 1.00 8.21 57 GLU C CA 1
ATOM 2694 C C . GLU D 1 50 ? 9.072 -1.749 54.077 1.00 8.62 57 GLU C C 1
ATOM 2695 O O . GLU D 1 50 ? 8.677 -2.879 54.362 1.00 10.32 57 GLU C O 1
ATOM 2701 N N . SER D 1 51 ? 8.237 -0.719 54.007 1.00 8.00 58 SER C N 1
ATOM 2702 C CA . SER D 1 51 ? 6.798 -0.895 54.146 1.00 9.44 58 SER C CA 1
ATOM 2703 C C . SER D 1 51 ? 6.159 -1.042 52.766 1.00 8.33 58 SER C C 1
ATOM 2704 O O . SER D 1 51 ? 6.661 -0.513 51.767 1.00 7.65 58 SER C O 1
ATOM 2707 N N . TRP D 1 52 ? 5.070 -1.812 52.716 1.00 8.29 59 TRP C N 1
ATOM 2708 C CA . TRP D 1 52 ? 4.206 -1.861 51.547 1.00 7.35 59 TRP C CA 1
ATOM 2709 C C . TRP D 1 52 ? 2.830 -1.331 51.925 1.00 8.62 59 TRP C C 1
ATOM 2710 O O . TRP D 1 52 ? 2.428 -1.347 53.096 1.00 6.98 59 TRP C O 1
ATOM 2721 N N . GLU D 1 53 ? 2.111 -0.826 50.919 1.00 5.87 60 GLU C N 1
ATOM 2722 C CA . GLU D 1 53 ? 0.757 -0.337 51.167 1.00 5.64 60 GLU C CA 1
ATOM 2723 C C . GLU D 1 53 ? -0.040 -0.452 49.876 1.00 6.67 60 GLU C C 1
ATOM 2724 O O . GLU D 1 53 ? 0.519 -0.491 48.782 1.00 7.17 60 GLU C O 1
ATOM 2730 N N . VAL D 1 54 ? -1.364 -0.516 50.025 1.00 6.13 61 VAL C N 1
ATOM 2731 C CA . VAL D 1 54 ? -2.298 -0.431 48.906 1.00 6.50 61 VAL C CA 1
ATOM 2732 C C . VAL D 1 54 ? -2.983 0.919 49.051 1.00 8.51 61 VAL C C 1
ATOM 2733 O O . VAL D 1 54 ? -3.580 1.199 50.097 1.00 8.90 61 VAL C O 1
ATOM 2737 N N . ASN D 1 55 ? -2.860 1.783 48.042 1.00 7.12 62 ASN C N 1
ATOM 2738 C CA . ASN D 1 55 ? -3.323 3.152 48.207 1.00 8.18 62 ASN C CA 1
ATOM 2739 C C . ASN D 1 55 ? -3.756 3.721 46.868 1.00 13.93 62 ASN C C 1
ATOM 2740 O O . ASN D 1 55 ? -3.410 3.202 45.802 1.00 10.63 62 ASN C O 1
ATOM 2745 N N . LEU D 1 56 ? -4.575 4.763 46.949 1.00 10.83 63 LEU C N 1
ATOM 2746 C CA . LEU D 1 56 ? -4.840 5.616 45.800 1.00 12.56 63 LEU C CA 1
ATOM 2747 C C . LEU D 1 56 ? -3.540 6.142 45.199 1.00 13.56 63 LEU C C 1
ATOM 2748 O O . LEU D 1 56 ? -2.549 6.330 45.913 1.00 14.63 63 LEU C O 1
ATOM 2753 N N . PRO D 1 57 ? -3.539 6.449 43.902 1.00 12.88 64 PRO C N 1
ATOM 2754 C CA . PRO D 1 57 ? -2.357 7.064 43.287 1.00 12.74 64 PRO C CA 1
ATOM 2755 C C . PRO D 1 57 ? -2.133 8.472 43.815 1.00 14.93 64 PRO C C 1
ATOM 2756 O O . PRO D 1 57 ? -2.960 9.048 44.529 1.00 20.18 64 PRO C O 1
ATOM 2760 N N . ALA D 1 58 ? -0.990 9.034 43.421 1.00 24.01 65 ALA C N 1
ATOM 2761 C CA . ALA D 1 58 ? -0.628 10.387 43.836 1.00 35.43 65 ALA C CA 1
ATOM 2762 C C . ALA D 1 58 ? -1.677 11.392 43.371 1.00 20.85 65 ALA C C 1
ATOM 2763 O O . ALA D 1 58 ? -2.101 11.370 42.214 1.00 22.24 65 ALA C O 1
ATOM 2765 N N . GLU D 1 59 ? -2.107 12.274 44.282 1.00 23.40 66 GLU C N 1
ATOM 2766 C CA . GLU D 1 59 ? -3.197 13.190 43.953 1.00 31.83 66 GLU C CA 1
ATOM 2767 C C . GLU D 1 59 ? -2.758 14.294 42.994 1.00 29.03 66 GLU C C 1
ATOM 2768 O O . GLU D 1 59 ? -3.561 14.750 42.173 1.00 36.59 66 GLU C O 1
ATOM 2774 N N . GLU D 1 60 ? -1.501 14.714 43.063 1.00 27.81 67 GLU C N 1
ATOM 2775 C CA . GLU D 1 60 ? -0.977 15.795 42.237 1.00 37.04 67 GLU C CA 1
ATOM 2776 C C . GLU D 1 60 ? -0.049 15.224 41.170 1.00 26.39 67 GLU C C 1
ATOM 2777 O O . GLU D 1 60 ? 0.856 14.445 41.486 1.00 22.19 67 GLU C O 1
ATOM 2783 N N . VAL D 1 61 ? -0.265 15.619 39.915 1.00 21.07 68 VAL C N 1
ATOM 2784 C CA . VAL D 1 61 ? 0.475 15.043 38.791 1.00 19.21 68 VAL C CA 1
ATOM 2785 C C . VAL D 1 61 ? 1.112 16.156 37.961 1.00 21.81 68 VAL C C 1
ATOM 2786 O O . VAL D 1 61 ? 0.586 17.278 37.932 1.00 21.84 68 VAL C O 1
ATOM 2790 N N . PRO D 1 62 ? 2.247 15.910 37.276 1.00 19.33 69 PRO C N 1
ATOM 2791 C CA . PRO D 1 62 ? 2.942 14.615 37.252 1.00 19.46 69 PRO C CA 1
ATOM 2792 C C . PRO D 1 62 ? 3.624 14.338 38.580 1.00 20.80 69 PRO C C 1
ATOM 2793 O O . PRO D 1 62 ? 4.102 15.267 39.235 1.00 22.31 69 PRO C O 1
ATOM 2797 N N . PRO D 1 63 ? 3.612 13.081 39.007 1.00 21.54 70 PRO C N 1
ATOM 2798 C CA . PRO D 1 63 ? 4.211 12.742 40.300 1.00 32.18 70 PRO C CA 1
ATOM 2799 C C . PRO D 1 63 ? 5.727 12.783 40.206 1.00 18.74 70 PRO C C 1
ATOM 2800 O O . PRO D 1 63 ? 6.313 12.723 39.123 1.00 19.47 70 PRO C O 1
ATOM 2804 N N . GLU D 1 64 ? 6.364 12.921 41.367 1.00 15.98 71 GLU C N 1
ATOM 2805 C CA . GLU D 1 64 ? 7.821 12.979 41.401 1.00 17.52 71 GLU C CA 1
ATOM 2806 C C . GLU D 1 64 ? 8.418 11.721 40.782 1.00 18.40 71 GLU C C 1
ATOM 2807 O O . GLU D 1 64 ? 9.213 11.787 39.835 1.00 29.78 71 GLU C O 1
ATOM 2813 N N . LEU D 1 65 ? 7.988 10.574 41.253 1.00 16.99 72 LEU C N 1
ATOM 2814 C CA . LEU D 1 65 ? 8.481 9.277 40.826 1.00 12.47 72 LEU C CA 1
ATOM 2815 C C . LEU D 1 65 ? 7.513 8.602 39.872 1.00 11.28 72 LEU C C 1
ATOM 2816 O O . LEU D 1 65 ? 6.307 8.875 39.880 1.00 16.29 72 LEU C O 1
ATOM 2821 N N . PRO D 1 66 ? 8.010 7.677 39.056 1.00 9.13 73 PRO C N 1
ATOM 2822 C CA . PRO D 1 66 ? 7.108 6.791 38.321 1.00 10.40 73 PRO C CA 1
ATOM 2823 C C . PRO D 1 66 ? 6.118 6.149 39.283 1.00 10.53 73 PRO C C 1
ATOM 2824 O O . PRO D 1 66 ? 6.418 5.916 40.460 1.00 11.42 73 PRO C O 1
ATOM 2828 N N A GLU D 1 67 ? 4.927 5.867 38.766 0.49 12.17 74 GLU C N 1
ATOM 2829 N N B GLU D 1 67 ? 4.909 5.893 38.771 0.51 12.10 74 GLU C N 1
ATOM 2830 C CA A GLU D 1 67 ? 3.844 5.350 39.572 0.49 11.84 74 GLU C CA 1
ATOM 2831 C CA B GLU D 1 67 ? 3.803 5.354 39.539 0.51 11.89 74 GLU C CA 1
ATOM 2832 C C A GLU D 1 67 ? 3.537 3.895 39.225 0.49 10.41 74 GLU C C 1
ATOM 2833 C C B GLU D 1 67 ? 3.580 3.877 39.229 0.51 10.42 74 GLU C C 1
ATOM 2834 O O A GLU D 1 67 ? 3.666 3.476 38.069 0.49 11.63 74 GLU C O 1
ATOM 2835 O O B GLU D 1 67 ? 3.797 3.426 38.098 0.51 11.64 74 GLU C O 1
ATOM 2846 N N . PRO D 1 68 ? 3.148 3.096 40.212 1.00 8.87 75 PRO C N 1
ATOM 2847 C CA . PRO D 1 68 ? 2.818 1.693 39.955 1.00 8.85 75 PRO C CA 1
ATOM 2848 C C . PRO D 1 68 ? 1.521 1.568 39.172 1.00 9.73 75 PRO C C 1
ATOM 2849 O O . PRO D 1 68 ? 0.788 2.538 38.975 1.00 12.25 75 PRO C O 1
ATOM 2853 N N . ALA D 1 69 ? 1.253 0.338 38.729 1.00 8.41 76 ALA C N 1
ATOM 2854 C CA . ALA D 1 69 ? 0.026 0.034 38.009 1.00 9.87 76 ALA C CA 1
ATOM 2855 C C . ALA D 1 69 ? -1.199 0.474 38.789 1.00 11.54 76 ALA C C 1
ATOM 2856 O O . ALA D 1 69 ? -1.336 0.182 39.979 1.00 9.30 76 ALA C O 1
ATOM 2858 N N . LEU D 1 70 ? -2.114 1.116 38.076 1.00 11.38 77 LEU C N 1
ATOM 2859 C CA . LEU D 1 70 ? -3.285 1.761 38.656 1.00 12.52 77 LEU C CA 1
ATOM 2860 C C . LEU D 1 70 ? -4.493 0.846 38.551 1.00 9.10 77 LEU C C 1
ATOM 2861 O O . LEU D 1 70 ? -4.744 0.267 37.492 1.00 14.03 77 LEU C O 1
ATOM 2866 N N . GLY D 1 71 ? -5.258 0.736 39.633 1.00 10.26 78 GLY C N 1
ATOM 2867 C CA . GLY D 1 71 ? -6.488 -0.036 39.556 1.00 12.80 78 GLY C CA 1
ATOM 2868 C C . GLY D 1 71 ? -6.315 -1.539 39.581 1.00 11.41 78 GLY C C 1
ATOM 2869 O O . GLY D 1 71 ? -7.150 -2.265 39.022 1.00 11.19 78 GLY C O 1
ATOM 2870 N N . ILE D 1 72 ? -5.269 -2.049 40.243 1.00 9.02 79 ILE C N 1
ATOM 2871 C CA . ILE D 1 72 ? -5.108 -3.499 40.262 1.00 8.04 79 ILE C CA 1
ATOM 2872 C C . ILE D 1 72 ? -6.279 -4.175 40.951 1.00 12.22 79 ILE C C 1
ATOM 2873 O O . ILE D 1 72 ? -6.596 -5.338 40.667 1.00 10.29 79 ILE C O 1
ATOM 2878 N N . ASN D 1 73 ? -6.952 -3.469 41.856 1.00 10.08 80 ASN C N 1
ATOM 2879 C CA . ASN D 1 73 ? -8.081 -4.086 42.537 1.00 8.56 80 ASN C CA 1
ATOM 2880 C C . ASN D 1 73 ? -9.238 -4.360 41.578 1.00 10.91 80 ASN C C 1
ATOM 2881 O O . ASN D 1 73 ? -10.015 -5.287 41.818 1.00 10.51 80 ASN C O 1
ATOM 2886 N N . PHE D 1 74 ? -9.366 -3.577 40.500 1.00 10.00 81 PHE C N 1
ATOM 2887 C CA . PHE D 1 74 ? -10.525 -3.742 39.612 1.00 9.42 81 PHE C CA 1
ATOM 2888 C C . PHE D 1 74 ? -10.597 -5.132 39.002 1.00 13.88 81 PHE C C 1
ATOM 2889 O O . PHE D 1 74 ? -11.699 -5.607 38.678 1.00 18.90 81 PHE C O 1
ATOM 2897 N N . ALA D 1 75 ? -9.448 -5.789 38.819 1.00 9.66 82 ALA C N 1
ATOM 2898 C CA . ALA D 1 75 ? -9.348 -7.080 38.151 1.00 17.87 82 ALA C CA 1
ATOM 2899 C C . ALA D 1 75 ? -9.334 -8.266 39.101 1.00 16.92 82 ALA C C 1
ATOM 2900 O O . ALA D 1 75 ? -9.266 -9.413 38.640 1.00 15.01 82 ALA C O 1
ATOM 2902 N N . ARG D 1 76 ? -9.407 -8.035 40.407 1.00 11.54 83 ARG C N 1
ATOM 2903 C CA . ARG D 1 76 ? -9.101 -9.110 41.344 1.00 9.83 83 ARG C CA 1
ATOM 2904 C C . ARG D 1 76 ? -10.110 -10.239 41.251 1.00 15.63 83 ARG C C 1
ATOM 2905 O O . ARG D 1 76 ? -9.744 -11.410 41.376 1.00 13.07 83 ARG C O 1
ATOM 2913 N N . ASP D 1 77 ? -11.386 -9.906 41.077 1.00 13.57 84 ASP C N 1
ATOM 2914 C CA . ASP D 1 77 ? -12.443 -10.902 41.126 1.00 12.39 84 ASP C CA 1
ATOM 2915 C C . ASP D 1 77 ? -12.844 -11.364 39.733 1.00 21.92 84 ASP C C 1
ATOM 2916 O O . ASP D 1 77 ? -13.845 -12.076 39.588 1.00 32.74 84 ASP C O 1
ATOM 2921 N N . GLY D 1 78 ? -12.094 -10.963 38.706 1.00 15.72 85 GLY C N 1
ATOM 2922 C CA . GLY D 1 78 ? -12.327 -11.430 37.351 1.00 21.38 85 GLY C CA 1
ATOM 2923 C C . GLY D 1 78 ? -11.311 -12.418 36.831 1.00 24.25 85 GLY C C 1
ATOM 2924 O O . GLY D 1 78 ? -11.366 -12.771 35.645 1.00 21.83 85 GLY C O 1
ATOM 2925 N N . MET D 1 79 ? -10.390 -12.893 37.666 1.00 18.04 86 MET C N 1
ATOM 2926 C CA . MET D 1 79 ? -9.400 -13.863 37.230 1.00 15.36 86 MET C CA 1
ATOM 2927 C C . MET D 1 79 ? -9.035 -14.752 38.405 1.00 15.48 86 MET C C 1
ATOM 2928 O O . MET D 1 79 ? -9.344 -14.445 39.565 1.00 17.31 86 MET C O 1
ATOM 2933 N N . GLN D 1 80 ? -8.368 -15.862 38.087 1.00 14.94 87 GLN C N 1
ATOM 2934 C CA . GLN D 1 80 ? -7.877 -16.762 39.111 1.00 13.66 87 GLN C CA 1
ATOM 2935 C C . GLN D 1 80 ? -6.869 -16.034 39.985 1.00 14.58 87 GLN C C 1
ATOM 2936 O O . GLN D 1 80 ? -6.083 -15.225 39.496 1.00 14.11 87 GLN C O 1
ATOM 2942 N N . ARG D 1 81 ? -6.898 -16.330 41.285 1.00 10.88 88 ARG C N 1
ATOM 2943 C CA . ARG D 1 81 ? -5.993 -15.650 42.209 1.00 12.18 88 ARG C CA 1
ATOM 2944 C C . ARG 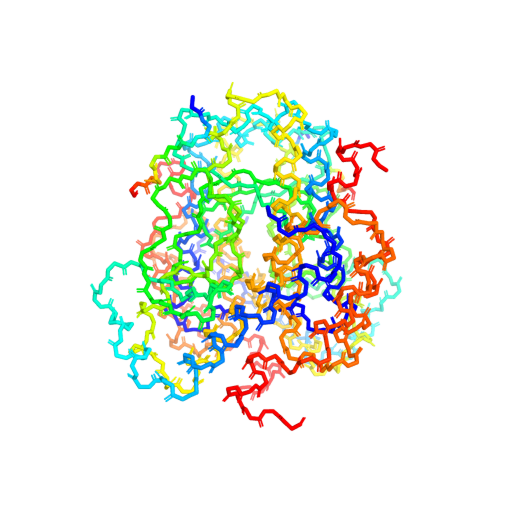D 1 81 ? -4.535 -15.762 41.776 1.00 12.33 88 ARG C C 1
ATOM 2945 O O . ARG D 1 81 ? -3.801 -14.765 41.803 1.00 12.19 88 ARG C O 1
ATOM 2953 N N . LYS D 1 82 ? -4.082 -16.968 41.398 1.00 13.18 89 LYS C N 1
ATOM 2954 C CA . LYS D 1 82 ? -2.696 -17.127 40.961 1.00 12.15 89 LYS C CA 1
ATOM 2955 C C . LYS D 1 82 ? -2.376 -16.202 39.793 1.00 12.86 89 LYS C C 1
ATOM 2956 O O . LYS D 1 82 ? -1.253 -15.684 39.688 1.00 12.28 89 LYS C O 1
ATOM 2962 N N . ASP D 1 83 ? -3.342 -15.992 38.891 1.00 10.29 90 ASP C N 1
ATOM 2963 C CA . ASP D 1 83 ? -3.073 -15.166 37.718 1.00 12.03 90 ASP C CA 1
ATOM 2964 C C . ASP D 1 83 ? -3.106 -13.685 38.061 1.00 11.48 90 ASP C C 1
ATOM 2965 O O . ASP D 1 83 ? -2.388 -12.890 37.438 1.00 12.57 90 ASP C O 1
ATOM 2970 N N . TRP D 1 84 ? -3.948 -13.305 39.025 1.00 8.03 91 TRP C N 1
ATOM 2971 C CA . TRP D 1 84 ? -3.978 -11.918 39.473 1.00 8.68 91 TRP C CA 1
ATOM 2972 C C . TRP D 1 84 ? -2.683 -11.571 40.178 1.00 8.31 91 TRP C C 1
ATOM 2973 O O . TRP D 1 84 ? -2.090 -10.517 39.929 1.00 8.49 91 TRP C O 1
ATOM 2984 N N . LEU D 1 85 ? -2.217 -12.469 41.048 1.00 6.95 92 LEU C N 1
ATOM 2985 C CA . LEU D 1 85 ? -0.967 -12.219 41.755 1.00 7.23 92 LEU C CA 1
ATOM 2986 C C . LEU D 1 85 ? 0.199 -12.134 40.783 1.00 8.64 92 LEU C C 1
ATOM 2987 O O . LEU D 1 85 ? 1.107 -11.317 40.968 1.00 8.29 92 LEU C O 1
ATOM 2992 N N A SER D 1 86 ? 0.204 -12.970 39.740 0.39 8.08 93 SER C N 1
ATOM 2993 N N C SER D 1 86 ? 0.196 -12.978 39.744 0.52 8.00 93 SER C N 1
ATOM 2994 C CA A SER D 1 86 ? 1.304 -12.905 38.782 0.44 9.08 93 SER C CA 1
ATOM 2995 C CA C SER D 1 86 ? 1.265 -12.933 38.752 0.56 9.26 93 SER C CA 1
ATOM 2996 C C A SER D 1 86 ? 1.277 -11.588 38.022 0.39 7.72 93 SER C C 1
ATOM 2997 C C C SER D 1 86 ? 1.269 -11.598 38.030 0.52 7.66 93 SER C C 1
ATOM 2998 O O A SER D 1 86 ? 2.332 -11.002 37.746 0.39 8.52 93 SER C O 1
ATOM 2999 O O C SER D 1 86 ? 2.333 -11.014 37.785 0.52 8.59 93 SER C O 1
ATOM 3004 N N . LEU D 1 87 ? 0.077 -11.090 37.706 1.00 8.25 94 LEU C N 1
ATOM 3005 C CA . LEU D 1 87 ? -0.035 -9.798 37.053 1.00 9.54 94 LEU C CA 1
ATOM 3006 C C . LEU D 1 87 ? 0.498 -8.694 37.961 1.00 10.05 94 LEU C C 1
ATOM 3007 O O . LEU D 1 87 ? 1.228 -7.804 37.512 1.00 7.72 94 LEU C O 1
ATOM 3012 N N . VAL D 1 88 ? 0.104 -8.702 39.236 1.00 6.48 95 VAL C N 1
ATOM 3013 C CA . VAL D 1 88 ? 0.618 -7.679 40.143 1.00 7.59 95 VAL C CA 1
ATOM 3014 C C . VAL D 1 88 ? 2.133 -7.776 40.251 1.00 6.08 95 VAL C C 1
ATOM 3015 O O . VAL D 1 88 ? 2.840 -6.751 40.319 1.00 8.48 95 VAL C O 1
ATOM 3019 N N . ALA D 1 89 ? 2.662 -9.001 40.248 1.00 7.92 96 ALA C N 1
ATOM 3020 C CA . ALA D 1 89 ? 4.101 -9.208 40.399 1.00 7.06 96 ALA C CA 1
ATOM 3021 C C . ALA D 1 89 ? 4.878 -8.620 39.218 1.00 7.29 96 ALA C C 1
ATOM 3022 O O . ALA D 1 89 ? 5.872 -7.915 39.409 1.00 7.86 96 ALA C O 1
ATOM 3024 N N . VAL D 1 90 ? 4.450 -8.901 37.980 1.00 7.12 97 VAL C N 1
ATOM 3025 C CA A VAL D 1 90 ? 5.191 -8.345 36.854 0.51 8.02 97 VAL C CA 1
ATOM 3026 C CA B VAL D 1 90 ? 5.138 -8.342 36.813 0.49 8.07 97 VAL C CA 1
ATOM 3027 C C . VAL D 1 90 ? 5.103 -6.819 36.855 1.00 7.09 97 VAL C C 1
ATOM 3028 O O . VAL D 1 90 ? 6.113 -6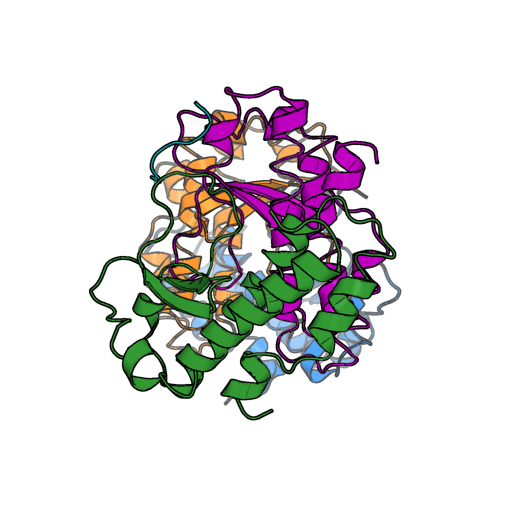.144 36.667 1.00 8.59 97 VAL C O 1
ATOM 3035 N N . HIS D 1 91 ? 3.915 -6.248 37.085 1.00 8.29 98 HIS C N 1
ATOM 3036 C CA . HIS D 1 91 ? 3.837 -4.787 37.117 1.00 4.86 98 HIS C CA 1
ATOM 3037 C C . HIS D 1 91 ? 4.675 -4.206 38.253 1.00 5.01 98 HIS C C 1
ATOM 3038 O O . HIS D 1 91 ? 5.232 -3.115 38.106 1.00 7.81 98 HIS C O 1
ATOM 3045 N N . SER D 1 92 ? 4.786 -4.929 39.362 1.00 5.57 99 SER C N 1
ATOM 3046 C CA . SER D 1 92 ? 5.639 -4.471 40.468 1.00 5.55 99 SER C CA 1
ATOM 3047 C C . SER D 1 92 ? 7.124 -4.540 40.096 1.00 7.81 99 SER C C 1
ATOM 3048 O O . SER D 1 92 ? 7.880 -3.617 40.407 1.00 8.29 99 SER C O 1
ATOM 3051 N N . ASP D 1 93 ? 7.560 -5.616 39.438 1.00 6.68 100 ASP C N 1
ATOM 3052 C CA . ASP D 1 93 ? 8.937 -5.679 38.939 1.00 8.78 100 ASP C CA 1
ATOM 3053 C C . ASP D 1 93 ? 9.239 -4.518 37.997 1.00 6.15 100 ASP C C 1
ATOM 3054 O O . ASP D 1 93 ? 10.302 -3.877 38.081 1.00 6.96 100 ASP C O 1
ATOM 3059 N N . CYS D 1 94 ? 8.315 -4.249 37.074 1.00 8.03 101 CYS C N 1
ATOM 3060 C CA . CYS D 1 94 ? 8.478 -3.140 36.133 1.00 7.31 101 CYS C CA 1
ATOM 3061 C C . CYS D 1 94 ? 8.560 -1.800 36.846 1.00 8.59 101 CYS C C 1
ATOM 3062 O O . CYS D 1 94 ? 9.383 -0.943 36.492 1.00 8.78 101 CYS C O 1
ATOM 3065 N N . TRP D 1 95 ? 7.719 -1.598 37.862 1.00 8.33 102 TRP C N 1
ATOM 3066 C CA . TRP D 1 95 ? 7.742 -0.341 38.594 1.00 4.19 102 TRP C CA 1
ATOM 3067 C C . TRP D 1 95 ? 9.051 -0.173 39.346 1.00 8.06 102 TRP C C 1
ATOM 3068 O O . TRP D 1 95 ? 9.643 0.914 39.328 1.00 7.59 102 TRP C O 1
ATOM 3079 N N . LEU D 1 96 ? 9.517 -1.229 40.028 1.00 6.32 103 LEU C N 1
ATOM 3080 C CA . LEU D 1 96 ? 10.808 -1.142 40.722 1.00 5.05 103 LEU C CA 1
ATOM 3081 C C . LEU D 1 96 ? 11.920 -0.706 39.774 1.00 7.68 103 LEU C C 1
ATOM 3082 O O . LEU D 1 96 ? 12.735 0.156 40.115 1.00 8.59 103 LEU C O 1
ATOM 3087 N N . LEU D 1 97 ? 11.965 -1.311 38.586 1.00 5.69 104 LEU C N 1
ATOM 3088 C CA A LEU D 1 97 ? 12.985 -0.957 37.600 0.55 7.28 104 LEU C CA 1
ATOM 3089 C CA B LEU D 1 97 ? 12.985 -0.955 37.597 0.45 7.30 104 LEU C CA 1
ATOM 3090 C C . LEU D 1 97 ? 12.875 0.509 37.194 1.00 8.99 104 LEU C C 1
ATOM 3091 O O . LEU D 1 97 ? 13.883 1.233 37.146 1.00 9.33 104 LEU C O 1
ATOM 3100 N N . SER D 1 98 ? 11.648 0.968 36.909 1.00 8.65 105 SER C N 1
ATOM 3101 C CA A SER D 1 98 ? 11.408 2.350 36.513 0.56 9.79 105 SER C CA 1
ATOM 3102 C CA B SER D 1 98 ? 11.448 2.354 36.499 0.44 9.78 105 SER C CA 1
ATOM 3103 C C . SER D 1 98 ? 11.870 3.327 37.592 1.00 9.22 105 SER C C 1
ATOM 3104 O O . SER D 1 98 ? 12.475 4.359 37.299 1.00 8.65 105 SER C O 1
ATOM 3109 N N . VAL D 1 99 ? 11.569 3.025 38.853 1.00 7.63 106 VAL C N 1
ATOM 3110 C CA . VAL D 1 99 ? 11.969 3.929 39.931 1.00 6.50 106 VAL C CA 1
ATOM 3111 C C . VAL D 1 99 ? 13.488 4.027 39.998 1.00 6.72 106 VAL C C 1
ATOM 3112 O O . VAL D 1 99 ? 14.057 5.123 40.065 1.00 7.70 106 VAL C O 1
ATOM 3116 N N . SER D 1 100 ? 14.166 2.881 39.945 1.00 7.96 107 SER C N 1
ATOM 3117 C CA . SER D 1 100 ? 15.616 2.896 40.066 1.00 5.88 107 SER C CA 1
ATOM 3118 C C . SER D 1 100 ? 16.264 3.663 38.927 1.00 7.24 107 SER C C 1
ATOM 3119 O O . SER D 1 100 ? 17.223 4.420 39.136 1.00 7.02 107 SER C O 1
ATOM 3122 N N . PHE D 1 101 ? 15.764 3.474 37.706 1.00 8.62 108 PHE C N 1
ATOM 3123 C CA . PHE D 1 101 ? 16.395 4.185 36.597 1.00 6.90 108 PHE C CA 1
ATOM 3124 C C . PHE D 1 101 ? 15.875 5.605 36.437 1.00 9.79 108 PHE C C 1
ATOM 3125 O O . PHE D 1 101 ? 16.507 6.398 35.731 1.00 10.68 108 PHE C O 1
ATOM 3133 N N . TYR D 1 102 ? 14.803 5.969 37.149 1.00 8.45 109 TYR C N 1
ATOM 3134 C CA . TYR D 1 102 ? 14.491 7.378 37.352 1.00 7.25 109 TYR C CA 1
ATOM 3135 C C . TYR D 1 102 ? 15.554 8.039 38.224 1.00 7.98 109 TYR C C 1
ATOM 3136 O O . TYR D 1 102 ? 16.157 9.055 37.843 1.00 9.81 109 TYR C O 1
ATOM 3145 N N . PHE D 1 103 ? 15.815 7.450 39.389 1.00 8.03 110 PHE C N 1
ATOM 3146 C CA . PHE D 1 103 ? 16.886 7.979 40.233 1.00 9.41 110 PHE C CA 1
ATOM 3147 C C . PHE D 1 103 ? 18.223 7.934 39.496 1.00 12.42 110 PHE C C 1
ATOM 3148 O O . PHE D 1 103 ? 19.095 8.780 39.729 1.00 10.67 110 PHE C O 1
ATOM 3156 N N . GLY D 1 104 ? 18.400 6.945 38.610 1.00 6.89 111 GLY C N 1
ATOM 3157 C CA . GLY D 1 104 ? 19.653 6.720 37.902 1.00 10.00 111 GLY C CA 1
ATOM 3158 C C . GLY D 1 104 ? 19.800 7.459 36.580 1.00 8.97 111 GLY C C 1
ATOM 3159 O O . GLY D 1 104 ? 20.681 7.129 35.780 1.00 10.14 111 GLY C O 1
ATOM 3160 N N . ALA D 1 105 ? 18.948 8.454 36.334 1.00 8.02 112 ALA C N 1
ATOM 3161 C CA . ALA D 1 105 ? 18.976 9.156 35.049 1.00 11.64 112 ALA C CA 1
ATOM 3162 C C . ALA D 1 105 ? 20.352 9.758 34.741 1.00 9.11 112 ALA C C 1
ATOM 3163 O O . ALA D 1 105 ? 20.771 9.791 33.581 1.00 10.74 112 ALA C O 1
ATOM 3165 N N . ARG D 1 106 ? 21.061 10.238 35.761 1.00 8.29 113 ARG C N 1
ATOM 3166 C CA . ARG D 1 106 ? 22.333 10.916 35.567 1.00 12.57 113 ARG C CA 1
ATOM 3167 C C . ARG D 1 106 ? 23.519 9.962 35.627 1.00 11.91 113 ARG C C 1
ATOM 3168 O O . ARG D 1 106 ? 24.649 10.402 35.407 1.00 14.98 113 ARG C O 1
ATOM 3176 N N . LEU D 1 107 ? 23.281 8.674 35.870 1.00 12.47 114 LEU C N 1
ATOM 3177 C CA . LEU D 1 107 ? 24.328 7.667 35.763 1.00 9.61 114 LEU C CA 1
ATOM 3178 C C . LEU D 1 107 ? 24.780 7.532 34.310 1.00 11.12 114 LEU C C 1
ATOM 3179 O O . LEU D 1 107 ? 23.977 7.648 33.372 1.00 14.74 114 LEU C O 1
ATOM 3184 N N . ASN D 1 108 ? 26.071 7.262 34.118 1.00 13.59 115 ASN C N 1
ATOM 3185 C CA . ASN D 1 108 ? 26.537 7.020 32.761 1.00 15.50 115 ASN C CA 1
ATOM 3186 C C . ASN D 1 108 ? 26.218 5.586 32.342 1.00 14.04 115 ASN C C 1
ATOM 3187 O O . ASN D 1 108 ? 25.639 4.797 33.093 1.00 12.91 115 ASN C O 1
ATOM 3192 N N . ARG D 1 109 ? 26.618 5.245 31.117 1.00 14.44 116 ARG C N 1
ATOM 3193 C CA . ARG D 1 109 ? 26.230 3.969 30.528 1.00 14.28 116 ARG C CA 1
ATOM 3194 C C . ARG D 1 109 ? 26.790 2.788 31.316 1.00 11.10 116 ARG C C 1
ATOM 3195 O O . ARG D 1 109 ? 26.105 1.779 31.515 1.00 11.63 116 ARG C O 1
ATOM 3203 N N A ASN D 1 110 ? 28.043 2.891 31.765 0.52 11.82 117 ASN C N 1
ATOM 3204 N N B ASN D 1 110 ? 28.030 2.885 31.780 0.48 11.79 117 ASN C N 1
ATOM 3205 C CA A ASN D 1 110 ? 28.641 1.783 32.500 0.52 11.31 117 ASN C CA 1
ATOM 3206 C CA B ASN D 1 110 ? 28.572 1.735 32.487 0.48 11.26 117 ASN C CA 1
ATOM 3207 C C A ASN D 1 110 ? 27.990 1.627 33.868 0.52 10.54 117 ASN C C 1
ATOM 3208 C C B ASN D 1 110 ? 28.003 1.619 33.892 0.48 10.53 117 ASN C C 1
ATOM 3209 O O A ASN D 1 110 ? 27.780 0.502 34.340 0.52 12.81 117 ASN C O 1
ATOM 3210 O O B ASN D 1 110 ? 27.853 0.503 34.405 0.48 12.87 117 ASN C O 1
ATOM 3219 N N . GLU D 1 111 ? 27.648 2.747 34.505 1.00 9.08 118 GLU C N 1
ATOM 3220 C CA . GLU D 1 111 ? 27.006 2.698 35.808 1.00 10.33 118 GLU C CA 1
ATOM 3221 C C . GLU D 1 111 ? 25.600 2.118 35.701 1.00 9.10 118 GLU C C 1
ATOM 3222 O O . GLU D 1 111 ? 25.157 1.391 36.600 1.00 9.66 118 GLU C O 1
ATOM 3228 N N A ARG D 1 112 ? 24.876 2.433 34.621 0.51 9.82 119 ARG C N 1
ATOM 3229 N N B ARG D 1 112 ? 24.876 2.441 34.622 0.49 9.84 119 ARG C N 1
ATOM 3230 C CA A ARG D 1 112 ? 23.551 1.843 34.448 0.51 10.00 119 ARG C CA 1
ATOM 3231 C CA B ARG D 1 112 ? 23.555 1.849 34.428 0.49 10.02 119 ARG C CA 1
ATOM 3232 C C A ARG D 1 112 ? 23.648 0.337 34.243 0.51 9.93 119 ARG C C 1
ATOM 3233 C C B ARG D 1 112 ? 23.659 0.340 34.253 0.49 9.92 119 ARG C C 1
ATOM 3234 O O A ARG D 1 112 ? 22.822 -0.423 34.760 0.51 9.22 119 ARG C O 1
ATOM 3235 O O B ARG D 1 112 ? 22.847 -0.417 34.796 0.49 9.26 119 ARG C O 1
ATOM 3250 N N . LYS D 1 113 ? 24.664 -0.116 33.502 1.00 10.76 120 LYS C N 1
ATOM 3251 C CA . LYS D 1 113 ? 24.873 -1.547 33.345 1.00 8.04 120 LYS C CA 1
ATOM 3252 C C . LYS D 1 113 ? 25.190 -2.209 34.682 1.00 7.88 120 LYS C C 1
ATOM 3253 O O . LYS D 1 113 ? 24.701 -3.309 34.969 1.00 9.02 120 LYS C O 1
ATOM 3259 N N . ARG D 1 114 ? 26.028 -1.567 35.500 1.00 10.46 121 ARG C N 1
ATOM 3260 C CA . ARG D 1 114 ? 26.358 -2.139 36.808 1.00 11.24 121 ARG C CA 1
ATOM 3261 C C . ARG D 1 114 ? 25.129 -2.215 37.707 1.00 7.95 121 ARG C C 1
ATOM 3262 O O . ARG D 1 114 ? 24.932 -3.206 38.423 1.00 9.36 121 ARG C O 1
ATOM 3270 N N . LEU D 1 115 ? 24.337 -1.152 37.726 1.00 8.57 122 LEU C N 1
ATOM 3271 C CA . LEU D 1 115 ? 23.110 -1.146 38.525 1.00 8.74 122 LEU C CA 1
ATOM 3272 C C . LEU D 1 115 ? 22.161 -2.252 38.083 1.00 8.34 122 LEU C C 1
ATOM 3273 O O . LEU D 1 115 ? 21.604 -2.982 38.908 1.00 9.27 122 LEU C O 1
ATOM 3278 N N . PHE D 1 116 ? 21.947 -2.395 36.773 1.00 8.64 123 PHE C N 1
ATOM 3279 C CA . PHE D 1 116 ? 21.080 -3.483 36.355 1.00 8.02 123 PHE C CA 1
ATOM 3280 C C . PHE D 1 116 ? 21.631 -4.841 36.777 1.00 9.13 123 PHE C C 1
ATOM 3281 O O . PHE D 1 116 ? 20.859 -5.748 37.100 1.00 9.89 123 PHE C O 1
ATOM 3289 N N . SER D 1 117 ? 22.959 -5.010 36.751 1.00 8.73 124 SER C N 1
ATOM 3290 C CA . SER D 1 117 ? 23.541 -6.294 37.123 1.00 10.07 124 SER C CA 1
ATOM 3291 C C . SER D 1 117 ? 23.229 -6.643 38.574 1.00 10.31 124 SER C C 1
ATOM 3292 O O . SER D 1 117 ? 22.895 -7.791 38.879 1.00 11.18 124 SER C O 1
ATOM 3295 N N . LEU D 1 118 ? 23.282 -5.650 39.469 1.00 9.70 125 LEU C N 1
ATOM 3296 C CA . LEU D 1 118 ? 22.926 -5.901 40.866 1.00 8.82 125 LEU C CA 1
ATOM 3297 C C . LEU D 1 118 ? 21.462 -6.276 40.988 1.00 8.47 125 LEU C C 1
ATOM 3298 O O . LEU D 1 118 ? 21.114 -7.210 41.718 1.00 11.04 125 LEU C O 1
ATOM 3303 N N . ILE D 1 119 ? 20.599 -5.571 40.259 1.00 7.99 126 ILE C N 1
ATOM 3304 C CA . ILE D 1 119 ? 19.161 -5.853 40.293 1.00 8.98 126 ILE C CA 1
ATOM 3305 C C . ILE D 1 119 ? 18.891 -7.253 39.777 1.00 11.68 126 ILE C C 1
ATOM 3306 O O . ILE D 1 119 ? 18.077 -8.007 40.337 1.00 11.30 126 ILE C O 1
ATOM 3311 N N . ASN D 1 120 ? 19.564 -7.615 38.686 1.00 8.54 127 ASN C N 1
ATOM 3312 C CA . ASN D 1 120 ? 19.329 -8.863 37.999 1.00 8.65 127 ASN C CA 1
ATOM 3313 C C . ASN D 1 120 ? 19.835 -10.065 38.768 1.00 12.16 127 ASN C C 1
ATOM 3314 O O . ASN D 1 120 ? 19.452 -11.190 38.435 1.00 15.35 127 ASN C O 1
ATOM 3319 N N . ASP D 1 121 ? 20.638 -9.856 39.814 1.00 10.24 128 ASP C N 1
ATOM 3320 C CA . ASP D 1 121 ? 21.047 -10.968 40.655 1.00 13.43 128 ASP C CA 1
ATOM 3321 C C . ASP D 1 121 ? 19.988 -11.356 41.687 1.00 17.93 128 ASP C C 1
ATOM 3322 O O . ASP D 1 121 ? 20.143 -12.399 42.337 1.00 19.44 128 ASP C O 1
ATOM 3327 N N . LEU D 1 122 ? 18.908 -10.565 41.843 1.00 14.88 129 LEU C N 1
ATOM 3328 C CA . LEU D 1 122 ? 17.783 -10.908 42.717 1.00 14.07 129 LEU C CA 1
ATOM 3329 C C . LEU D 1 122 ? 16.655 -11.524 41.898 1.00 19.29 129 LEU C C 1
ATOM 3330 O O . LEU D 1 122 ? 16.351 -11.032 40.803 1.00 16.73 129 LEU C O 1
ATOM 3335 N N . PRO D 1 123 ? 16.051 -12.611 42.375 1.00 12.82 130 PRO C N 1
ATOM 3336 C CA . PRO D 1 123 ? 14.898 -13.192 41.675 1.00 11.05 130 PRO C CA 1
ATOM 3337 C C . PRO D 1 123 ? 13.807 -12.144 41.494 1.00 12.93 130 PRO C C 1
ATOM 3338 O O . PRO D 1 123 ? 13.593 -11.293 42.362 1.00 13.96 130 PRO C O 1
ATOM 3342 N N . THR D 1 124 ? 13.134 -12.181 40.343 1.00 11.68 131 THR C N 1
ATOM 3343 C CA . THR D 1 124 ? 12.068 -11.208 40.169 1.00 8.16 131 THR C CA 1
ATOM 3344 C C . THR D 1 124 ? 10.858 -11.615 40.996 1.00 9.30 131 THR C C 1
ATOM 3345 O O . THR D 1 124 ? 10.673 -12.792 41.334 1.00 10.86 131 THR C O 1
ATOM 3349 N N . LEU D 1 125 ? 10.031 -10.622 41.326 1.00 9.12 132 LEU C N 1
ATOM 3350 C CA . LEU D 1 125 ? 8.789 -10.940 42.025 1.00 10.16 132 LEU C CA 1
ATOM 3351 C C . LEU D 1 125 ? 7.944 -11.900 41.201 1.00 10.46 132 LEU C C 1
ATOM 3352 O O . LEU D 1 125 ? 7.341 -12.835 41.744 1.00 11.55 132 LEU C O 1
ATOM 3357 N N . PHE D 1 126 ? 7.908 -11.702 39.881 1.00 8.68 133 PHE C N 1
ATOM 3358 C CA . PHE D 1 126 ? 7.180 -12.625 39.024 1.00 8.49 133 PHE C CA 1
ATOM 3359 C C . PHE D 1 126 ? 7.736 -14.038 39.151 1.00 9.66 133 PHE C C 1
ATOM 3360 O O . PHE D 1 126 ? 6.969 -14.998 39.268 1.00 12.49 133 PHE C O 1
ATOM 3368 N N . ASP D 1 127 ? 9.058 -14.191 39.139 1.00 10.02 134 ASP C N 1
ATOM 3369 C CA . ASP D 1 127 ? 9.612 -15.535 39.288 1.00 13.70 134 ASP C CA 1
ATOM 3370 C C . ASP D 1 127 ? 9.254 -16.138 40.644 1.00 14.35 134 ASP C C 1
ATOM 3371 O O . ASP D 1 127 ? 8.933 -17.328 40.732 1.00 16.19 134 ASP C O 1
ATOM 3376 N N . VAL D 1 128 ? 9.293 -15.338 41.714 1.00 11.05 135 VAL C N 1
ATOM 3377 C CA . VAL D 1 128 ? 9.020 -15.884 43.038 1.00 12.41 135 VAL C CA 1
ATOM 3378 C C . VAL D 1 128 ? 7.564 -16.296 43.152 1.00 15.58 135 VAL C C 1
ATOM 3379 O O . VAL D 1 128 ? 7.243 -17.392 43.627 1.00 17.46 135 VAL C O 1
ATOM 3383 N N . VAL D 1 129 ? 6.658 -15.408 42.747 1.00 13.87 136 VAL C N 1
ATOM 3384 C CA . VAL D 1 129 ? 5.232 -15.657 42.907 1.00 16.70 136 VAL C CA 1
ATOM 3385 C C . VAL D 1 129 ? 4.784 -16.842 42.058 1.00 19.50 136 VAL C C 1
ATOM 3386 O O . VAL D 1 129 ? 3.987 -17.677 42.512 1.00 27.68 136 VAL C O 1
ATOM 3390 N N . THR D 1 130 ? 5.282 -16.946 40.823 1.00 14.70 137 THR C N 1
ATOM 3391 C CA . THR D 1 130 ? 4.913 -18.038 39.923 1.00 15.66 137 THR C CA 1
ATOM 3392 C C . THR D 1 130 ? 5.721 -19.307 40.170 1.00 25.43 137 THR C C 1
ATOM 3393 O O . THR D 1 130 ? 5.485 -20.317 39.498 1.00 30.50 137 THR C O 1
ATOM 3397 N N . GLY D 1 131 ? 6.662 -19.278 41.107 1.00 20.78 138 GLY C N 1
ATOM 3398 C CA . GLY D 1 131 ? 7.473 -20.453 41.400 1.00 28.27 138 GLY C CA 1
ATOM 3399 C C . GLY D 1 131 ? 8.404 -20.866 40.281 1.00 24.18 138 GLY C C 1
ATOM 3400 O O . GLY D 1 131 ? 8.658 -22.061 40.105 1.00 33.42 138 GLY C O 1
ATOM 3401 N N . ARG D 1 132 ? 8.915 -19.911 39.512 1.00 26.60 139 ARG C N 1
ATOM 3402 C CA . ARG D 1 132 ? 9.854 -20.213 38.433 1.00 30.09 139 ARG C CA 1
ATOM 3403 C C . ARG D 1 132 ? 11.255 -20.485 38.963 1.00 37.26 139 ARG C C 1
ATOM 3404 O O . ARG D 1 132 ? 11.708 -19.822 39.896 1.00 42.40 139 ARG C O 1
ATOM 3412 N N . SER E 1 2 ? 2.695 -10.258 20.885 1.00 28.34 -1 SER E N 1
ATOM 3413 C CA . SER E 1 2 ? 3.541 -9.374 21.682 1.00 21.16 -1 SER E CA 1
ATOM 3414 C C . SER E 1 2 ? 4.976 -9.837 21.539 1.00 19.51 -1 SER E C 1
ATOM 3415 O O . SER E 1 2 ? 5.209 -11.023 21.375 1.00 19.76 -1 SER E O 1
ATOM 3418 N N . PRO E 1 3 ? 5.929 -8.908 21.630 1.00 15.12 10 PRO E N 1
ATOM 3419 C CA . PRO E 1 3 ? 7.350 -9.297 21.604 1.00 12.42 10 PRO E CA 1
ATOM 3420 C C . PRO E 1 3 ? 7.659 -10.286 22.711 1.00 15.33 10 PRO E C 1
ATOM 3421 O O . PRO E 1 3 ? 7.220 -10.116 23.850 1.00 15.67 10 PRO E O 1
ATOM 3425 N N . ARG E 1 4 ? 8.450 -11.313 22.381 1.00 12.72 11 ARG E N 1
ATOM 3426 C CA . ARG E 1 4 ? 8.802 -12.316 23.377 1.00 13.38 11 ARG E CA 1
ATOM 3427 C C . ARG E 1 4 ? 10.293 -12.603 23.464 1.00 13.57 11 ARG E C 1
ATOM 3428 O O . ARG E 1 4 ? 10.816 -12.752 24.568 1.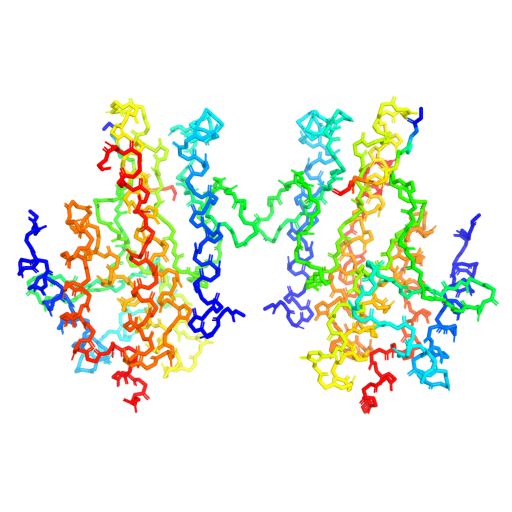00 17.76 11 ARG E O 1
ATOM 3436 N N . THR E 1 5 ? 10.988 -12.707 22.331 1.00 14.49 12 THR E N 1
ATOM 3437 C CA . THR E 1 5 ? 12.421 -12.932 22.364 1.00 14.20 12 THR E CA 1
ATOM 3438 C C . THR E 1 5 ? 13.163 -11.638 22.655 1.00 10.85 12 THR E C 1
ATOM 3439 O O . THR E 1 5 ? 12.637 -10.539 22.479 1.00 12.38 12 THR E O 1
ATOM 3443 N N . VAL E 1 6 ? 14.430 -11.787 23.044 1.00 10.76 13 VAL E N 1
ATOM 3444 C CA . VAL E 1 6 ? 15.283 -10.623 23.259 1.00 11.33 13 VAL E CA 1
ATOM 3445 C C . VAL E 1 6 ? 15.265 -9.715 22.033 1.00 11.22 13 VAL E C 1
ATOM 3446 O O . VAL E 1 6 ? 15.094 -8.495 22.150 1.00 10.57 13 VAL E O 1
ATOM 3450 N N . GLU E 1 7 ? 15.436 -10.300 20.838 1.00 11.59 14 GLU E N 1
ATOM 3451 C CA . GLU E 1 7 ? 15.483 -9.483 19.628 1.00 10.90 14 GLU E CA 1
ATOM 3452 C C . GLU E 1 7 ? 14.150 -8.816 19.328 1.00 8.17 14 GLU E C 1
ATOM 3453 O O . GLU E 1 7 ? 14.125 -7.664 18.876 1.00 11.07 14 GLU E O 1
ATOM 3459 N N . GLU E 1 8 ? 13.031 -9.519 19.551 1.00 7.83 15 GLU E N 1
ATOM 3460 C CA . GLU E 1 8 ? 11.730 -8.897 19.320 1.00 9.55 15 GLU E CA 1
ATOM 3461 C C . GLU E 1 8 ? 11.518 -7.748 20.292 1.00 11.67 15 GLU E C 1
ATOM 3462 O O . GLU E 1 8 ? 11.021 -6.697 19.904 1.00 9.46 15 GLU E O 1
ATOM 3468 N N . ILE E 1 9 ? 11.903 -7.935 21.556 1.00 11.11 16 ILE E N 1
ATOM 3469 C CA . ILE E 1 9 ? 11.668 -6.870 22.531 1.00 7.48 16 ILE E CA 1
ATOM 3470 C C . ILE E 1 9 ? 12.563 -5.669 22.242 1.00 8.95 16 ILE E C 1
ATOM 3471 O O . ILE E 1 9 ? 12.116 -4.511 22.326 1.00 9.26 16 ILE E O 1
ATOM 3476 N N . PHE E 1 10 ? 13.815 -5.911 21.808 1.00 8.26 17 PHE E N 1
ATOM 3477 C CA . PHE E 1 10 ? 14.676 -4.779 21.482 1.00 8.53 17 PHE E CA 1
ATOM 3478 C C . PHE E 1 10 ? 14.189 -4.040 20.236 1.00 9.53 17 PHE E C 1
ATOM 3479 O O . PHE E 1 10 ? 14.272 -2.809 20.175 1.00 10.57 17 PHE E O 1
ATOM 3487 N N . LYS E 1 11 ? 13.686 -4.767 19.233 1.00 8.55 18 LYS E N 1
ATOM 3488 C CA . LYS E 1 11 ? 13.096 -4.103 18.077 1.00 8.14 18 LYS E CA 1
ATOM 3489 C C . LYS E 1 11 ? 11.955 -3.189 18.492 1.00 9.14 18 LYS E C 1
ATOM 3490 O O . LYS E 1 11 ? 11.883 -2.036 18.049 1.00 8.97 18 LYS E O 1
ATOM 3496 N N . ASP E 1 12 ? 11.080 -3.691 19.362 1.00 8.98 19 ASP E N 1
ATOM 3497 C CA . ASP E 1 12 ? 9.959 -2.910 19.886 1.00 10.05 19 ASP E CA 1
ATOM 3498 C C . ASP E 1 12 ? 10.458 -1.704 20.685 1.00 9.18 19 ASP E C 1
ATOM 3499 O O . ASP E 1 12 ? 9.969 -0.586 20.502 1.00 8.92 19 ASP E O 1
ATOM 3504 N N . TYR E 1 13 ? 11.453 -1.913 21.555 1.00 8.65 20 TYR E N 1
ATOM 3505 C CA . TYR E 1 13 ? 12.054 -0.803 22.302 1.00 8.79 20 TYR E CA 1
ATOM 3506 C C . TYR E 1 13 ? 12.608 0.270 21.368 1.00 11.12 20 TYR E C 1
ATOM 3507 O O . TYR E 1 13 ? 12.324 1.466 21.533 1.00 8.35 20 TYR E O 1
ATOM 3516 N N A SER E 1 14 ? 13.429 -0.143 20.391 0.41 8.86 21 SER E N 1
ATOM 3517 N N B SER E 1 14 ? 13.420 -0.138 20.385 0.59 8.84 21 SER E N 1
ATOM 3518 C CA A SER E 1 14 ? 14.079 0.818 19.504 0.41 10.14 21 SER E CA 1
ATOM 3519 C CA B SER E 1 14 ? 14.079 0.849 19.539 0.59 10.09 21 SER E CA 1
ATOM 3520 C C A SER E 1 14 ? 13.052 1.646 18.745 0.41 7.58 21 SER E C 1
ATOM 3521 C C B SER E 1 14 ? 13.064 1.646 18.728 0.59 7.56 21 SER E C 1
ATOM 3522 O O A SER E 1 14 ? 13.242 2.849 18.539 0.41 9.06 21 SER E O 1
ATOM 3523 O O B SER E 1 14 ? 13.267 2.842 18.491 0.59 9.13 21 SER E O 1
ATOM 3528 N N . ALA E 1 15 ? 11.954 1.015 18.328 1.00 7.28 22 ALA E N 1
ATOM 3529 C CA . ALA E 1 15 ? 10.934 1.727 17.567 1.00 8.56 22 ALA E CA 1
ATOM 3530 C C . ALA E 1 15 ? 10.200 2.738 18.442 1.00 10.62 22 ALA E C 1
ATOM 3531 O O . ALA E 1 15 ? 10.013 3.884 18.031 1.00 10.63 22 ALA E O 1
ATOM 3533 N N . ARG E 1 16 ? 9.769 2.329 19.647 1.00 8.70 23 ARG E N 1
ATOM 3534 C CA . ARG E 1 16 ? 9.129 3.282 20.555 1.00 5.94 23 ARG E CA 1
ATOM 3535 C C . ARG E 1 16 ? 10.089 4.392 20.938 1.00 7.18 23 ARG E C 1
ATOM 3536 O O . ARG E 1 16 ? 9.706 5.566 20.992 1.00 9.49 23 ARG E O 1
ATOM 3544 N N . ARG E 1 17 ? 11.345 4.040 21.207 1.00 6.75 24 ARG E N 1
ATOM 3545 C CA . ARG E 1 17 ? 12.337 5.054 21.526 1.00 7.22 24 ARG E CA 1
ATOM 3546 C C . ARG E 1 17 ? 12.477 6.070 20.398 1.00 8.17 24 ARG E C 1
ATOM 3547 O O . ARG E 1 17 ? 12.598 7.275 20.642 1.00 10.51 24 ARG E O 1
ATOM 3555 N N . ALA E 1 18 ? 12.527 5.593 19.148 1.00 9.63 25 ALA E N 1
ATOM 3556 C CA . ALA E 1 18 ? 12.711 6.513 18.036 1.00 11.93 25 ALA E CA 1
ATOM 3557 C C . ALA E 1 18 ? 11.551 7.493 17.952 1.00 6.93 25 ALA E C 1
ATOM 3558 O O . ALA E 1 18 ? 11.746 8.684 17.663 1.00 12.24 25 ALA E O 1
ATOM 3560 N N . ALA E 1 19 ? 10.343 6.997 18.202 1.00 6.97 26 ALA E N 1
ATOM 3561 C CA . ALA E 1 19 ? 9.153 7.845 18.209 1.00 9.39 26 ALA E CA 1
ATOM 3562 C C . ALA E 1 19 ? 9.270 8.921 19.279 1.00 7.83 26 ALA E C 1
ATOM 3563 O O . ALA E 1 19 ? 9.041 10.108 19.019 1.00 10.68 26 ALA E O 1
ATOM 3565 N N . LEU E 1 20 ? 9.635 8.519 20.490 1.00 9.72 27 LEU E N 1
ATOM 3566 C CA . LEU E 1 20 ? 9.713 9.485 21.578 1.00 8.54 27 LEU E CA 1
ATOM 3567 C C . LEU E 1 20 ? 10.841 10.476 21.356 1.00 8.31 27 LEU E C 1
ATOM 3568 O O . LEU E 1 20 ? 10.711 11.666 21.682 1.00 10.61 27 LEU E O 1
ATOM 3573 N N . LEU E 1 21 ? 11.971 10.011 20.825 1.00 10.23 28 LEU E N 1
ATOM 3574 C CA . LEU E 1 21 ? 13.048 10.940 20.527 1.00 12.77 28 LEU E CA 1
ATOM 3575 C C . LEU E 1 21 ? 12.603 11.979 19.514 1.00 10.37 28 LEU E C 1
ATOM 3576 O O . LEU E 1 21 ? 12.927 13.164 19.654 1.00 12.31 28 LEU E O 1
ATOM 3581 N N . ARG E 1 22 ? 11.859 11.554 18.488 1.00 11.36 29 ARG E N 1
ATOM 3582 C CA . ARG E 1 22 ? 11.349 12.520 17.519 1.00 13.69 29 ARG E CA 1
ATOM 3583 C C . ARG E 1 22 ? 10.428 13.528 18.189 1.00 12.52 29 ARG E C 1
ATOM 3584 O O . ARG E 1 22 ? 10.520 14.726 17.916 1.00 11.25 29 ARG E O 1
ATOM 3592 N N . ALA E 1 23 ? 9.543 13.068 19.082 1.00 11.48 30 ALA E N 1
ATOM 3593 C CA . ALA E 1 23 ? 8.643 14.002 19.759 1.00 10.09 30 ALA E CA 1
ATOM 3594 C C . ALA E 1 23 ? 9.416 15.065 20.514 1.00 11.01 30 ALA E C 1
ATOM 3595 O O . ALA E 1 23 ? 8.985 16.218 20.587 1.00 11.01 30 ALA E O 1
ATOM 3597 N N . LEU E 1 24 ? 10.564 14.694 21.092 1.00 10.50 31 LEU E N 1
ATOM 3598 C CA . LEU E 1 24 ? 11.313 15.605 21.942 1.00 8.59 31 LEU E CA 1
ATOM 3599 C C . LEU E 1 24 ? 12.296 16.478 21.184 1.00 13.63 31 LEU E C 1
ATOM 3600 O O . LEU E 1 24 ? 12.894 17.369 21.791 1.00 14.87 31 LEU E O 1
ATOM 3605 N N . THR E 1 25 ? 12.490 16.236 19.887 1.00 11.95 32 THR E N 1
ATOM 3606 C CA . THR E 1 25 ? 13.510 16.935 19.117 1.00 13.67 32 THR E CA 1
ATOM 3607 C C . THR E 1 25 ? 12.917 17.459 17.805 1.00 13.46 32 THR E C 1
ATOM 3608 O O . THR E 1 25 ? 12.414 18.586 17.759 1.00 12.75 32 THR E O 1
ATOM 3612 N N . LYS E 1 26 ? 12.921 16.627 16.758 1.00 16.25 33 LYS E N 1
ATOM 3613 C CA . LYS E 1 26 ? 12.434 17.051 15.445 1.00 16.96 33 LYS E CA 1
ATOM 3614 C C . LYS E 1 26 ? 11.009 17.595 15.493 1.00 18.18 33 LYS E C 1
ATOM 3615 O O . LYS E 1 26 ? 10.701 18.598 14.833 1.00 15.37 33 LYS E O 1
ATOM 3621 N N . ASP E 1 27 ? 10.114 16.924 16.226 1.00 13.01 34 ASP E N 1
ATOM 3622 C CA . ASP E 1 27 ? 8.704 17.280 16.281 1.00 14.68 34 ASP E CA 1
ATOM 3623 C C . ASP E 1 27 ? 8.363 18.073 17.529 1.00 12.65 34 ASP E C 1
ATOM 3624 O O . ASP E 1 27 ? 7.194 18.099 17.925 1.00 13.62 34 ASP E O 1
ATOM 3629 N N . VAL E 1 28 ? 9.358 18.714 18.156 1.00 11.07 35 VAL E N 1
ATOM 3630 C CA . VAL E 1 28 ? 9.135 19.277 19.486 1.00 11.93 35 VAL E CA 1
ATOM 3631 C C . VAL E 1 28 ? 8.076 20.376 19.471 1.00 15.74 35 VAL E C 1
ATOM 3632 O O . VAL E 1 28 ? 7.329 20.521 20.439 1.00 13.16 35 VAL E O 1
ATOM 3636 N N . ASP E 1 29 ? 7.989 21.169 18.403 1.00 13.31 36 ASP E N 1
ATOM 3637 C CA . ASP E 1 29 ? 6.948 22.197 18.360 1.00 14.13 36 ASP E CA 1
ATOM 3638 C C . ASP E 1 29 ? 5.559 21.576 18.394 1.00 16.35 36 ASP E C 1
ATOM 3639 O O . ASP E 1 29 ? 4.676 22.040 19.123 1.00 17.28 36 ASP E O 1
ATOM 3644 N N . ASP E 1 30 ? 5.353 20.518 17.610 1.00 13.95 37 ASP E N 1
ATOM 3645 C CA . ASP E 1 30 ? 4.067 19.821 17.611 1.00 14.01 37 ASP E CA 1
ATOM 3646 C C . ASP E 1 30 ? 3.791 19.191 18.975 1.00 13.98 37 ASP E C 1
ATOM 3647 O O . ASP E 1 30 ? 2.701 19.339 19.541 1.00 13.57 37 ASP E O 1
ATOM 3652 N N . PHE E 1 31 ? 4.788 18.492 19.522 1.00 11.87 38 PHE E N 1
ATOM 3653 C CA . PHE E 1 31 ? 4.639 17.880 20.837 1.00 11.08 38 PHE E CA 1
ATOM 3654 C C . PHE E 1 31 ? 4.295 18.927 21.888 1.00 11.35 38 PHE E C 1
ATOM 3655 O O . PHE E 1 31 ? 3.352 18.757 22.668 1.00 11.33 38 PHE E O 1
ATOM 3663 N N . TYR E 1 32 ? 5.048 20.028 21.910 1.00 11.99 39 TYR E N 1
ATOM 3664 C CA . TYR E 1 32 ? 4.797 21.095 22.870 1.00 16.01 39 TYR E CA 1
ATOM 3665 C C . TYR E 1 32 ? 3.369 21.611 22.744 1.00 13.27 39 TYR E C 1
ATOM 3666 O O . TYR E 1 32 ? 2.667 21.774 23.748 1.00 14.41 39 TYR E O 1
ATOM 3675 N N . SER E 1 33 ? 2.915 21.836 21.501 1.00 12.79 40 SER E N 1
ATOM 3676 C CA A SER E 1 33 ? 1.585 22.390 21.275 0.48 12.93 40 SER E CA 1
ATOM 3677 C CA B SER E 1 33 ? 1.585 22.392 21.278 0.52 12.93 40 SER E CA 1
ATOM 3678 C C . SER E 1 33 ? 0.490 21.434 21.721 1.00 17.20 40 SER E C 1
ATOM 3679 O O . SER E 1 33 ? -0.583 21.879 22.146 1.00 18.36 40 SER E O 1
ATOM 3684 N N . GLN E 1 34 ? 0.736 20.127 21.637 1.00 15.89 41 GLN E N 1
ATOM 3685 C CA . GLN E 1 34 ? -0.275 19.159 22.042 1.00 18.93 41 GLN E CA 1
ATOM 3686 C C . GLN E 1 34 ? -0.376 19.008 23.552 1.00 18.72 41 GLN E C 1
ATOM 3687 O O . GLN E 1 34 ? -1.399 18.509 24.044 1.00 17.98 41 GLN E O 1
ATOM 3693 N N . CYS E 1 35 ? 0.640 19.447 24.293 1.00 18.56 42 CYS E N 1
ATOM 3694 C CA . CYS E 1 35 ? 0.666 19.319 25.753 1.00 13.64 42 CYS E CA 1
ATOM 3695 C C . CYS E 1 35 ? 0.091 20.566 26.426 1.00 14.26 42 CYS E C 1
ATOM 3696 O O . CYS E 1 35 ? 0.720 21.197 27.278 1.00 17.72 42 CYS E O 1
ATOM 3699 N N . ASP E 1 36 ? -1.149 20.876 26.054 1.00 23.46 43 ASP E N 1
ATOM 3700 C CA . ASP E 1 36 ? -1.858 22.041 26.567 1.00 37.96 43 ASP E CA 1
ATOM 3701 C C . ASP E 1 36 ? -2.068 21.933 28.076 1.00 21.17 43 ASP E C 1
ATOM 3702 O O . ASP E 1 36 ? -2.743 20.999 28.533 1.00 25.67 43 ASP E O 1
ATOM 3707 N N . PRO E 1 37 ? -1.524 22.853 28.875 1.00 24.12 44 PRO E N 1
ATOM 3708 C CA . PRO E 1 37 ? -1.604 22.711 30.340 1.00 25.66 44 PRO E CA 1
ATOM 3709 C C . PRO E 1 37 ? -3.012 22.791 30.887 1.00 34.56 44 PRO E C 1
ATOM 3710 O O . PRO E 1 37 ? -3.254 22.333 32.010 1.00 30.07 44 PRO E O 1
ATOM 3714 N N . GLU E 1 38 ? -3.948 23.349 30.133 1.00 24.28 45 GLU E N 1
ATOM 3715 C CA . GLU E 1 38 ? -5.313 23.503 30.597 1.00 42.07 45 GLU E CA 1
ATOM 3716 C C . GLU E 1 38 ? -6.225 22.388 30.094 1.00 32.87 45 GLU E C 1
ATOM 3717 O O . GLU E 1 38 ? -7.426 22.413 30.383 1.00 31.49 45 GLU E O 1
ATOM 3723 N N . LYS E 1 39 ? -5.670 21.454 29.358 1.00 27.64 46 LYS E N 1
ATOM 3724 C CA . LYS E 1 39 ? -6.414 20.275 29.021 1.00 20.97 46 LYS E CA 1
ATOM 3725 C C . LYS E 1 39 ? -6.373 19.337 30.252 1.00 15.36 46 LYS E C 1
ATOM 3726 O O . LYS E 1 39 ? -5.714 19.554 31.185 1.00 21.08 46 LYS E O 1
ATOM 3732 N N . GLU E 1 40 ? -7.020 18.185 30.137 1.00 21.14 47 GLU E N 1
ATOM 3733 C CA . GLU E 1 40 ? -6.933 17.157 31.167 1.00 23.33 47 GLU E CA 1
ATOM 3734 C C . GLU E 1 40 ? -5.514 16.497 31.152 1.00 14.10 47 GLU E C 1
ATOM 3735 O O . GLU E 1 40 ? -4.735 16.694 30.298 1.00 17.07 47 GLU E O 1
ATOM 3741 N N . ASN E 1 41 ? -5.236 15.692 32.142 1.00 14.52 48 ASN E N 1
ATOM 3742 C CA . ASN E 1 41 ? -3.921 15.095 32.278 1.00 12.30 48 ASN E CA 1
ATOM 3743 C C . ASN E 1 41 ? -3.537 14.250 31.043 1.00 14.86 48 ASN E C 1
ATOM 3744 O O . ASN E 1 41 ? -4.273 13.459 30.612 1.00 16.28 48 ASN E O 1
ATOM 3749 N N . LEU E 1 42 ? -2.385 14.562 30.467 1.00 13.98 49 LEU E N 1
ATOM 3750 C CA . LEU E 1 42 ? -1.931 13.918 29.245 1.00 11.13 49 LEU E CA 1
ATOM 3751 C C . LEU E 1 42 ? -0.631 13.127 29.439 1.00 13.25 49 LEU E C 1
ATOM 3752 O O . LEU E 1 42 ? 0.097 13.374 30.297 1.00 11.14 49 LEU E O 1
ATOM 3757 N N . CYS E 1 43 ? -0.428 12.179 28.531 1.00 10.58 50 CYS E N 1
ATOM 3758 C CA . CYS E 1 43 ? 0.755 11.327 28.527 1.00 11.20 50 CYS E CA 1
ATOM 3759 C C . CYS E 1 43 ? 1.338 11.303 27.128 1.00 12.89 50 CYS E C 1
ATOM 3760 O O . CYS E 1 43 ? 0.631 11.501 26.137 1.00 12.86 50 CYS E O 1
ATOM 3763 N N . LEU E 1 44 ? 2.630 10.994 27.057 1.00 8.66 51 LEU E N 1
ATOM 3764 C CA . LEU E 1 44 ? 3.342 10.841 25.794 1.00 8.61 51 LEU E CA 1
ATOM 3765 C C . LEU E 1 44 ? 3.635 9.363 25.582 1.00 6.84 51 LEU E C 1
ATOM 3766 O O . LEU E 1 44 ? 4.348 8.751 26.377 1.00 8.14 51 LEU E O 1
ATOM 3771 N N . TYR E 1 45 ? 3.052 8.794 24.527 1.00 8.59 52 TYR E N 1
ATOM 3772 C CA . TYR E 1 45 ? 3.191 7.391 24.177 1.00 10.20 52 TYR E CA 1
ATOM 3773 C C . TYR E 1 45 ? 4.082 7.232 22.957 1.00 11.01 52 TYR E C 1
ATOM 3774 O O . TYR E 1 45 ? 4.010 8.030 22.011 1.00 10.99 52 TYR E O 1
ATOM 3783 N N . GLY E 1 46 ? 4.881 6.172 22.952 1.00 10.03 53 GLY E N 1
ATOM 3784 C CA . GLY E 1 46 ? 5.615 5.784 21.755 1.00 9.83 53 GLY E CA 1
ATOM 3785 C C . GLY E 1 46 ? 5.134 4.433 21.270 1.00 9.99 53 GLY E C 1
ATOM 3786 O O . GLY E 1 46 ? 5.096 3.488 22.048 1.00 11.27 53 GLY E O 1
ATOM 3787 N N . HIS E 1 47 ? 4.787 4.325 20.007 1.00 11.13 54 HIS E N 1
ATOM 3788 C CA . HIS E 1 47 ? 4.228 3.128 19.395 1.00 10.37 54 HIS E CA 1
ATOM 3789 C C . HIS E 1 47 ? 5.294 2.375 18.603 1.00 10.53 54 HIS E C 1
ATOM 3790 O O . HIS E 1 47 ? 6.263 2.969 18.123 1.00 10.81 54 HIS E O 1
ATOM 3797 N N . PRO E 1 48 ? 5.140 1.051 18.480 1.00 10.05 55 PRO E N 1
ATOM 3798 C CA . PRO E 1 48 ? 6.167 0.232 17.823 1.00 12.60 55 PRO E CA 1
ATOM 3799 C C . PRO E 1 48 ? 6.252 0.437 16.324 1.00 14.62 55 PRO E C 1
ATOM 3800 O O . PRO E 1 48 ? 7.172 -0.103 15.702 1.00 14.00 55 PRO E O 1
ATOM 3804 N N . ASN E 1 49 ? 5.355 1.223 15.732 1.00 13.80 56 ASN E N 1
ATOM 3805 C CA . ASN E 1 49 ? 5.513 1.636 14.345 1.00 12.87 56 ASN E CA 1
ATOM 3806 C C . ASN E 1 49 ? 6.286 2.947 14.221 1.00 13.82 56 ASN E C 1
ATOM 3807 O O . ASN E 1 49 ? 6.330 3.536 13.137 1.00 16.44 56 ASN E O 1
ATOM 3812 N N . GLU E 1 50 ? 6.889 3.419 15.328 1.00 12.23 57 GLU E N 1
ATOM 3813 C CA . GLU E 1 50 ? 7.716 4.619 15.399 1.00 11.98 57 GLU E CA 1
ATOM 3814 C C . GLU E 1 50 ? 6.900 5.904 15.369 1.00 13.05 57 GLU E C 1
ATOM 3815 O O . GLU E 1 50 ? 7.461 6.979 15.178 1.00 17.29 57 GLU E O 1
ATOM 3821 N N . SER E 1 51 ? 5.598 5.828 15.627 1.00 12.10 58 SER E N 1
ATOM 3822 C CA . SER E 1 51 ? 4.812 7.039 15.801 1.00 13.41 58 SER E CA 1
ATOM 3823 C C . SER E 1 51 ? 4.669 7.344 17.287 1.00 10.94 58 SER E C 1
ATOM 3824 O O . SER E 1 51 ? 4.634 6.438 18.122 1.00 14.68 58 SER E O 1
ATOM 3827 N N . TRP E 1 52 ? 4.596 8.629 17.609 1.00 10.18 59 TRP E N 1
ATOM 3828 C CA . TRP E 1 52 ? 4.300 9.059 18.969 1.00 7.75 59 TRP E CA 1
ATOM 3829 C C . TRP E 1 52 ? 2.903 9.659 19.029 1.00 10.66 59 TRP E C 1
ATOM 3830 O O . TRP E 1 52 ? 2.341 10.097 18.021 1.00 12.95 59 TRP E O 1
ATOM 3841 N N . GLU E 1 53 ? 2.354 9.676 20.238 1.00 9.68 60 GLU E N 1
ATOM 3842 C CA . GLU E 1 53 ? 0.983 10.122 20.457 1.00 8.06 60 GLU E CA 1
ATOM 3843 C C . GLU E 1 53 ? 0.907 10.791 21.823 1.00 17.57 60 GLU E C 1
ATOM 3844 O O . GLU E 1 53 ? 1.454 10.271 22.799 1.00 11.73 60 GLU E O 1
ATOM 3850 N N . VAL E 1 54 ? 0.242 11.943 21.892 1.00 10.18 61 VAL E N 1
ATOM 3851 C CA . VAL E 1 54 ? -0.121 12.556 23.163 1.00 11.56 61 VAL E CA 1
ATOM 3852 C C . VAL E 1 54 ? -1.595 12.279 23.392 1.00 13.40 61 VAL E C 1
ATOM 3853 O O . VAL E 1 54 ? -2.421 12.559 22.513 1.00 14.58 61 VAL E O 1
ATOM 3857 N N . ASN E 1 55 ? -1.936 11.712 24.548 1.00 11.92 62 ASN E N 1
ATOM 3858 C CA . ASN E 1 55 ? -3.346 11.409 24.775 1.00 12.98 62 ASN E CA 1
ATOM 3859 C C . ASN E 1 55 ? -3.615 11.284 26.261 1.00 15.17 62 ASN E C 1
ATOM 3860 O O . ASN E 1 55 ? -2.697 11.220 27.084 1.00 17.77 62 ASN E O 1
ATOM 3865 N N . LEU E 1 56 ? -4.908 11.256 26.591 1.00 16.30 63 LEU E N 1
ATOM 3866 C CA . LEU E 1 56 ? -5.320 10.928 27.936 1.00 15.14 63 LEU E CA 1
ATOM 3867 C C . LEU E 1 56 ? -4.842 9.519 28.280 1.00 17.82 63 LEU E C 1
ATOM 3868 O O . LEU E 1 56 ? -4.565 8.716 27.384 1.00 20.68 63 LEU E O 1
ATOM 3873 N N . PRO E 1 57 ? -4.721 9.197 29.565 1.00 16.11 64 PRO E N 1
ATOM 3874 C CA . PRO E 1 57 ? -4.332 7.837 29.942 1.00 18.84 64 PRO E CA 1
ATOM 3875 C C . PRO E 1 57 ? -5.343 6.815 29.444 1.00 27.01 64 PRO E C 1
ATOM 3876 O O . PRO E 1 57 ? -6.480 7.140 29.093 1.00 25.20 64 PRO E O 1
ATOM 3880 N N . ALA E 1 58 ? -4.891 5.561 29.396 1.00 28.92 65 ALA E N 1
ATOM 3881 C CA . ALA E 1 58 ? -5.689 4.479 28.832 1.00 39.84 65 ALA E CA 1
ATOM 3882 C C . ALA E 1 58 ? -7.033 4.354 29.543 1.00 42.09 65 ALA E C 1
ATOM 3883 O O . ALA E 1 58 ? -7.120 4.496 30.766 1.00 40.71 65 ALA E O 1
ATOM 3885 N N . GLU E 1 59 ? -8.086 4.093 28.764 1.00 41.07 66 GLU E N 1
ATOM 3886 C CA . 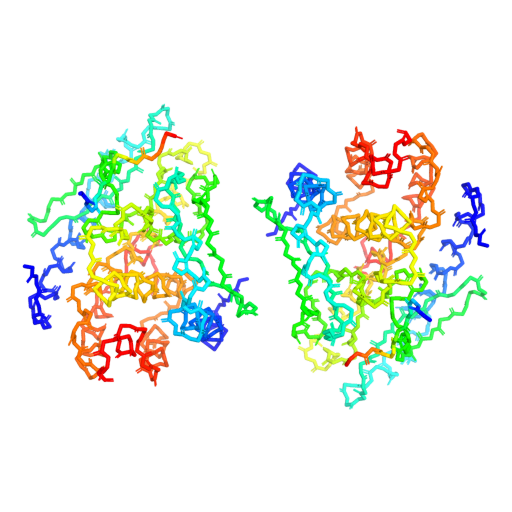GLU E 1 59 ? -9.422 3.957 29.340 1.00 45.55 66 GLU E CA 1
ATOM 3887 C C . GLU E 1 59 ? -9.531 2.703 30.201 1.00 46.25 66 GLU E C 1
ATOM 3888 O O . GLU E 1 59 ? -10.117 2.739 31.290 1.00 44.49 66 GLU E O 1
ATOM 3894 N N . GLU E 1 60 ? -8.988 1.582 29.723 1.00 46.35 67 GLU E N 1
ATOM 3895 C CA . GLU E 1 60 ? -9.054 0.320 30.454 1.00 33.98 67 GLU E CA 1
ATOM 3896 C C . GLU E 1 60 ? -8.139 0.388 31.675 1.00 40.14 67 GLU E C 1
ATOM 3897 O O . GLU E 1 60 ? -6.992 0.838 31.583 1.00 35.49 67 GLU E O 1
ATOM 3903 N N . VAL E 1 61 ? -8.665 -0.011 32.829 1.00 36.32 68 VAL E N 1
ATOM 3904 C CA . VAL E 1 61 ? -7.941 0.021 34.094 1.00 35.33 68 VAL E CA 1
ATOM 3905 C C . VAL E 1 61 ? -8.121 -1.330 34.774 1.00 39.61 68 VAL E C 1
ATOM 3906 O O . VAL E 1 61 ? -9.258 -1.761 34.976 1.00 31.90 68 VAL E O 1
ATOM 3910 N N . PRO E 1 62 ? -7.038 -2.042 35.131 1.00 31.08 69 PRO E N 1
ATOM 3911 C CA . PRO E 1 62 ? -5.647 -1.716 34.795 1.00 34.16 69 PRO E CA 1
ATOM 3912 C C . PRO E 1 62 ? -5.332 -1.968 33.318 1.00 36.01 69 PRO E C 1
ATOM 3913 O O . PRO E 1 62 ? -5.881 -2.900 32.730 1.00 27.99 69 PRO E O 1
ATOM 3917 N N . PRO E 1 63 ? -4.468 -1.140 32.735 1.00 36.55 70 PRO E N 1
ATOM 3918 C CA . PRO E 1 63 ? -4.091 -1.327 31.327 1.00 37.53 70 PRO E CA 1
ATOM 3919 C C . PRO E 1 63 ? -3.212 -2.556 31.136 1.00 25.99 70 PRO E C 1
ATOM 3920 O O . PRO E 1 63 ? -2.704 -3.161 32.078 1.00 24.44 70 PRO E O 1
ATOM 3924 N N . GLU E 1 64 ? -3.048 -2.930 29.867 1.00 24.27 71 GLU E N 1
ATOM 3925 C CA . GLU E 1 64 ? -2.176 -4.045 29.522 1.00 25.15 71 GLU E CA 1
ATOM 3926 C C . GLU E 1 64 ? -0.711 -3.695 29.781 1.00 24.84 71 GLU E C 1
ATOM 3927 O O . GLU E 1 64 ? -0.042 -4.315 30.617 1.00 25.93 71 GLU E O 1
ATOM 3933 N N . LEU E 1 65 ? -0.210 -2.698 29.087 1.00 24.63 72 LEU E N 1
ATOM 3934 C CA . LEU E 1 65 ? 1.161 -2.247 29.237 1.00 20.06 72 LEU E CA 1
ATOM 3935 C C . LEU E 1 65 ? 1.277 -1.283 30.407 1.00 15.88 72 LEU E C 1
ATOM 3936 O O . LEU E 1 65 ? 0.312 -0.582 30.733 1.00 17.31 72 LEU E O 1
ATOM 3941 N N . PRO E 1 66 ? 2.462 -1.197 31.019 1.00 11.12 73 PRO E N 1
ATOM 3942 C CA . PRO E 1 66 ? 2.764 -0.060 31.896 1.00 9.56 73 PRO E CA 1
ATOM 3943 C C . PRO E 1 66 ? 2.378 1.261 31.233 1.00 13.47 73 PRO E C 1
ATOM 3944 O O . PRO E 1 66 ? 2.442 1.408 30.007 1.00 15.12 73 PRO E O 1
ATOM 3948 N N . GLU E 1 67 ? 1.975 2.237 32.068 1.00 13.21 74 GLU E N 1
ATOM 3949 C CA . GLU E 1 67 ? 1.519 3.537 31.587 1.00 13.46 74 GLU E CA 1
ATOM 3950 C C . GLU E 1 67 ? 2.604 4.599 31.721 1.00 9.80 74 GLU E C 1
ATOM 3951 O O . GLU E 1 67 ? 3.359 4.596 32.696 1.00 12.23 74 GLU E O 1
ATOM 3957 N N . PRO E 1 68 ? 2.671 5.533 30.776 1.00 11.80 75 PRO E N 1
ATOM 3958 C CA . PRO E 1 68 ? 3.640 6.632 30.882 1.00 10.17 75 PRO E CA 1
ATOM 3959 C C . PRO E 1 68 ? 3.235 7.589 31.991 1.00 10.68 75 PRO E C 1
ATOM 3960 O O . PRO E 1 68 ? 2.130 7.534 32.530 1.00 12.87 75 PRO E O 1
ATOM 3964 N N . ALA E 1 69 ? 4.145 8.505 32.296 1.00 10.75 76 ALA E N 1
ATOM 3965 C CA . ALA E 1 69 ? 3.867 9.529 33.293 1.00 8.74 76 ALA E CA 1
ATOM 3966 C C . ALA E 1 69 ? 2.622 10.334 32.927 1.00 10.66 76 ALA E C 1
ATOM 3967 O O . ALA E 1 69 ? 2.456 10.762 31.788 1.00 11.03 76 ALA E O 1
ATOM 3969 N N . LEU E 1 70 ? 1.761 10.563 33.923 1.00 12.32 77 LEU E N 1
ATOM 3970 C CA . LEU E 1 70 ? 0.477 11.239 33.756 1.00 15.40 77 LEU E CA 1
ATOM 3971 C C . LEU E 1 70 ? 0.603 12.735 34.036 1.00 11.83 77 LEU E C 1
ATOM 3972 O O . LEU E 1 70 ? 1.215 13.128 35.025 1.00 13.90 77 LEU E O 1
ATOM 3977 N N . GLY E 1 71 ? -0.037 13.564 33.206 1.00 10.54 78 GLY E N 1
ATOM 3978 C CA . GLY E 1 71 ? -0.105 14.982 33.493 1.00 12.03 78 GLY E CA 1
ATOM 3979 C C . GLY E 1 71 ? 1.104 15.793 33.097 1.00 13.27 78 GLY E C 1
ATOM 3980 O O . GLY E 1 71 ? 1.337 16.864 33.665 1.00 13.20 78 GLY E O 1
ATOM 3981 N N . ILE E 1 72 ? 1.901 15.317 32.134 1.00 10.42 79 ILE E N 1
ATOM 3982 C CA . ILE E 1 72 ? 3.095 16.070 31.772 1.00 14.35 79 ILE E CA 1
ATOM 3983 C C . ILE E 1 72 ? 2.745 17.466 31.253 1.00 12.48 79 ILE E C 1
ATOM 3984 O O . ILE E 1 72 ? 3.568 18.383 31.351 1.00 14.52 79 ILE E O 1
ATOM 3989 N N . ASN E 1 73 ? 1.533 17.659 30.711 1.00 12.55 80 ASN E N 1
ATOM 3990 C CA . ASN E 1 73 ? 1.105 18.988 30.287 1.00 11.44 80 ASN E CA 1
ATOM 3991 C C . ASN E 1 73 ? 0.964 19.955 31.462 1.00 15.81 80 ASN E C 1
ATOM 3992 O O . ASN E 1 73 ? 1.127 21.164 31.268 1.00 18.24 80 ASN E O 1
ATOM 3997 N N . PHE E 1 74 ? 0.715 19.446 32.674 1.00 15.26 81 PHE E N 1
ATOM 3998 C CA . PHE E 1 74 ? 0.510 20.308 33.832 1.00 16.70 81 PHE E CA 1
ATOM 3999 C C . PHE E 1 74 ? 1.785 21.019 34.243 1.00 21.08 81 PHE E C 1
ATOM 4000 O O . PHE E 1 74 ? 1.708 22.053 34.910 1.00 19.97 81 PHE E O 1
ATOM 4008 N N . ALA E 1 75 ? 2.947 20.507 33.833 1.00 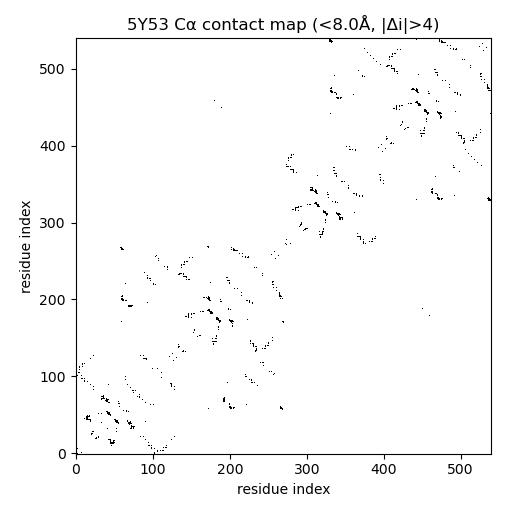11.99 82 ALA E N 1
ATOM 4009 C CA . ALA E 1 75 ? 4.234 21.098 34.171 1.00 16.37 82 ALA E CA 1
ATOM 4010 C C . ALA E 1 75 ? 4.791 22.020 33.095 1.00 20.76 82 ALA E C 1
ATOM 4011 O O . ALA E 1 75 ? 5.797 22.690 33.352 1.00 20.11 82 ALA E O 1
ATOM 4013 N N . ARG E 1 76 ? 4.160 22.083 31.915 1.00 14.50 83 ARG E N 1
ATOM 4014 C CA . ARG E 1 76 ? 4.817 22.662 30.744 1.00 13.15 83 ARG E CA 1
ATOM 4015 C C . ARG E 1 76 ? 5.108 24.147 30.934 1.00 18.70 83 ARG E C 1
ATOM 4016 O O . ARG E 1 76 ? 6.188 24.626 30.574 1.00 18.92 83 ARG E O 1
ATOM 4024 N N . ASP E 1 77 ? 4.160 24.890 31.488 1.00 21.44 84 ASP E N 1
ATOM 4025 C CA . ASP E 1 77 ? 4.296 26.336 31.539 1.00 21.44 84 ASP E CA 1
ATOM 4026 C C . ASP E 1 77 ? 5.061 26.826 32.759 1.00 22.13 84 ASP E C 1
ATOM 4027 O O . ASP E 1 77 ? 5.523 27.973 32.758 1.00 33.95 84 ASP E O 1
ATOM 4032 N N . GLY E 1 78 ? 5.246 25.986 33.773 1.00 22.45 85 GLY E N 1
ATOM 4033 C CA . GLY E 1 78 ? 5.858 26.400 35.019 1.00 23.78 85 GLY E CA 1
ATOM 4034 C C . GLY E 1 78 ? 7.358 26.225 35.130 1.00 30.11 85 GLY E C 1
ATOM 4035 O O . GLY E 1 78 ? 7.909 26.382 36.224 1.00 26.45 85 GLY E O 1
ATOM 4036 N N . MET E 1 79 ? 8.040 25.905 34.036 1.00 18.15 86 MET E N 1
ATOM 4037 C CA . MET E 1 79 ? 9.475 25.670 34.066 1.00 18.29 86 MET E CA 1
ATOM 4038 C C . MET E 1 79 ? 10.051 26.006 32.698 1.00 14.53 86 MET E C 1
ATOM 4039 O O . MET E 1 79 ? 9.322 26.121 31.707 1.00 15.64 86 MET E O 1
ATOM 4044 N N . GLN E 1 80 ? 11.371 26.181 32.654 1.00 13.86 87 GLN E N 1
ATOM 4045 C CA . GLN E 1 80 ? 12.016 26.432 31.376 1.00 11.83 87 GLN E CA 1
ATOM 4046 C C . GLN E 1 80 ? 11.776 25.251 30.447 1.00 14.57 87 GLN E C 1
ATOM 4047 O O . GLN E 1 80 ? 11.666 24.102 30.887 1.00 14.28 87 GLN E O 1
ATOM 4053 N N . ARG E 1 81 ? 11.661 25.559 29.158 1.00 12.57 88 ARG E N 1
ATOM 4054 C CA . ARG E 1 81 ? 11.380 24.527 28.160 1.00 13.01 88 ARG E CA 1
ATOM 4055 C C . ARG E 1 81 ? 12.390 23.390 28.222 1.00 12.06 88 ARG E C 1
ATOM 4056 O O . ARG E 1 81 ? 12.014 22.211 28.142 1.00 12.84 88 ARG E O 1
ATOM 4064 N N . LYS E 1 82 ? 13.682 23.716 28.362 1.00 12.64 89 LYS E N 1
ATOM 4065 C CA . LYS E 1 82 ? 14.686 22.655 28.374 1.00 11.51 89 LYS E CA 1
ATOM 4066 C C . LYS E 1 82 ? 14.501 21.737 29.579 1.00 10.79 89 LYS E C 1
ATOM 4067 O O . LYS E 1 82 ? 14.730 20.525 29.482 1.00 12.10 89 LYS E O 1
ATOM 4073 N N . ASP E 1 83 ? 14.088 22.296 30.726 1.00 10.11 90 ASP E N 1
ATOM 4074 C CA . ASP E 1 83 ? 13.879 21.476 31.911 1.00 10.69 90 ASP E CA 1
ATOM 4075 C C . ASP E 1 83 ? 12.621 20.631 31.786 1.00 8.07 90 ASP E C 1
ATOM 4076 O O . ASP E 1 83 ? 12.566 19.501 32.296 1.00 10.66 90 ASP E O 1
ATOM 4081 N N . TRP E 1 84 ? 11.592 21.172 31.144 1.00 9.36 91 TRP E N 1
ATOM 4082 C CA . TRP E 1 84 ? 10.387 20.385 30.919 1.00 8.97 91 TRP E CA 1
ATOM 4083 C C . TRP E 1 84 ? 10.681 19.200 30.002 1.00 8.36 91 TRP E C 1
ATOM 4084 O O . TRP E 1 84 ? 10.230 18.076 30.268 1.00 10.40 91 TRP E O 1
ATOM 4095 N N . LEU E 1 85 ? 11.450 19.437 28.928 1.00 10.08 92 LEU E N 1
ATOM 4096 C CA . LEU E 1 85 ? 11.788 18.367 28.000 1.00 9.81 92 LEU E CA 1
ATOM 4097 C C . LEU E 1 85 ? 12.642 17.319 28.690 1.00 10.03 92 LEU E C 1
ATOM 4098 O O . LEU E 1 85 ? 12.483 16.122 28.444 1.00 10.85 92 LEU E O 1
ATOM 4103 N N A SER E 1 86 ? 13.532 17.742 29.590 0.40 9.85 93 SER E N 1
ATOM 4104 N N C SER E 1 86 ? 13.534 17.750 29.586 0.54 9.64 93 SER E N 1
ATOM 4105 C CA A SER E 1 86 ? 14.336 16.758 30.307 0.43 8.35 93 SER E CA 1
ATOM 4106 C CA C SER E 1 86 ? 14.339 16.792 30.334 0.57 8.38 93 SER E CA 1
ATOM 4107 C C A SER E 1 86 ? 13.472 15.913 31.234 0.40 9.45 93 SER E C 1
ATOM 4108 C C C SER E 1 86 ? 13.461 15.917 31.216 0.54 9.44 93 SER E C 1
ATOM 4109 O O A SER E 1 86 ? 13.697 14.703 31.364 0.40 10.11 93 SER E O 1
ATOM 4110 O O C SER E 1 86 ? 13.667 14.701 31.306 0.54 10.09 93 SER E O 1
ATOM 4115 N N . LEU E 1 87 ? 12.484 16.533 31.888 1.00 11.30 94 LEU E N 1
ATOM 4116 C CA . LEU E 1 87 ? 11.550 15.789 32.723 1.00 8.80 94 LEU E CA 1
ATOM 4117 C C . LEU E 1 87 ? 10.793 14.750 31.902 1.00 11.60 94 LEU E C 1
ATOM 4118 O O . LEU E 1 87 ? 10.670 13.580 32.299 1.00 9.65 94 LEU E O 1
ATOM 4123 N N . VAL E 1 88 ? 10.261 15.170 30.756 1.00 10.27 95 VAL E N 1
ATOM 4124 C CA . VAL E 1 88 ? 9.538 14.228 29.909 1.00 7.73 95 VAL E CA 1
ATOM 4125 C C . VAL E 1 88 ? 10.475 13.130 29.432 1.00 8.14 95 VAL E C 1
ATOM 4126 O O . VAL E 1 88 ? 10.098 11.956 29.387 1.00 7.98 95 VAL E O 1
ATOM 4130 N N . ALA E 1 89 ? 11.725 13.491 29.136 1.00 8.83 96 ALA E N 1
ATOM 4131 C CA . ALA E 1 89 ? 12.704 12.528 28.641 1.00 6.66 96 ALA E CA 1
ATOM 4132 C C . ALA E 1 89 ? 12.987 11.444 29.672 1.00 6.82 96 ALA E C 1
ATOM 4133 O O . ALA E 1 89 ? 12.931 10.261 29.351 1.00 8.29 96 ALA E O 1
ATOM 4135 N N . VAL E 1 90 ? 13.241 11.821 30.936 1.00 8.05 97 VAL E N 1
ATOM 4136 C CA A VAL E 1 90 ? 13.544 10.792 31.926 0.51 8.11 97 VAL E CA 1
ATOM 4137 C CA B VAL E 1 90 ? 13.531 10.813 31.957 0.49 8.09 97 VAL E CA 1
ATOM 4138 C C . VAL E 1 90 ? 12.338 9.889 32.157 1.00 9.64 97 VAL E C 1
ATOM 4139 O O . VAL E 1 90 ? 12.475 8.660 32.216 1.00 9.12 97 VAL E O 1
ATOM 4146 N N . HIS E 1 91 ? 11.139 10.466 32.262 1.00 8.06 98 HIS E N 1
ATOM 4147 C CA . HIS E 1 91 ? 9.970 9.620 32.475 1.00 7.69 98 HIS E CA 1
ATOM 4148 C C . HIS E 1 91 ? 9.715 8.709 31.279 1.00 5.53 98 HIS E C 1
ATOM 4149 O O . HIS E 1 91 ? 9.272 7.563 31.454 1.00 6.41 98 HIS E O 1
ATOM 4156 N N . SER E 1 92 ? 10.001 9.197 30.069 1.00 7.84 99 SER E N 1
ATOM 4157 C CA . SER E 1 92 ? 9.858 8.373 28.873 1.00 6.13 99 SER E CA 1
ATOM 4158 C C . SER E 1 92 ? 10.906 7.259 28.832 1.00 8.56 99 SER E C 1
ATOM 4159 O O . SER E 1 92 ? 10.580 6.131 28.456 1.00 8.05 99 SER E O 1
ATOM 4162 N N . ASP E 1 93 ? 12.160 7.558 29.201 1.00 5.45 100 ASP E N 1
ATOM 4163 C CA . ASP E 1 93 ? 13.167 6.505 29.349 1.00 7.40 100 ASP E CA 1
ATOM 4164 C C . ASP E 1 93 ? 12.697 5.422 30.308 1.00 6.74 100 ASP E C 1
ATOM 4165 O O . ASP E 1 93 ? 12.844 4.219 30.037 1.00 8.10 100 ASP E O 1
ATOM 4170 N N . CYS E 1 94 ? 12.124 5.834 31.441 1.00 7.13 101 CYS E N 1
ATOM 4171 C CA . CYS E 1 94 ? 11.678 4.865 32.429 1.00 7.65 101 CYS E CA 1
ATOM 4172 C C . CYS E 1 94 ? 10.535 4.034 31.882 1.00 6.50 101 CYS E C 1
ATOM 4173 O O . CYS E 1 94 ? 10.469 2.829 32.141 1.00 8.98 101 CYS E O 1
ATOM 4176 N N . TRP E 1 95 ? 9.615 4.678 31.140 1.00 7.93 102 TRP E N 1
ATOM 4177 C CA . TRP E 1 95 ? 8.494 3.960 30.536 1.00 6.31 102 TRP E CA 1
ATOM 4178 C C . TRP E 1 95 ? 8.970 2.937 29.524 1.00 7.70 102 TRP E C 1
ATOM 4179 O O . TRP E 1 95 ? 8.492 1.791 29.529 1.00 8.25 102 TRP E O 1
ATOM 4190 N N . LEU E 1 96 ? 9.934 3.318 28.685 1.00 5.10 103 LEU E N 1
ATOM 4191 C CA . LEU E 1 96 ? 10.481 2.383 27.697 1.00 6.02 103 LEU E CA 1
ATOM 4192 C C . LEU E 1 96 ? 11.082 1.154 28.372 1.00 9.29 103 LEU E C 1
ATOM 4193 O O . LEU E 1 96 ? 10.857 0.023 27.931 1.00 9.57 103 LEU E O 1
ATOM 4198 N N . LEU E 1 97 ? 11.830 1.357 29.456 1.00 5.32 104 LEU E N 1
ATOM 4199 C CA A LEU E 1 97 ? 12.390 0.224 30.185 0.62 6.55 104 LEU E CA 1
ATOM 4200 C CA B LEU E 1 97 ? 12.390 0.230 30.205 0.38 6.61 104 LEU E CA 1
ATOM 4201 C C . LEU E 1 97 ? 11.284 -0.644 30.771 1.00 8.93 104 LEU E C 1
ATOM 4202 O O . LEU E 1 97 ? 11.351 -1.884 30.710 1.00 7.93 104 LEU E O 1
ATOM 4211 N N . SER E 1 98 ? 10.265 -0.009 31.356 1.00 8.14 105 SER E N 1
ATOM 4212 C CA A SER E 1 98 ? 9.167 -0.752 31.955 0.53 7.82 105 SER E CA 1
ATOM 4213 C CA B SER E 1 98 ? 9.151 -0.741 31.948 0.47 7.84 105 SER E CA 1
ATOM 4214 C C . SER E 1 98 ? 8.432 -1.597 30.920 1.00 6.67 105 SER E C 1
ATOM 4215 O O . SER E 1 98 ? 8.111 -2.756 31.182 1.00 9.17 105 SER E O 1
ATOM 4220 N N . VAL E 1 99 ? 8.153 -1.028 29.744 1.00 7.07 106 VAL E N 1
ATOM 4221 C CA . VAL E 1 99 ? 7.463 -1.785 28.700 1.00 7.39 106 VAL E CA 1
ATOM 4222 C C . VAL E 1 99 ? 8.306 -2.981 28.261 1.00 7.04 106 VAL E C 1
ATOM 4223 O O . VAL E 1 99 ? 7.799 -4.102 28.097 1.00 7.35 106 VAL E O 1
ATOM 4227 N N . SER E 1 100 ? 9.612 -2.772 28.079 1.00 7.39 107 SER E N 1
ATOM 4228 C CA . SER E 1 100 ? 10.441 -3.872 27.595 1.00 5.63 107 SER E CA 1
ATOM 4229 C C . SER E 1 100 ? 10.499 -5.007 28.592 1.00 6.03 107 SER E C 1
ATOM 4230 O O . SER E 1 100 ? 10.462 -6.171 28.201 1.00 8.46 107 SER E O 1
ATOM 4233 N N . PHE E 1 101 ? 10.627 -4.695 29.889 1.00 6.76 108 PHE E N 1
ATOM 4234 C CA . PHE E 1 101 ? 10.702 -5.773 30.862 1.00 7.70 108 PHE E CA 1
ATOM 4235 C C . PHE E 1 101 ? 9.335 -6.289 31.291 1.00 7.59 108 PHE E C 1
ATOM 4236 O O . PHE E 1 101 ? 9.277 -7.354 31.916 1.00 10.80 108 PHE E O 1
ATOM 4244 N N . TYR E 1 102 ? 8.251 -5.609 30.907 1.00 8.86 109 TYR E N 1
ATOM 4245 C CA . TYR E 1 102 ? 6.928 -6.220 30.917 1.00 10.43 109 TYR E CA 1
ATOM 4246 C C . TYR E 1 102 ? 6.846 -7.326 29.870 1.00 10.09 109 TYR E C 1
ATOM 4247 O O . TYR E 1 102 ? 6.532 -8.483 30.188 1.00 10.11 109 TYR E O 1
ATOM 4256 N N . PHE E 1 103 ? 7.147 -6.994 28.611 1.00 9.47 110 PHE E N 1
ATOM 4257 C CA . PHE E 1 103 ? 7.198 -8.036 27.581 1.00 7.24 110 PHE E CA 1
ATOM 4258 C C . PHE E 1 103 ? 8.181 -9.131 27.947 1.00 10.45 110 PHE E C 1
ATOM 4259 O O . PHE E 1 103 ? 7.961 -10.301 27.602 1.00 11.12 110 PHE E O 1
ATOM 4267 N N . GLY E 1 104 ? 9.269 -8.776 28.637 1.00 6.09 111 GLY E N 1
ATOM 4268 C CA . GLY E 1 104 ? 10.345 -9.668 29.034 1.00 9.44 111 GLY E CA 1
ATOM 4269 C C . GLY E 1 104 ? 10.143 -10.403 30.343 1.00 9.22 111 GLY E C 1
ATOM 4270 O O . GLY E 1 104 ? 11.106 -10.985 30.853 1.00 9.87 111 GLY E O 1
ATOM 4271 N N . ALA E 1 105 ? 8.927 -10.388 30.901 1.00 11.21 112 ALA E N 1
ATOM 4272 C CA . ALA E 1 105 ? 8.699 -11.009 32.207 1.00 10.51 112 ALA E CA 1
ATOM 4273 C C . ALA E 1 105 ? 9.134 -12.464 32.221 1.00 12.64 112 ALA E C 1
ATOM 4274 O O . ALA E 1 105 ? 9.668 -12.956 33.227 1.00 13.34 112 ALA E O 1
ATOM 4276 N N . ARG E 1 106 ? 8.910 -13.177 31.118 1.00 9.74 113 ARG E N 1
ATOM 4277 C CA . ARG E 1 106 ? 9.213 -14.599 31.097 1.00 12.25 113 ARG E CA 1
ATOM 4278 C C . ARG E 1 106 ? 10.625 -14.890 30.628 1.00 16.82 113 ARG E C 1
ATOM 4279 O O . ARG E 1 106 ? 11.007 -16.067 30.548 1.00 19.46 113 ARG E O 1
ATOM 4287 N N . LEU E 1 107 ? 11.417 -13.858 30.344 1.00 13.48 114 LEU E N 1
ATOM 4288 C CA . LEU E 1 107 ? 12.830 -14.082 30.059 1.00 10.09 114 LEU E CA 1
ATOM 4289 C C . LEU E 1 107 ? 13.554 -14.584 31.305 1.00 17.00 114 LEU E C 1
ATOM 4290 O O . LEU E 1 107 ? 13.209 -14.240 32.441 1.00 15.88 114 LEU E O 1
ATOM 4295 N N . ASN E 1 108 ? 14.565 -15.421 31.089 1.00 16.93 115 ASN E N 1
ATOM 4296 C CA . ASN E 1 108 ? 15.372 -15.874 32.206 1.00 18.23 115 ASN E CA 1
ATOM 4297 C C . ASN E 1 108 ? 16.436 -14.824 32.534 1.00 15.29 115 ASN E C 1
ATOM 4298 O O . ASN E 1 108 ? 16.565 -13.798 31.857 1.00 14.36 115 ASN E O 1
ATOM 4303 N N . ARG E 1 109 ? 17.204 -15.081 33.600 1.00 17.82 116 ARG E N 1
ATOM 4304 C CA . ARG E 1 109 ? 18.144 -14.091 34.113 1.00 13.28 116 ARG E CA 1
ATOM 4305 C C . ARG E 1 109 ? 19.150 -13.668 33.044 1.00 18.41 116 ARG E C 1
ATOM 4306 O O . ARG E 1 109 ? 19.451 -12.476 32.895 1.00 13.71 116 ARG E O 1
ATOM 4314 N N A ASN E 1 110 ? 19.691 -14.631 32.297 0.52 16.49 117 ASN E N 1
ATOM 4315 N N B ASN E 1 110 ? 19.687 -14.632 32.295 0.48 16.49 117 ASN E N 1
ATOM 4316 C CA A ASN E 1 110 ? 20.694 -14.275 31.299 0.52 13.59 117 ASN E CA 1
ATOM 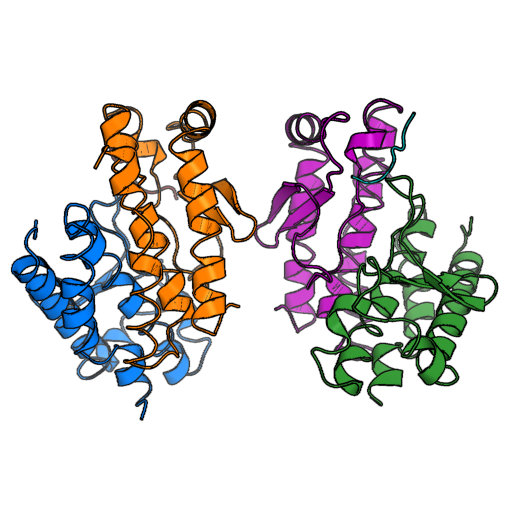4317 C CA B ASN E 1 110 ? 20.693 -14.290 31.297 0.48 13.61 117 ASN E CA 1
ATOM 4318 C C A ASN E 1 110 ? 20.070 -13.503 30.146 0.52 12.83 117 ASN E C 1
ATOM 4319 C C B ASN E 1 110 ? 20.075 -13.515 30.141 0.48 12.83 117 ASN E C 1
ATOM 4320 O O A ASN E 1 110 ? 20.690 -12.574 29.605 0.52 13.70 117 ASN E O 1
ATOM 4321 O O B ASN E 1 110 ? 20.701 -12.591 29.598 0.48 13.71 117 ASN E O 1
ATOM 4330 N N . GLU E 1 111 ? 18.843 -13.870 29.765 1.00 11.93 118 GLU E N 1
ATOM 4331 C CA . GLU E 1 111 ? 18.139 -13.155 28.710 1.00 13.19 118 GLU E CA 1
ATOM 4332 C C . GLU E 1 111 ? 17.846 -11.726 29.131 1.00 11.10 118 GLU E C 1
ATOM 4333 O O . GLU E 1 111 ? 17.949 -10.804 28.321 1.00 9.82 118 GLU E O 1
ATOM 4339 N N . ARG E 1 112 ? 17.477 -11.519 30.395 1.00 12.28 119 ARG E N 1
ATOM 4340 C CA A ARG E 1 112 ? 17.214 -10.160 30.848 0.49 10.61 119 ARG E CA 1
ATOM 4341 C CA B ARG E 1 112 ? 17.213 -10.156 30.837 0.51 10.60 119 ARG E CA 1
ATOM 4342 C C . ARG E 1 112 ? 18.476 -9.314 30.805 1.00 10.22 119 ARG E C 1
ATOM 4343 O O . ARG E 1 112 ? 18.430 -8.132 30.429 1.00 11.31 119 ARG E O 1
ATOM 4358 N N . LYS E 1 113 ? 19.619 -9.897 31.188 1.00 10.74 120 LYS E N 1
ATOM 4359 C CA . LYS E 1 113 ? 20.878 -9.167 31.123 1.00 10.68 120 LYS E CA 1
ATOM 4360 C C . LYS E 1 113 ? 21.228 -8.809 29.682 1.00 9.51 120 LYS E C 1
ATOM 4361 O O . LYS E 1 113 ? 21.637 -7.673 29.404 1.00 10.30 120 LYS E O 1
ATOM 4367 N N . ARG E 1 114 ? 21.039 -9.753 28.751 1.00 11.40 121 ARG E N 1
ATOM 4368 C CA . ARG E 1 114 ? 21.319 -9.451 27.346 1.00 11.15 121 ARG E CA 1
ATOM 4369 C C . ARG E 1 114 ? 20.397 -8.352 26.828 1.00 11.16 121 ARG E C 1
ATOM 4370 O O . ARG E 1 114 ? 20.833 -7.445 26.106 1.00 10.95 121 ARG E O 1
ATOM 4378 N N . LEU E 1 115 ? 19.116 -8.422 27.181 1.00 10.20 122 LEU E N 1
ATOM 4379 C CA . LEU E 1 115 ? 18.170 -7.393 26.767 1.00 8.58 122 LEU E CA 1
ATOM 4380 C C . LEU E 1 115 ? 18.586 -6.027 27.292 1.00 7.47 122 LEU E C 1
ATOM 4381 O O . LEU E 1 115 ? 18.610 -5.044 26.545 1.00 9.53 122 LEU E O 1
ATOM 4386 N N . PHE E 1 116 ? 18.910 -5.937 28.585 1.00 10.00 123 PHE E N 1
ATOM 4387 C CA . PHE E 1 116 ? 19.376 -4.641 29.073 1.00 6.28 123 PHE E CA 1
ATOM 4388 C C . PHE E 1 116 ? 20.631 -4.189 28.342 1.00 5.45 123 PHE E C 1
ATOM 4389 O O . PHE E 1 116 ? 20.797 -2.997 28.068 1.00 9.02 123 PHE E O 1
ATOM 4397 N N A SER E 1 117 ? 21.541 -5.118 28.034 0.52 8.69 124 SER E N 1
ATOM 4398 N N B SER E 1 117 ? 21.546 -5.117 28.050 0.48 8.71 124 SER E N 1
ATOM 4399 C CA A SER E 1 117 ? 22.785 -4.723 27.378 0.52 9.12 124 SER E CA 1
ATOM 4400 C CA B SER E 1 117 ? 22.782 -4.735 27.375 0.48 9.13 124 SER E CA 1
ATOM 4401 C C A SER E 1 117 ? 22.500 -4.039 26.050 0.52 10.43 124 SER E C 1
ATOM 4402 C C B SER E 1 117 ? 22.490 -4.035 26.058 0.48 10.44 124 SER E C 1
ATOM 4403 O O A SER E 1 117 ? 23.153 -3.047 25.701 0.52 9.79 124 SER E O 1
ATOM 4404 O O B SER E 1 117 ? 23.133 -3.032 25.722 0.48 9.78 124 SER E O 1
ATOM 4409 N N . LEU E 1 118 ? 21.500 -4.534 25.319 1.00 8.97 125 LEU E N 1
ATOM 4410 C CA . LEU E 1 118 ? 21.153 -3.927 24.042 1.00 9.82 125 LEU E CA 1
ATOM 4411 C C . LEU E 1 118 ? 20.529 -2.557 24.246 1.00 9.06 125 LEU E C 1
ATOM 4412 O O . LEU E 1 118 ? 20.918 -1.583 23.591 1.00 10.57 125 LEU E O 1
ATOM 4417 N N . ILE E 1 119 ? 19.567 -2.465 25.170 1.00 9.17 126 ILE E N 1
ATOM 4418 C CA . ILE E 1 119 ? 18.955 -1.185 25.500 1.00 10.57 126 ILE E CA 1
ATOM 4419 C C . ILE E 1 119 ? 20.024 -0.171 25.868 1.00 10.60 126 ILE E C 1
ATOM 4420 O O . ILE E 1 119 ? 19.985 0.994 25.443 1.00 10.44 126 ILE E O 1
ATOM 4425 N N . ASN E 1 120 ? 20.996 -0.597 26.673 1.00 8.96 127 ASN E N 1
ATOM 4426 C CA . ASN E 1 120 ? 22.044 0.264 27.170 1.00 8.32 127 ASN E CA 1
ATOM 4427 C C . ASN E 1 120 ? 23.061 0.661 26.098 1.00 13.04 127 ASN E C 1
ATOM 4428 O O . ASN E 1 120 ? 23.892 1.541 26.349 1.00 15.28 127 ASN E O 1
ATOM 4433 N N . ASP E 1 121 ? 23.018 0.051 24.916 1.00 10.75 128 ASP E N 1
ATOM 4434 C CA . ASP E 1 121 ? 23.879 0.488 23.819 1.00 15.32 128 ASP E CA 1
ATOM 4435 C C . ASP E 1 121 ? 23.367 1.745 23.128 1.00 19.92 128 ASP E C 1
ATOM 4436 O O . ASP E 1 121 ? 24.105 2.333 22.328 1.00 24.94 128 ASP E O 1
ATOM 4441 N N . LEU E 1 122 ? 22.126 2.135 23.372 1.00 12.02 129 LEU E N 1
ATOM 4442 C CA . LEU E 1 122 ? 21.566 3.350 22.797 1.00 12.67 129 LEU E CA 1
ATOM 4443 C C . LEU E 1 122 ? 21.567 4.455 23.840 1.00 16.97 129 LEU E C 1
ATOM 4444 O O . LEU E 1 122 ? 21.283 4.193 25.019 1.00 14.63 129 LEU E O 1
ATOM 4449 N N . PRO E 1 123 ? 21.886 5.686 23.451 1.00 9.79 130 PRO E N 1
ATOM 4450 C CA . PRO E 1 123 ? 21.832 6.786 24.421 1.00 8.98 130 PRO E CA 1
ATOM 4451 C C . PRO E 1 123 ? 20.405 6.991 24.904 1.00 11.20 130 PRO E C 1
ATOM 4452 O O . PRO E 1 123 ? 19.448 6.844 24.143 1.00 12.18 130 PRO E O 1
ATOM 4456 N N . THR E 1 124 ? 20.265 7.318 26.187 1.00 9.78 131 THR E N 1
ATOM 4457 C CA . THR E 1 124 ? 18.918 7.542 26.680 1.00 8.61 131 THR E CA 1
ATOM 4458 C C . THR E 1 124 ? 18.343 8.839 26.122 1.00 12.53 131 THR E C 1
ATOM 4459 O O . THR E 1 124 ? 19.077 9.750 25.717 1.00 12.82 131 THR E O 1
ATOM 4463 N N . LEU E 1 125 ? 17.006 8.939 26.151 1.00 8.51 132 LEU E N 1
ATOM 4464 C CA . LEU E 1 125 ? 16.370 10.189 25.734 1.00 8.62 132 LEU E CA 1
ATOM 4465 C C . LEU E 1 125 ? 16.884 11.356 26.564 1.00 11.21 132 LEU E C 1
ATOM 4466 O O . LEU E 1 125 ? 17.171 12.443 26.036 1.00 12.78 132 LEU E O 1
ATOM 4471 N N . PHE E 1 126 ? 17.014 11.139 27.868 1.00 7.76 133 PHE E N 1
ATOM 4472 C CA . PHE E 1 126 ? 17.527 12.183 28.741 1.00 11.18 133 PHE E CA 1
ATOM 4473 C C . PHE E 1 126 ? 18.914 12.629 28.300 1.00 13.18 133 PHE E C 1
ATOM 4474 O O . PHE E 1 126 ? 19.191 13.831 28.223 1.00 17.28 133 PHE E O 1
ATOM 4482 N N . ASP E 1 127 ? 19.792 11.676 27.974 1.00 8.64 134 ASP E N 1
ATOM 4483 C CA . ASP E 1 127 ? 21.133 12.055 27.545 1.00 15.62 134 ASP E CA 1
ATOM 4484 C C . ASP E 1 127 ? 21.089 12.867 26.256 1.00 12.46 134 ASP E C 1
ATOM 4485 O O . ASP E 1 127 ? 21.793 13.875 26.129 1.00 15.44 134 ASP E O 1
ATOM 4490 N N . VAL E 1 128 ? 20.262 12.460 25.295 1.00 10.43 135 VAL E N 1
ATOM 4491 C CA . VAL E 1 128 ? 20.214 13.173 24.017 1.00 15.00 135 VAL E CA 1
ATOM 4492 C C . VAL E 1 128 ? 19.641 14.571 24.203 1.00 24.14 135 VAL E C 1
ATOM 4493 O O . VAL E 1 128 ? 20.175 15.558 23.683 1.00 21.25 135 VAL E O 1
ATOM 4497 N N . VAL E 1 129 ? 18.522 14.673 24.917 1.00 16.49 136 VAL E N 1
ATOM 4498 C CA . VAL E 1 129 ? 17.835 15.955 25.032 1.00 17.61 136 VAL E CA 1
ATOM 4499 C C . VAL E 1 129 ? 18.651 16.949 25.850 1.00 22.79 136 VAL E C 1
ATOM 4500 O O . VAL E 1 129 ? 18.698 18.141 25.521 1.00 23.63 136 VAL E O 1
ATOM 4504 N N . THR E 1 130 ? 19.313 16.490 26.916 1.00 19.18 137 THR E N 1
ATOM 4505 C CA . THR E 1 130 ? 20.144 17.376 27.727 1.00 21.10 137 THR E CA 1
ATOM 4506 C C . THR E 1 130 ? 21.556 17.531 27.186 1.00 27.36 137 THR E C 1
ATOM 4507 O O . THR E 1 130 ? 22.335 18.303 27.753 1.00 31.38 137 THR E O 1
ATOM 4511 N N . GLY E 1 131 ? 21.910 16.806 26.130 1.00 23.87 138 GLY E N 1
ATOM 4512 C CA . GLY E 1 131 ? 23.220 16.957 25.527 1.00 33.68 138 GLY E CA 1
ATOM 4513 C C . GLY E 1 131 ? 24.356 16.331 26.303 1.00 36.88 138 GLY E C 1
ATOM 4514 O O . GLY E 1 131 ? 25.501 16.774 26.170 1.00 42.07 138 GLY E O 1
ATOM 4515 N N . ARG E 1 132 ? 24.075 15.323 27.126 1.00 33.78 139 ARG E N 1
ATOM 4516 C CA . ARG E 1 132 ? 25.142 14.586 27.805 1.00 38.39 139 ARG E CA 1
ATOM 4517 C C . ARG E 1 132 ? 25.910 13.717 26.807 1.00 41.69 139 ARG E C 1
ATOM 4518 O O . ARG E 1 132 ? 25.546 13.630 25.630 1.00 48.71 139 ARG E O 1
ATOM 4526 N N . THR F 2 10 ? 2.678 25.079 40.697 1.00 65.32 164 THR F N 1
ATOM 4527 C CA . THR F 2 10 ? 2.772 25.726 39.391 1.00 56.73 164 THR F CA 1
ATOM 4528 C C . THR F 2 10 ? 3.101 24.703 38.299 1.00 57.69 164 THR F C 1
ATOM 4529 O O . THR F 2 10 ? 2.836 24.931 37.114 1.00 49.67 164 THR F O 1
ATOM 4533 N N . THR F 2 11 ? 3.677 23.571 38.706 1.00 38.01 165 THR F N 1
ATOM 4534 C CA . THR F 2 11 ? 4.040 22.507 37.777 1.00 44.00 165 THR F CA 1
ATOM 4535 C C . THR F 2 11 ? 3.314 21.203 38.079 1.00 35.16 165 THR F C 1
ATOM 4536 O O . THR F 2 11 ? 3.676 20.158 37.523 1.00 30.91 165 THR F O 1
ATOM 4540 N N . GLN F 2 12 ? 2.304 21.235 38.943 1.00 35.11 166 GLN F N 1
ATOM 4541 C CA . GLN F 2 12 ? 1.493 20.062 39.234 1.00 41.36 166 GLN F CA 1
ATOM 4542 C C . GLN F 2 12 ? 0.051 20.495 39.433 1.00 42.00 166 GLN F C 1
ATOM 4543 O O . GLN F 2 12 ? -0.223 21.608 39.894 1.00 37.97 166 GLN F O 1
ATOM 4549 N N . ARG F 2 13 ? -0.867 19.602 39.067 1.00 32.00 167 ARG F N 1
ATOM 4550 C CA . ARG F 2 13 ? -2.292 19.811 39.272 1.00 38.85 167 ARG F CA 1
ATOM 4551 C C . ARG F 2 13 ? -2.910 18.506 39.742 1.00 41.97 167 ARG F C 1
ATOM 4552 O O . ARG F 2 13 ? -2.367 17.424 39.502 1.00 34.60 167 ARG F O 1
ATOM 4560 N N . LYS F 2 14 ? -4.048 18.618 40.429 1.00 42.42 168 LYS F N 1
ATOM 4561 C CA . LYS F 2 14 ? -4.797 17.425 40.800 1.00 39.35 168 LYS F CA 1
ATOM 4562 C C . LYS F 2 14 ? -5.087 16.593 39.556 1.00 30.99 168 LYS F C 1
ATOM 4563 O O . LYS F 2 14 ? -5.422 17.129 38.494 1.00 32.09 168 LYS F O 1
ATOM 4569 N N . ARG F 2 15 ? -4.919 15.279 39.679 1.00 23.74 169 ARG F N 1
ATOM 4570 C CA . ARG F 2 15 ? -5.199 14.397 38.556 1.00 28.77 169 ARG F CA 1
ATOM 4571 C C . ARG F 2 15 ? -6.655 14.546 38.126 1.00 37.10 169 ARG F C 1
ATOM 4572 O O . ARG F 2 15 ? -7.533 14.898 38.926 1.00 33.53 169 ARG F O 1
ATOM 4580 N N . SER F 2 16 ? -6.894 14.308 36.838 1.00 32.48 170 SER F N 1
ATOM 4581 C CA . SER F 2 16 ? -8.176 14.613 36.201 1.00 32.11 170 SER F CA 1
ATOM 4582 C C . SER F 2 16 ? -9.236 13.533 36.452 1.00 36.47 170 SER F C 1
ATOM 4583 O O . SER F 2 16 ? -8.920 12.416 36.863 1.00 35.83 170 SER F O 1
#

Organism: Arabidopsis thaliana (NCBI:txid3702)

Radius of gyration: 25.57 Å; Cα contacts (8 Å, |Δi|>4): 988; chains: 6; bounding box: 60×55×69 Å

GO terms:
  GO:0005634 nucleus (C, IDA)

InterPro domains:
  IPR001965 Zinc finger, PHD-type [SM00249] (192-240)
  IPR011011 Zinc finger, FYVE/PHD-type [SSF57903] (181-244)
  IPR013083 Zinc finger, RING/FYVE/PHD-type [G3DSA:3.30.40.10] (190-241)
  IPR019786 Zinc finger, PHD-type, conserved site [PS01359] (193-239)
  IPR019787 Zinc finger, PHD-finger [PF00628] (193-239)
  IPR019787 Zinc finger, PHD-finger [PS50016] (190-242)
  IPR021998 Alfin, N-terminal [PF12165] (12-137)
  IPR044104 Alfin1-like, PHD finger [cd15613] (192-242)
  IPR045104 Alfin [PTHR12321] (9-244)

Nearest PDB structures (foldseek):
  5y21-assembly1_B  TM=1.003E+00  e=1.447E-22  Arabidopsis thaliana
  5xvj-assembly1_B  TM=9.420E-01  e=4.184E-17  Arabidopsis thaliana
  5y21-assembly1_B  TM=1.004E+00  e=6.363E-23  Arabidopsis thaliana
  5xvj-assembly1_B  TM=9.415E-01  e=2.951E-17  Arabidopsis thaliana
  6af6-assembly1_A  TM=4.204E-01  e=6.491E+00  Prodigiosinella confusarubida

Sequence (540 aa):
SPRTVEEIFKDYSARRAALLRALTKDVDDFYSSQCDPEKENLCLYGHPNESSWEVNLPAEEVPPELPEEPALGINFARDGMQRKDWLSSLVAVVHSDCWLLLSSVSFYFGARLNRNERRKRLFSLINDLPTLFDVVTGRKSSPRTVEEIFKDYSSARRAALLRALTKDVDDFYSSQCDPEKENLCLYGHPNESWEVNLPAEEVPPELPEPALGINFARDGMQRKDWLSSLVAVVHSDCWLLLSSVSFYFGARLNRNNERRKRLFSSLINDLPTLFDVVTGRTTQRKRSASPRTVEEIFKDYSARRAALLRALTKDVDDFYSSQCDPEKENLCLYGHPNESWEVNLPAEEVPPELPEEPALGINFARDGMQRKDWLSSLVAVVHSDCWLLLSSVSFYFGARLNRNNERRKRLFSLINDLPTLFDVVTGRSPRTVEEIFKDYSSARRAALLRALTKDVDDFYSSQCDPEKENLCLYGHPNESWEVNLPAEEVPPELPEPALGINFARDGMQRKDWLSSLVAVVHSDCWLLLSSVSFYFGARLNRNNERRKRLFSSLINDLPTLFDVVTGRTTQRKRS

Foldseek 3Di:
DQAALVSLLLFLVLQQLLVLCCLPVVVVVNLVVLALVDAKWAWTGGSVSHIDIGAWDPDPPDPFDTFDIRLSNCSVVDDNLVSSLVNQVSSLVRSLRRSVVSHVVPDPVRVVVSVVSVVVDDGSSCVSNVPD/DQAALVSLLLQLVLQQLLLLCCLPVVVVVNLVVLALVDAKWAWTGGSNNHIDIDAWDPDPPDLADTFDIRLSVCSPVDDNLVSSLVNQVSSLVSSVRRSVSSVVVPDPVRVVVSVVSVVVDDGSNCVSVVD/DPDDDDDD/DQAALVSLLLFLVLQQLLVLCCLPVVVVVNLVVLALVDAKWAWTGGSVNHIDIGAWDPDPPDPFDDFDIRLSNCCVVDDNLVSSLVNQVSSLVRSLRRSVSSHVVPDPVRNVVSVVSVVVDDGSNCVSNVD/DQAALVSLLLQLVLQQQQLLCCLPVVVVVNLVVLALPDAKWFWGGGSNNHIDIDAWDPDPPDDADTFDIRLSNCCPVDDNLVSSLVNQVSSLVSSVRRSVSSVVVPDPVRVVVSVVSVVVDDGSNCVSVVD/DPDDPDD

Secondary structure (DSSP, 8-state):
---SHHHHHHHHHHHHHHHHHHHTTTHHHHHHH--TTSS--EEEE-TTS-EEEEPPPSEES-SS--PPS-GGGGGGGS-HHHHHHHHHHHHHHHHHHHHHHHGGGS-HHHHHHHHHHHHTS--HHHHHHT--/---SHHHHHHHHHHHHHHHHHHHTTTHHHHHHHS-TTSS--EEEE-TTS-EEEEPPPSSSS-SSPPPPS-GGGGTTTS-HHHHHHHHHHHHHHHHHHHHHHHGGGS-HHHHHHHHHHHTTS--HHHHHTT-/---SHHHHHHHHHHHHHHHHHHHTTTHHHHHHH--TTSSP-EEEE-TTS-EEEEPPPSEES-SS--PPS-GGGGGGGS-HHHHHHHHHHHHHHHHHHHHHHHTTTS-HHHHHHHHHHHHTSPPHHHHHHT-/---EEPP-/---SHHHHHHHHHHHHHHHHHHHTTTHHHHHHH--TTSS--EEEE-TTS-EEEEPPPSSSS-SSPPPPS-GGGGSTTS-HHHHHHHHHHHHHHHHHHHHHHHTTT--HHHHHHHHHHHTTSPPHHHHHHT-/---EE--

B-factor: mean 17.03, std 11.05, range [2.73, 71.45]

Solvent-accessible surface area: 25167 Å² total; per-residue (Å²): 110,26,99,75,12,140,83,0,44,157,10,15,38,10,12,23,37,1,0,52,87,0,6,56,171,24,26,100,74,0,49,75,72,0,36,36,150,103,127,41,15,0,5,21,0,53,69,115,94,41,34,64,25,65,87,18,35,103,67,0,6,11,140,41,14,59,14,22,43,0,6,0,79,29,31,98,72,71,127,94,141,59,0,15,22,44,2,0,13,11,8,25,4,12,1,8,9,0,0,13,45,10,0,10,121,14,85,108,91,52,12,102,116,0,8,50,68,12,10,87,53,74,26,1,11,25,53,36,57,64,92,253,124,26,166,66,6,112,83,0,50,152,11,6,35,11,17,26,34,0,0,42,76,0,5,56,174,37,33,113,69,0,40,73,66,0,39,12,161,115,96,6,8,0,5,27,0,51,68,60,74,19,33,40,20,55,80,45,38,170,109,44,18,16,117,44,17,64,13,19,23,0,5,0,12,1,36,101,46,54,137,114,116,69,0,17,14,40,2,0,11,10,8,14,2,12,1,14,8,0,0,17,29,28,0,19,154,17,83,130,93,53,15,125,117,0,6,45,57,7,12,86,49,51,22,0,14,17,58,23,25,69,156,148,56,59,93,126,51,33,146,113,27,173,72,9,103,78,0,43,127,12,12,35,12,13,23,36,0,0,48,85,0,6,57,171,25,27,100,74,0,46,72,70,0,39,36,150,104,129,40,16,0,5,23,0,53,70,117,91,42,35,61,25,65,96,17,33,90,70,0,8,12,120,39,17,60,12,23,45,0,3,0,77,24,30,97,74,68,127,92,152,50,0,20,22,47,3,0,15,14,7,23,3,11,1,10,7,0,0,2,34,28,0,8,172,14,86,123,84,55,20,99,113,0,7,52,69,12,12,84,52,74,27,0,7,22,57,39,50,67,151,120,25,178,62,4,116,85,0,48,142,11,10,33,10,16,24,30,0,0,40,66,0,5,57,168,36,28,106,73,0,53,78,68,0,55,14,153,113,102,7,10,0,5,30,0,58,69,103,76,16,34,31,17,36,77,44,33,118,96,53,24,18,109,40,18,64,12,20,22,0,4,0,8,1,35,98,37,60,123,100,149,60,0,20,21,41,2,0,14,10,7,13,2,12,1,5,7,1,1,17,40,28,0,14,171,13,83,137,78,48,16,107,96,0,6,46,57,11,16,88,51,57,17,0,6,30,59,36,52,64,155,157,44,78,87,132,49,82